Protein AF-0000000077488480 (afdb_homodimer)

Radius of gyration: 23.35 Å; Cα contacts (8 Å, |Δi|>4): 708; chains: 2; bounding box: 59×60×56 Å

Nearest PDB structures (foldseek):
  3wd6-assembly1_A  TM=9.233E-01  e=2.158E-19  Bombyx mori
  3rbt-assembly4_D  TM=8.489E-01  e=2.377E-18  Bombyx mori
  6srb-assembly1_B  TM=7.865E-01  e=2.743E-12  Trametes pubescens
  6srb-assembly1_A  TM=8.482E-01  e=1.262E-11  Trametes pubescens
  3mdk-assembly1_A  TM=8.016E-01  e=1.333E-11  Pseudomonas putida KT2440

Foldseek 3Di:
DDLFAAFAAGDDDDDDDAQAKEKEEFLLALLSQLLLLLCQQQVHDHHYHYHFQVGGYPVVCVVPVVSDDIWMDHDVDIDHGSVVSSVVCLVVRVGPRFADPDPVSNVVLVVLLVQQVLLNLCQGLVNVLPPPDDPVSNVVSCCSNCVVVLVQCVVLVALENSHPDHGSSCSSNLSSVLQQVLCCVVPVDDDDCVRRVSVVSSNVVLCVDPSCVVSHDDSVLSNQLSVCVSVVHGSRCGPVD/DDLFAAFAAGDDDDDDDAQAKEKEEFLLALLSQLLLLLCQQQVHDHHYHYHFQVGGYPVVCVVPVVSDDIWMDHDVDIDHGSVVSSVVCLVVRVGPRFADPDPVSNVVLVVLLVQQVLLNLCQGLVNVLPDPDDPVSNVVSCCSNCVVVLVQCVVLVALENSHPDHGSSCSSNLSSVLQQVLCCVVPVDDDDCVRRVSVVSSNVVLCVDPSCVVSHDDSVLSNQLSVCVSVVHGSRCGPVD

Sequence (482 aa):
MDQRAHGGDSEFPPPLEAGKLRIYGNRFCPFTERVRLVLAAKGVEYEQVNIRLRDKPKWYLEKFPAGRTPGLEQDDRSLWESIVICEYLDETFTQNVLFPKDPYDKARIKLLVSAFDPVVPLGAYPAYCKSTATDKEVEAALLTGLEPLEAELTQLSTPFFGGNKPRILDFLVWPWFERFPAFHELSGFQMSEERFPNLNRWVERMYGQMAVQVCMHPTPLLVKAVQLYKDNKSFHDVGLDMDQRAHGGDSEFPPPLEAGKLRIYGNRFCPFTERVRLVLAAKGVEYEQVNIRLRDKPKWYLEKFPAGRTPGLEQDDRSLWESIVICEYLDETFTQNVLFPKDPYDKARIKLLVSAFDPVVPLGAYPAYCKSTATDKEVEAALLTGLEPLEAELTQLSTPFFGGNKPRILDFLVWPWFERFPAFHELSGFQMSEERFPNLNRWVERMYGQMAVQVCMHPTPLLVKAVQLYKDNKSFHDVGLD

pLDDT: mean 91.32, std 9.82, range [51.22, 98.81]

Organism: Branchiostoma lanceolatum (NCBI:txid7740)

Solvent-accessible surface area (backbone atoms only — not comparable to full-atom values): 26377 Å² total; per-residue (Å²): 124,69,72,58,46,38,33,41,86,50,78,80,75,78,83,80,57,84,84,41,39,35,40,35,28,37,90,82,37,49,49,29,43,30,40,51,29,52,31,48,63,45,69,52,76,67,43,67,44,28,36,31,85,92,40,49,26,57,69,53,36,70,75,36,73,85,63,66,60,17,31,40,39,42,74,93,42,74,46,54,48,37,67,47,44,43,52,32,48,40,67,70,43,70,54,70,62,40,68,62,84,51,46,65,59,40,38,50,48,53,49,52,54,56,44,30,48,59,37,48,43,63,60,35,63,68,45,41,64,61,46,80,61,48,71,66,54,51,48,51,25,41,50,60,20,43,49,63,55,35,51,48,37,61,71,66,70,37,73,31,83,50,32,91,45,77,24,46,66,43,40,67,53,37,48,50,60,70,44,43,64,28,42,22,74,75,70,62,51,70,86,51,58,85,83,30,48,59,48,52,53,32,51,60,54,46,64,70,34,67,33,45,57,74,64,61,73,57,53,71,58,50,36,50,30,48,52,27,46,64,69,73,37,88,32,69,53,66,88,63,122,124,69,72,58,48,40,33,42,86,49,76,79,72,78,80,79,56,84,84,42,38,34,39,35,28,36,89,81,37,49,46,30,43,30,40,51,30,53,30,47,64,46,70,53,76,66,42,67,44,26,37,32,85,91,41,49,26,56,69,54,37,69,77,36,72,85,65,68,61,17,32,38,41,42,76,95,42,74,47,53,48,37,68,48,44,42,51,32,48,39,65,71,43,70,54,72,62,38,69,60,85,51,46,67,59,39,38,49,48,54,51,52,56,58,45,30,51,59,37,48,43,62,58,35,63,70,46,41,64,60,46,78,60,48,72,66,53,50,49,51,26,40,50,59,19,45,48,63,54,34,52,48,39,61,71,66,70,36,72,30,84,51,31,91,46,80,23,46,66,41,42,67,52,38,48,49,60,69,42,41,65,28,41,23,75,74,71,62,52,72,85,51,58,84,82,28,47,59,48,54,52,31,51,59,55,46,65,71,34,67,33,46,58,73,65,60,72,58,51,70,56,51,37,49,30,47,52,26,46,66,68,73,37,89,33,71,52,66,86,64,124

InterPro domains:
  IPR004045 Glutathione S-transferase, N-terminal [PF02798] (20-91)
  IPR005442 Glutathione S-transferase, omega-class [PR01625] (19-34)
  IPR005442 Glutathione S-transferase, omega-class [PR01625] (93-107)
  IPR005442 Glutathione S-transferase, omega-class [PR01625] (160-179)
  IPR036249 Thioredoxin-like superfamily [SSF52833] (20-118)
  IPR036282 Glutathione S-transferase, C-terminal domain superfamily [SSF47616] (91-230)
  IPR040079 Glutathione transferase family [SFLDS00019] (21-207)
  IPR050983 Glutathione S-transferase Omega/HSP26 [PTHR43968] (10-234)

Secondary structure (DSSP, 8-state):
---SPB-TTPPPPPPPPTT--EEEE-TT-HHHHHHHHHHHHHT---EEEEB-SSS--HHHHHH-TT--S-EEEETTEEEESHHHHHHHHHHH--TT--S-SSHHHHHHHHHHHHHTGGGHHHHSHHHHHH----HHHHHHHHHHHHHHHHHHHHHHTSSBTTBSS--HHHHHHHHHHHHHHHHHHHH-----TTT-HHHHHHHHHHHTSHHHHHH---HHHHHHHHHHHHTT---TTTT--/---SPB-TTPPPPPPPPTT--EEEE-TT-HHHHHHHHHHHHHT---EEEEB-SSS--HHHHHH-TT--S-EEEETTEEEESHHHHHHHHHHH--TT--S-SSHHHHHHHHHHHHHTGGGHHHHSHHHHHH----HHHHHHHHHHHHHHHHHHHHHHTSSBTTBSS--HHHHHHHHHHHHHHHHHHHH-----TTT-HHHHHHHHHHHTSHHHHHH---HHHHHHHHHHHHTT---TTTT--

Structure (mmCIF, N/CA/C/O backbone):
data_AF-0000000077488480-model_v1
#
loop_
_entity.id
_entity.type
_entity.pdbx_description
1 polymer 'GSTO2 protein'
#
loop_
_atom_site.group_PDB
_atom_site.id
_atom_site.type_symbol
_atom_site.label_atom_id
_atom_site.label_alt_id
_atom_site.label_comp_id
_atom_site.label_asym_id
_atom_site.label_entity_id
_atom_site.label_seq_id
_atom_site.pdbx_PDB_ins_code
_atom_site.Cartn_x
_atom_site.Cartn_y
_atom_site.Cartn_z
_atom_site.occupancy
_atom_site.B_iso_or_equiv
_atom_site.auth_seq_id
_atom_site.auth_comp_id
_atom_site.auth_asym_id
_atom_site.auth_atom_id
_atom_site.pdbx_PDB_model_num
ATOM 1 N N . MET A 1 1 ? 18.922 -14.219 -21.75 1 65.94 1 MET A N 1
ATOM 2 C CA . MET A 1 1 ? 19.781 -13.789 -20.672 1 65.94 1 MET A CA 1
ATOM 3 C C . MET A 1 1 ? 20 -14.906 -19.656 1 65.94 1 MET A C 1
ATOM 5 O O . MET A 1 1 ? 19.141 -15.773 -19.5 1 65.94 1 MET A O 1
ATOM 9 N N . ASP A 1 2 ? 21.109 -14.867 -19.047 1 76.38 2 ASP A N 1
ATOM 10 C CA . ASP A 1 2 ? 21.422 -15.852 -18.016 1 76.38 2 ASP A CA 1
ATOM 11 C C . ASP A 1 2 ? 20.422 -15.766 -16.859 1 76.38 2 ASP A C 1
ATOM 13 O O . ASP A 1 2 ? 20.094 -14.672 -16.391 1 76.38 2 ASP A O 1
ATOM 17 N N . GLN A 1 3 ? 19.906 -16.875 -16.516 1 88.69 3 GLN A N 1
ATOM 18 C CA . GLN A 1 3 ? 18.891 -16.953 -15.469 1 88.69 3 GLN A CA 1
ATOM 19 C C . GLN A 1 3 ? 19.531 -17.047 -14.086 1 88.69 3 GLN A C 1
ATOM 21 O O . GLN A 1 3 ? 18.844 -16.938 -13.07 1 88.69 3 GLN A O 1
ATOM 26 N N . ARG A 1 4 ? 20.828 -17.203 -14.133 1 92.56 4 ARG A N 1
ATOM 27 C CA . ARG A 1 4 ? 21.516 -17.328 -12.844 1 92.56 4 ARG A CA 1
ATOM 28 C C . ARG A 1 4 ? 21.484 -16 -12.094 1 92.56 4 ARG A C 1
ATOM 30 O O . ARG A 1 4 ? 21.609 -14.938 -12.703 1 92.56 4 ARG A O 1
ATOM 37 N N . ALA A 1 5 ? 21.438 -16.078 -10.852 1 95.38 5 ALA A N 1
ATOM 38 C CA . ALA A 1 5 ? 21.281 -14.898 -10.016 1 95.38 5 ALA A CA 1
ATOM 39 C C . ALA A 1 5 ? 22.625 -14.219 -9.781 1 95.38 5 ALA A C 1
ATOM 41 O O . ALA A 1 5 ? 23.625 -14.883 -9.492 1 95.38 5 ALA A O 1
ATOM 42 N N . HIS A 1 6 ? 22.688 -12.922 -9.984 1 95.12 6 HIS A N 1
ATOM 43 C CA . HIS A 1 6 ? 23.859 -12.109 -9.641 1 95.12 6 HIS A CA 1
ATOM 44 C C . HIS A 1 6 ? 23.953 -11.898 -8.133 1 95.12 6 HIS A C 1
ATOM 46 O O . HIS A 1 6 ? 22.938 -11.727 -7.457 1 95.12 6 HIS A O 1
ATOM 52 N N . GLY A 1 7 ? 25.172 -11.875 -7.559 1 93.81 7 GLY A N 1
ATOM 53 C CA . GLY A 1 7 ? 25.375 -11.641 -6.137 1 93.81 7 GLY A CA 1
ATOM 54 C C . GLY A 1 7 ? 26.688 -10.922 -5.832 1 93.81 7 GLY A C 1
ATOM 55 O O . GLY A 1 7 ? 27.578 -10.867 -6.676 1 93.81 7 GLY A O 1
ATOM 56 N N . GLY A 1 8 ? 26.672 -10.344 -4.668 1 92.69 8 GLY A N 1
ATOM 57 C CA . GLY A 1 8 ? 27.906 -9.766 -4.152 1 92.69 8 GLY A CA 1
ATOM 58 C C . GLY A 1 8 ? 28.594 -8.844 -5.141 1 92.69 8 GLY A C 1
ATOM 59 O O . GLY A 1 8 ? 28.016 -7.863 -5.594 1 92.69 8 GLY A O 1
ATOM 60 N N . ASP A 1 9 ? 29.719 -9.281 -5.559 1 91.31 9 ASP A N 1
ATOM 61 C CA . ASP A 1 9 ? 30.578 -8.438 -6.398 1 91.31 9 ASP A CA 1
ATOM 62 C C . ASP A 1 9 ? 30.422 -8.797 -7.871 1 91.31 9 ASP A C 1
ATOM 64 O O . ASP A 1 9 ? 31.312 -8.547 -8.68 1 91.31 9 ASP A O 1
ATOM 68 N N . SER A 1 10 ? 29.312 -9.422 -8.133 1 92.19 10 SER A N 1
ATOM 69 C CA . SER A 1 10 ? 29.062 -9.781 -9.523 1 92.19 10 SER A CA 1
ATOM 70 C C . SER A 1 10 ? 29.125 -8.555 -10.422 1 92.19 10 SER A C 1
ATOM 72 O O . SER A 1 10 ? 28.984 -7.422 -9.953 1 92.19 10 SER A O 1
ATOM 74 N N . GLU A 1 11 ? 29.359 -8.789 -11.648 1 90.5 11 GLU A N 1
ATOM 75 C CA . GLU A 1 11 ? 29.375 -7.707 -12.633 1 90.5 11 GLU A CA 1
ATOM 76 C C . GLU A 1 11 ? 27.969 -7.215 -12.938 1 90.5 11 GLU A C 1
ATOM 78 O O . GLU A 1 11 ? 27.016 -7.996 -12.914 1 90.5 11 GLU A O 1
ATOM 83 N N . PHE A 1 12 ? 27.953 -5.922 -13.172 1 89.69 12 PHE A N 1
ATOM 84 C CA . PHE A 1 12 ? 26.688 -5.332 -13.586 1 89.69 12 PHE A CA 1
ATOM 85 C C . PHE A 1 12 ? 26.219 -5.949 -14.898 1 89.69 12 PHE A C 1
ATOM 87 O O . PHE A 1 12 ? 27.016 -6.184 -15.805 1 89.69 12 PHE A O 1
ATOM 94 N N . PRO A 1 13 ? 24.938 -6.215 -15.039 1 89.81 13 PRO A N 1
ATOM 95 C CA . PRO A 1 13 ? 24.406 -6.73 -16.297 1 89.81 13 PRO A CA 1
ATOM 96 C C . PRO A 1 13 ? 24.609 -5.766 -17.469 1 89.81 13 PRO A C 1
ATOM 98 O O . PRO A 1 13 ? 24.922 -4.594 -17.25 1 89.81 13 PRO A O 1
ATOM 101 N N . PRO A 1 14 ? 24.547 -6.266 -18.672 1 90.06 14 PRO A N 1
ATOM 102 C CA . PRO A 1 14 ? 24.688 -5.387 -19.844 1 90.06 14 PRO A CA 1
ATOM 103 C C . PRO A 1 14 ? 23.734 -4.199 -19.797 1 90.06 14 PRO A C 1
ATOM 105 O O . PRO A 1 14 ? 22.641 -4.309 -19.25 1 90.06 14 PRO A O 1
ATOM 108 N N . PRO A 1 15 ? 24.156 -3.119 -20.391 1 91.31 15 PRO A N 1
ATOM 109 C CA . PRO A 1 15 ? 23.266 -1.945 -20.406 1 91.31 15 PRO A CA 1
ATOM 110 C C . PRO A 1 15 ? 21.922 -2.221 -21.078 1 91.31 15 PRO A C 1
ATOM 112 O O . PRO A 1 15 ? 21.859 -2.961 -22.062 1 91.31 15 PRO A O 1
ATOM 115 N N . LEU A 1 16 ? 20.922 -1.659 -20.484 1 92.44 16 LEU A N 1
ATOM 116 C CA . LEU A 1 16 ? 19.562 -1.81 -21.016 1 92.44 16 LEU A CA 1
ATOM 117 C C . LEU A 1 16 ? 19.375 -0.983 -22.281 1 92.44 16 LEU A C 1
ATOM 119 O O . LEU A 1 16 ? 19.75 0.195 -22.312 1 92.44 16 LEU A O 1
ATOM 123 N N . GLU A 1 17 ? 18.922 -1.662 -23.312 1 93.75 17 GLU A N 1
ATOM 124 C CA . GLU A 1 17 ? 18.609 -0.939 -24.547 1 93.75 17 GLU A CA 1
ATOM 125 C C . GLU A 1 17 ? 17.547 0.131 -24.312 1 93.75 17 GLU A C 1
ATOM 127 O O . GLU A 1 17 ? 16.594 -0.092 -23.578 1 93.75 17 GLU A O 1
ATOM 132 N N . ALA A 1 18 ? 17.672 1.27 -25.031 1 93.25 18 ALA A N 1
ATOM 133 C CA . ALA A 1 18 ? 16.734 2.375 -24.891 1 93.25 18 ALA A CA 1
ATOM 134 C C . ALA A 1 18 ? 15.305 1.924 -25.188 1 93.25 18 ALA A C 1
ATOM 136 O O . ALA A 1 18 ? 15.07 1.185 -26.156 1 93.25 18 ALA A O 1
ATOM 137 N N . GLY A 1 19 ? 14.398 2.236 -24.312 1 93.5 19 GLY A N 1
ATOM 138 C CA . GLY A 1 19 ? 12.992 1.951 -24.531 1 93.5 19 GLY A CA 1
ATOM 139 C C . GLY A 1 19 ? 12.57 0.59 -24.016 1 93.5 19 GLY A C 1
ATOM 140 O O . GLY A 1 19 ? 11.375 0.312 -23.891 1 93.5 19 GLY A O 1
ATOM 141 N N . LYS A 1 20 ? 13.547 -0.26 -23.656 1 95.75 20 LYS A N 1
ATOM 142 C CA . LYS A 1 20 ? 13.242 -1.607 -23.188 1 95.75 20 LYS A CA 1
ATOM 143 C C . LYS A 1 20 ? 13.016 -1.624 -21.688 1 95.75 20 LYS A C 1
ATOM 145 O O . LYS A 1 20 ? 13.383 -0.678 -20.984 1 95.75 20 LYS A O 1
ATOM 150 N N . LEU A 1 21 ? 12.328 -2.674 -21.281 1 97.38 21 LEU A N 1
ATOM 151 C CA . LEU A 1 21 ? 12.008 -2.865 -19.875 1 97.38 21 LEU A CA 1
ATOM 152 C C . LEU A 1 21 ? 12.898 -3.943 -19.25 1 97.38 21 LEU A C 1
ATOM 154 O O . LEU A 1 21 ? 13.156 -4.977 -19.875 1 97.38 21 LEU A O 1
ATOM 158 N N . ARG A 1 22 ? 13.391 -3.602 -18.047 1 97.75 22 ARG A N 1
ATOM 159 C CA . ARG A 1 22 ? 14.148 -4.582 -17.281 1 97.75 22 ARG A CA 1
ATOM 160 C C . ARG A 1 22 ? 13.57 -4.746 -15.883 1 97.75 22 ARG A C 1
ATOM 162 O O . ARG A 1 22 ? 13.242 -3.76 -15.219 1 97.75 22 ARG A O 1
ATOM 169 N N . ILE A 1 23 ? 13.391 -5.984 -15.5 1 97.94 23 ILE A N 1
ATOM 170 C CA . ILE A 1 23 ? 12.898 -6.324 -14.164 1 97.94 23 ILE A CA 1
ATOM 171 C C . ILE A 1 23 ? 13.992 -7.035 -13.375 1 97.94 23 ILE A C 1
ATOM 173 O O . ILE A 1 23 ? 14.562 -8.016 -13.852 1 97.94 23 ILE A O 1
ATOM 177 N N . TYR A 1 24 ? 14.305 -6.457 -12.234 1 97.31 24 TYR A N 1
ATOM 178 C CA . TYR A 1 24 ? 15.227 -7.09 -11.297 1 97.31 24 TYR A CA 1
ATOM 179 C C . TYR A 1 24 ? 14.477 -7.867 -10.227 1 97.31 24 TYR A C 1
ATOM 181 O O . TYR A 1 24 ? 13.477 -7.383 -9.688 1 97.31 24 TYR A O 1
ATOM 189 N N . GLY A 1 25 ? 14.922 -9.039 -9.906 1 95.56 25 GLY A N 1
ATOM 190 C CA . GLY A 1 25 ? 14.352 -9.836 -8.828 1 95.56 25 GLY A CA 1
ATOM 191 C C . GLY A 1 25 ? 14.883 -11.258 -8.805 1 95.56 25 GLY A C 1
ATOM 192 O O . GLY A 1 25 ? 15.969 -11.531 -9.328 1 95.56 25 GLY A O 1
ATOM 193 N N . ASN A 1 26 ? 14.258 -12.094 -8.031 1 93.56 26 ASN A N 1
ATOM 194 C CA . ASN A 1 26 ? 14.602 -13.516 -7.969 1 93.56 26 ASN A CA 1
ATOM 195 C C . ASN A 1 26 ? 13.531 -14.375 -8.633 1 93.56 26 ASN A C 1
ATOM 197 O O . ASN A 1 26 ? 12.336 -14.094 -8.508 1 93.56 26 ASN A O 1
ATOM 201 N N . ARG A 1 27 ? 13.938 -15.438 -9.219 1 92.44 27 ARG A N 1
ATOM 202 C CA . ARG A 1 27 ? 13.039 -16.281 -9.984 1 92.44 27 ARG A CA 1
ATOM 203 C C . ARG A 1 27 ? 11.961 -16.906 -9.094 1 92.44 27 ARG A C 1
ATOM 205 O O . ARG A 1 27 ? 10.867 -17.219 -9.555 1 92.44 27 ARG A O 1
ATOM 212 N N . PHE A 1 28 ? 12.273 -17 -7.828 1 92.31 28 PHE A N 1
ATOM 213 C CA . PHE A 1 28 ? 11.352 -17.688 -6.938 1 92.31 28 PHE A CA 1
ATOM 214 C C . PHE A 1 28 ? 10.594 -16.703 -6.055 1 92.31 28 PHE A C 1
ATOM 216 O O . PHE A 1 28 ? 9.789 -17.109 -5.215 1 92.31 28 PHE A O 1
ATOM 223 N N . CYS A 1 29 ? 10.852 -15.453 -6.211 1 91.88 29 CYS A N 1
ATOM 224 C CA . CYS A 1 29 ? 10.211 -14.43 -5.391 1 91.88 29 CYS A CA 1
ATOM 225 C C . CYS A 1 29 ? 8.766 -14.203 -5.832 1 91.88 29 CYS A C 1
ATOM 227 O O . CYS A 1 29 ? 8.523 -13.82 -6.977 1 91.88 29 CYS A O 1
ATOM 229 N N . PRO A 1 30 ? 7.844 -14.398 -4.934 1 94.25 30 PRO A N 1
ATOM 230 C CA . PRO A 1 30 ? 6.438 -14.219 -5.305 1 94.25 30 PRO A CA 1
ATOM 231 C C . PRO A 1 30 ? 6.102 -12.781 -5.676 1 94.25 30 PRO A C 1
ATOM 233 O O . PRO A 1 30 ? 5.223 -12.539 -6.508 1 94.25 30 PRO A O 1
ATOM 236 N N . PHE A 1 31 ? 6.754 -11.812 -5.113 1 95.62 31 PHE A N 1
ATOM 237 C CA . PHE A 1 31 ? 6.508 -10.414 -5.438 1 95.62 31 PHE A CA 1
ATOM 238 C C . PHE A 1 31 ? 6.977 -10.094 -6.852 1 95.62 31 PHE A C 1
ATOM 240 O O . PHE A 1 31 ? 6.32 -9.344 -7.574 1 95.62 31 PHE A O 1
ATOM 247 N N . THR A 1 32 ? 8.102 -10.648 -7.203 1 96.31 32 THR A N 1
ATOM 248 C CA . THR A 1 32 ? 8.578 -10.492 -8.57 1 96.31 32 THR A CA 1
ATOM 249 C C . THR A 1 32 ? 7.645 -11.18 -9.555 1 96.31 32 THR A C 1
ATOM 251 O O . THR A 1 32 ? 7.43 -10.695 -10.664 1 96.31 32 THR A O 1
ATOM 254 N N . GLU A 1 33 ? 7.129 -12.297 -9.141 1 96.88 33 GLU A N 1
ATOM 255 C CA . GLU A 1 33 ? 6.215 -13.039 -10.008 1 96.88 33 GLU A CA 1
ATOM 256 C C . GLU A 1 33 ? 4.965 -12.219 -10.312 1 96.88 33 GLU A C 1
ATOM 258 O O . GLU A 1 33 ? 4.402 -12.312 -11.406 1 96.88 33 GLU A O 1
ATOM 263 N N . ARG A 1 34 ? 4.453 -11.375 -9.375 1 97.88 34 ARG A N 1
ATOM 264 C CA . ARG A 1 34 ? 3.354 -10.461 -9.648 1 97.88 34 ARG A CA 1
ATOM 265 C C . ARG A 1 34 ? 3.605 -9.672 -10.93 1 97.88 34 ARG A C 1
ATOM 267 O O . ARG A 1 34 ? 2.742 -9.617 -11.812 1 97.88 34 ARG A O 1
ATOM 274 N N . VAL A 1 35 ? 4.801 -9.133 -11.008 1 98.62 35 VAL A N 1
ATOM 275 C CA . VAL A 1 35 ? 5.172 -8.258 -12.109 1 98.62 35 VAL A CA 1
ATOM 276 C C . VAL A 1 35 ? 5.289 -9.062 -13.398 1 98.62 35 VAL A C 1
ATOM 278 O O . VAL A 1 35 ? 4.805 -8.641 -14.453 1 98.62 35 VAL A O 1
ATOM 281 N N . ARG A 1 36 ? 5.855 -10.258 -13.297 1 98.44 36 ARG A N 1
ATOM 282 C CA . ARG A 1 36 ? 5.992 -11.117 -14.469 1 98.44 36 ARG A CA 1
ATOM 283 C C . ARG A 1 36 ? 4.629 -11.516 -15.016 1 98.44 36 ARG A C 1
ATOM 285 O O . ARG A 1 36 ? 4.426 -11.539 -16.234 1 98.44 36 ARG A O 1
ATOM 292 N N . LEU A 1 37 ? 3.756 -11.836 -14.117 1 98.69 37 LEU A N 1
ATOM 293 C CA . LEU A 1 37 ? 2.406 -12.219 -14.523 1 98.69 37 LEU A CA 1
ATOM 294 C C . LEU A 1 37 ? 1.716 -11.078 -15.266 1 98.69 37 LEU A C 1
ATOM 296 O O . LEU A 1 37 ? 1.098 -11.297 -16.312 1 98.69 37 LEU A O 1
ATOM 300 N N . VAL A 1 38 ? 1.802 -9.844 -14.75 1 98.62 38 VAL A N 1
ATOM 301 C CA . VAL A 1 38 ? 1.177 -8.68 -15.367 1 98.62 38 VAL A CA 1
ATOM 302 C C . VAL A 1 38 ? 1.782 -8.43 -16.75 1 98.62 38 VAL A C 1
ATOM 304 O O . VAL A 1 38 ? 1.058 -8.203 -17.719 1 98.62 38 VAL A O 1
ATOM 307 N N . LEU A 1 39 ? 3.1 -8.555 -16.844 1 98.56 39 LEU A N 1
ATOM 308 C CA . LEU A 1 39 ? 3.77 -8.344 -18.125 1 98.56 39 LEU A CA 1
ATOM 309 C C . LEU A 1 39 ? 3.369 -9.414 -19.141 1 98.56 39 LEU A C 1
ATOM 311 O O . LEU A 1 39 ? 3.139 -9.117 -20.312 1 98.56 39 LEU A O 1
ATOM 315 N N . ALA A 1 40 ? 3.301 -10.664 -18.688 1 98.38 40 ALA A N 1
ATOM 316 C CA . ALA A 1 40 ? 2.865 -11.758 -19.547 1 98.38 40 ALA A CA 1
ATOM 317 C C . ALA A 1 40 ? 1.438 -11.539 -20.031 1 98.38 40 ALA A C 1
ATOM 319 O O . ALA A 1 40 ? 1.15 -11.695 -21.234 1 98.38 40 ALA A O 1
ATOM 320 N N . ALA A 1 41 ? 0.574 -11.156 -19.141 1 98.06 41 ALA A N 1
ATOM 321 C CA . ALA A 1 41 ? -0.83 -10.938 -19.484 1 98.06 41 ALA A CA 1
ATOM 322 C C . ALA A 1 41 ? -0.976 -9.82 -20.5 1 98.06 41 ALA A C 1
ATOM 324 O O . ALA A 1 41 ? -1.895 -9.836 -21.328 1 98.06 41 ALA A O 1
ATOM 325 N N . LYS A 1 42 ? -0.059 -8.891 -20.469 1 97.94 42 LYS A N 1
ATOM 326 C CA . LYS A 1 42 ? -0.158 -7.723 -21.344 1 97.94 42 LYS A CA 1
ATOM 327 C C . LYS A 1 42 ? 0.658 -7.922 -22.609 1 97.94 42 LYS A C 1
ATOM 329 O O . LYS A 1 42 ? 0.604 -7.094 -23.531 1 97.94 42 LYS A O 1
ATOM 334 N N . GLY A 1 43 ? 1.437 -8.992 -22.656 1 97.44 43 GLY A N 1
ATOM 335 C CA . GLY A 1 43 ? 2.256 -9.266 -23.828 1 97.44 43 GLY A CA 1
ATOM 336 C C . GLY A 1 43 ? 3.404 -8.289 -24 1 97.44 43 GLY A C 1
ATOM 337 O O . GLY A 1 43 ? 3.74 -7.906 -25.109 1 97.44 43 GLY A O 1
ATOM 338 N N . VAL A 1 44 ? 3.934 -7.805 -22.906 1 97.5 44 VAL A N 1
ATOM 339 C CA . VAL A 1 44 ? 5.027 -6.84 -22.938 1 97.5 44 VAL A CA 1
ATOM 340 C C . VAL A 1 44 ? 6.355 -7.559 -22.703 1 97.5 44 VAL A C 1
ATOM 342 O O . VAL A 1 44 ? 6.512 -8.297 -21.734 1 97.5 44 VAL A O 1
ATOM 345 N N . GLU A 1 45 ? 7.254 -7.363 -23.578 1 96.75 45 GLU A N 1
ATOM 346 C CA . GLU A 1 45 ? 8.578 -7.961 -23.453 1 96.75 45 GLU A CA 1
ATOM 347 C C . GLU A 1 45 ? 9.422 -7.219 -22.422 1 96.75 45 GLU A C 1
ATOM 349 O O . GLU A 1 45 ? 9.266 -6.012 -22.234 1 96.75 45 GLU A O 1
ATOM 354 N N . TYR A 1 46 ? 10.297 -7.977 -21.812 1 97.12 46 TYR A N 1
ATOM 355 C CA . TYR A 1 46 ? 11.195 -7.395 -20.828 1 97.12 46 TYR A CA 1
ATOM 356 C C . TYR A 1 46 ? 12.445 -8.258 -20.641 1 97.12 46 TYR A C 1
ATOM 358 O O . TYR A 1 46 ? 12.453 -9.43 -21.031 1 97.12 46 TYR A O 1
ATOM 366 N N . GLU A 1 47 ? 13.438 -7.605 -20.094 1 96.31 47 GLU A N 1
ATOM 367 C CA . GLU A 1 47 ? 14.633 -8.32 -19.656 1 96.31 47 GLU A CA 1
ATOM 368 C C . GLU A 1 47 ? 14.562 -8.656 -18.172 1 96.31 47 GLU A C 1
ATOM 370 O O . GLU A 1 47 ? 14.227 -7.805 -17.344 1 96.31 47 GLU A O 1
ATOM 375 N N . GLN A 1 48 ? 14.859 -9.883 -17.891 1 95.94 48 GLN A N 1
ATOM 376 C CA . GLN A 1 48 ? 14.867 -10.32 -16.5 1 95.94 48 GLN A CA 1
ATOM 377 C C . GLN A 1 48 ? 16.297 -10.438 -15.969 1 95.94 48 GLN A C 1
ATOM 379 O O . GLN A 1 48 ? 17.156 -11.055 -16.609 1 95.94 48 GLN A O 1
ATOM 384 N N . VAL A 1 49 ? 16.594 -9.766 -14.906 1 96.5 49 VAL A N 1
ATOM 385 C CA . VAL A 1 49 ? 17.859 -9.898 -14.203 1 96.5 49 VAL A CA 1
ATOM 386 C C . VAL A 1 49 ? 17.625 -10.477 -12.812 1 96.5 49 VAL A C 1
ATOM 388 O O . VAL A 1 49 ? 17.031 -9.82 -11.961 1 96.5 49 VAL A O 1
ATOM 391 N N . ASN A 1 50 ? 18.109 -11.68 -12.594 1 96.44 50 ASN A N 1
ATOM 392 C CA . ASN A 1 50 ? 17.938 -12.336 -11.297 1 96.44 50 ASN A CA 1
ATOM 393 C C . ASN A 1 50 ? 19.062 -11.969 -10.336 1 96.44 50 ASN A C 1
ATOM 395 O O . ASN A 1 50 ? 20.234 -11.898 -10.734 1 96.44 50 ASN A O 1
ATOM 399 N N . ILE A 1 51 ? 18.688 -11.734 -9.102 1 95.56 51 ILE A N 1
ATOM 400 C CA . ILE A 1 51 ? 19.688 -11.367 -8.109 1 95.56 51 ILE A CA 1
ATOM 401 C C . ILE A 1 51 ? 19.531 -12.258 -6.875 1 95.56 51 ILE A C 1
ATOM 403 O O . ILE A 1 51 ? 18.453 -12.789 -6.609 1 95.56 51 ILE A O 1
ATOM 407 N N . ARG A 1 52 ? 20.672 -12.43 -6.172 1 93.12 52 ARG A N 1
ATOM 408 C CA . ARG A 1 52 ? 20.656 -13.133 -4.895 1 93.12 52 ARG A CA 1
ATOM 409 C C . ARG A 1 52 ? 20.016 -12.273 -3.805 1 93.12 52 ARG A C 1
ATOM 411 O O . ARG A 1 52 ? 20.281 -11.07 -3.73 1 93.12 52 ARG A O 1
ATOM 418 N N . LEU A 1 53 ? 19.266 -12.875 -2.969 1 88.75 53 LEU A N 1
ATOM 419 C CA . LEU A 1 53 ? 18.484 -12.117 -1.997 1 88.75 53 LEU A CA 1
ATOM 420 C C . LEU A 1 53 ? 19.281 -11.906 -0.71 1 88.75 53 LEU A C 1
ATOM 422 O O . LEU A 1 53 ? 19.078 -10.906 -0.014 1 88.75 53 LEU A O 1
ATOM 426 N N . ARG A 1 54 ? 20.125 -12.805 -0.314 1 86.12 54 ARG A N 1
ATOM 427 C CA . ARG A 1 54 ? 20.906 -12.695 0.916 1 86.12 54 ARG A CA 1
ATOM 428 C C . ARG A 1 54 ? 22.266 -12.078 0.647 1 86.12 54 ARG A C 1
ATOM 430 O O . ARG A 1 54 ? 22.984 -11.688 1.58 1 86.12 54 ARG A O 1
ATOM 437 N N . ASP A 1 55 ? 22.641 -12.062 -0.483 1 91.25 55 ASP A N 1
ATOM 438 C CA . ASP A 1 55 ? 23.891 -11.461 -0.944 1 91.25 55 ASP A CA 1
ATOM 439 C C . ASP A 1 55 ? 23.672 -10.648 -2.215 1 91.25 55 ASP A C 1
ATOM 441 O O . ASP A 1 55 ? 24.266 -10.938 -3.258 1 91.25 55 ASP A O 1
ATOM 445 N N . LYS A 1 56 ? 22.906 -9.594 -2.072 1 94.62 56 LYS A N 1
ATOM 446 C CA . LYS A 1 56 ? 22.547 -8.781 -3.229 1 94.62 56 LYS A CA 1
ATOM 447 C C . LYS A 1 56 ? 23.766 -8.094 -3.832 1 94.62 56 LYS A C 1
ATOM 449 O O . LYS A 1 56 ? 24.672 -7.68 -3.105 1 94.62 56 LYS A O 1
ATOM 454 N N . PRO A 1 57 ? 23.75 -7.957 -5.148 1 96.38 57 PRO A N 1
ATOM 455 C CA . PRO A 1 57 ? 24.859 -7.238 -5.77 1 96.38 57 PRO A CA 1
ATOM 456 C C . PRO A 1 57 ? 24.953 -5.785 -5.301 1 96.38 57 PRO A C 1
ATOM 458 O O . PRO A 1 57 ? 23.938 -5.125 -5.109 1 96.38 57 PRO A O 1
ATOM 461 N N . LYS A 1 58 ? 26.125 -5.285 -5.215 1 95.25 58 LYS A N 1
ATOM 462 C CA . LYS A 1 58 ? 26.359 -3.904 -4.801 1 95.25 58 LYS A CA 1
ATOM 463 C C . LYS A 1 58 ? 25.719 -2.92 -5.766 1 95.25 58 LYS A C 1
ATOM 465 O O . LYS A 1 58 ? 25.141 -1.918 -5.344 1 95.25 58 LYS A O 1
ATOM 470 N N . TRP A 1 59 ? 25.812 -3.25 -7.059 1 95.12 59 TRP A N 1
ATOM 471 C CA . TRP A 1 59 ? 25.25 -2.361 -8.07 1 95.12 59 TRP A CA 1
ATOM 472 C C . TRP A 1 59 ? 23.734 -2.285 -7.938 1 95.12 59 TRP A C 1
ATOM 474 O O . TRP A 1 59 ? 23.125 -1.277 -8.305 1 95.12 59 TRP A O 1
ATOM 484 N N . TYR A 1 60 ? 23.031 -3.324 -7.496 1 95.75 60 TYR A N 1
ATOM 485 C CA . TYR A 1 60 ? 21.594 -3.299 -7.301 1 95.75 60 TYR A CA 1
ATOM 486 C C . TYR A 1 60 ? 21.219 -2.363 -6.16 1 95.75 60 TYR A C 1
ATOM 488 O O . TYR A 1 60 ? 20.297 -1.556 -6.289 1 95.75 60 TYR A O 1
ATOM 496 N N . LEU A 1 61 ? 21.969 -2.469 -5.082 1 93.5 61 LEU A N 1
ATOM 497 C CA . LEU A 1 61 ? 21.703 -1.643 -3.908 1 93.5 61 LEU A CA 1
ATOM 498 C C . LEU A 1 61 ? 21.953 -0.169 -4.211 1 93.5 61 LEU A C 1
ATOM 500 O O . LEU A 1 61 ? 21.297 0.707 -3.643 1 93.5 61 LEU A O 1
ATOM 504 N N . GLU A 1 62 ? 22.875 0.091 -5.062 1 91.19 62 GLU A N 1
ATOM 505 C CA . GLU A 1 62 ? 23.125 1.46 -5.504 1 91.19 62 GLU A CA 1
ATOM 506 C C . GLU A 1 62 ? 21.953 2 -6.316 1 91.19 62 GLU A C 1
ATOM 508 O O . GLU A 1 62 ? 21.562 3.16 -6.164 1 91.19 62 GLU A O 1
ATOM 513 N N . LYS A 1 63 ? 21.406 1.182 -7.133 1 91.06 63 LYS A N 1
ATOM 514 C CA . LYS A 1 63 ? 20.297 1.577 -7.996 1 91.06 63 LYS A CA 1
ATOM 515 C C . LYS A 1 63 ? 18.984 1.632 -7.219 1 91.06 63 LYS A C 1
ATOM 517 O O . LYS A 1 63 ? 18.141 2.51 -7.453 1 91.06 63 LYS A O 1
ATOM 522 N N . PHE A 1 64 ? 18.844 0.649 -6.32 1 91.56 64 PHE A N 1
ATOM 523 C CA . PHE A 1 64 ? 17.672 0.54 -5.465 1 91.56 64 PHE A CA 1
ATOM 524 C C . PHE A 1 64 ? 18.078 0.503 -3.996 1 91.56 64 PHE A C 1
ATOM 526 O O . PHE A 1 64 ? 18.125 -0.567 -3.387 1 91.56 64 PHE A O 1
ATOM 533 N N . PRO A 1 65 ? 18.156 1.583 -3.402 1 84.19 65 PRO A N 1
ATOM 534 C CA . PRO A 1 65 ? 18.719 1.659 -2.053 1 84.19 65 PRO A CA 1
ATOM 535 C C . PRO A 1 65 ? 17.875 0.928 -1.016 1 84.19 65 PRO A C 1
ATOM 537 O O . PRO A 1 65 ? 18.406 0.467 0.001 1 84.19 65 PRO A O 1
ATOM 540 N N . ALA A 1 66 ? 16.609 0.804 -1.279 1 80.56 66 ALA A N 1
ATOM 541 C CA . ALA A 1 66 ? 15.758 0.081 -0.344 1 80.56 66 ALA A CA 1
ATOM 542 C C . ALA A 1 66 ? 16.094 -1.407 -0.327 1 80.56 66 ALA A C 1
ATOM 544 O O . ALA A 1 66 ? 15.742 -2.119 0.617 1 80.56 66 ALA A O 1
ATOM 545 N N . GLY A 1 67 ? 16.703 -1.874 -1.439 1 87.06 67 GLY A N 1
ATOM 546 C CA . GLY A 1 67 ? 17.141 -3.256 -1.519 1 87.06 67 GLY A CA 1
ATOM 547 C C . GLY A 1 67 ? 16.016 -4.238 -1.742 1 87.06 67 GLY A C 1
ATOM 548 O O . GLY A 1 67 ? 16.219 -5.453 -1.731 1 87.06 67 GLY A O 1
ATOM 549 N N . ARG A 1 68 ? 14.867 -3.793 -1.903 1 87.62 68 ARG A N 1
ATOM 550 C CA . ARG A 1 68 ? 13.719 -4.668 -2.088 1 87.62 68 ARG A CA 1
ATOM 551 C C . ARG A 1 68 ? 13.57 -5.086 -3.549 1 87.62 68 ARG A C 1
ATOM 553 O O . ARG A 1 68 ? 14.078 -4.406 -4.445 1 87.62 68 ARG A O 1
ATOM 560 N N . THR A 1 69 ? 13.062 -6.238 -3.838 1 92.25 69 THR A N 1
ATOM 561 C CA . THR A 1 69 ? 12.688 -6.742 -5.152 1 92.25 69 THR A CA 1
ATOM 562 C C . THR A 1 69 ? 11.172 -6.891 -5.262 1 92.25 69 THR A C 1
ATOM 564 O O . THR A 1 69 ? 10.492 -7.117 -4.258 1 92.25 69 THR A O 1
ATOM 567 N N . PRO A 1 70 ? 10.633 -6.617 -6.395 1 96.62 70 PRO A N 1
ATOM 568 C CA . PRO A 1 70 ? 11.227 -6.383 -7.711 1 96.62 70 PRO A CA 1
ATOM 569 C C . PRO A 1 70 ? 11.641 -4.93 -7.926 1 96.62 70 PRO A C 1
ATOM 571 O O . PRO A 1 70 ? 11.117 -4.031 -7.262 1 96.62 70 PRO A O 1
ATOM 574 N N . GLY A 1 71 ? 12.609 -4.742 -8.781 1 97.12 71 GLY A N 1
ATOM 575 C CA . GLY A 1 71 ? 12.945 -3.449 -9.359 1 97.12 71 GLY A CA 1
ATOM 576 C C . GLY A 1 71 ? 12.625 -3.361 -10.836 1 97.12 71 GLY A C 1
ATOM 577 O O . GLY A 1 71 ? 12.844 -4.32 -11.586 1 97.12 71 GLY A O 1
ATOM 578 N N . LEU A 1 72 ? 12.109 -2.26 -11.258 1 98.12 72 LEU A N 1
ATOM 579 C CA . LEU A 1 72 ? 11.852 -1.976 -12.664 1 98.12 72 LEU A CA 1
ATOM 580 C C . LEU A 1 72 ? 12.75 -0.847 -13.164 1 98.12 72 LEU A C 1
ATOM 582 O O . LEU A 1 72 ? 12.93 0.157 -12.469 1 98.12 72 LEU A O 1
ATOM 586 N N . GLU A 1 73 ? 13.328 -1.068 -14.273 1 97.06 73 GLU A N 1
ATOM 587 C CA . GLU A 1 73 ? 14.117 -0.047 -14.953 1 97.06 73 GLU A CA 1
ATOM 588 C C . GLU A 1 73 ? 13.672 0.128 -16.406 1 97.06 73 GLU A C 1
ATOM 590 O O . GLU A 1 73 ? 13.5 -0.854 -17.125 1 97.06 73 GLU A O 1
ATOM 595 N N . GLN A 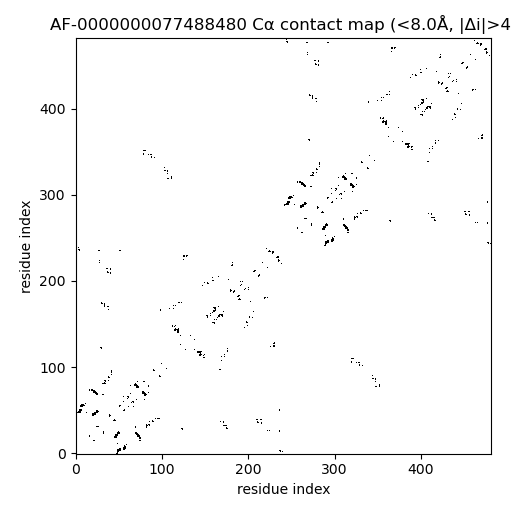1 74 ? 13.406 1.32 -16.828 1 95.94 74 GLN A N 1
ATOM 596 C CA . GLN A 1 74 ? 13.172 1.717 -18.219 1 95.94 74 GLN A CA 1
ATOM 597 C C . GLN A 1 74 ? 13.695 3.127 -18.469 1 95.94 74 GLN A C 1
ATOM 599 O O . GLN A 1 74 ? 13.133 4.105 -17.969 1 95.94 74 GLN A O 1
ATOM 604 N N . ASP A 1 75 ? 14.789 3.23 -19.203 1 93.88 75 ASP A N 1
ATOM 605 C CA . ASP A 1 75 ? 15.422 4.52 -19.453 1 93.88 75 ASP A CA 1
ATOM 606 C C . ASP A 1 75 ? 15.812 5.207 -18.156 1 93.88 75 ASP A C 1
ATOM 608 O O . ASP A 1 75 ? 16.547 4.637 -17.328 1 93.88 75 ASP A O 1
ATOM 612 N N . ASP A 1 76 ? 15.266 6.355 -17.828 1 90.94 76 ASP A N 1
ATOM 613 C CA . ASP A 1 76 ? 15.633 7.09 -16.625 1 90.94 76 ASP A CA 1
ATOM 614 C C . ASP A 1 76 ? 14.633 6.824 -15.5 1 90.94 76 ASP A C 1
ATOM 616 O O . ASP A 1 76 ? 14.648 7.508 -14.477 1 90.94 76 ASP A O 1
ATOM 620 N N . ARG A 1 77 ? 13.867 5.789 -15.711 1 93.88 77 ARG A N 1
ATOM 621 C CA . ARG A 1 77 ? 12.812 5.488 -14.742 1 93.88 77 ARG A CA 1
ATOM 622 C C . ARG A 1 77 ? 13.148 4.23 -13.945 1 93.88 77 ARG A C 1
ATOM 624 O O . ARG A 1 77 ? 13.578 3.227 -14.516 1 93.88 77 ARG A O 1
ATOM 631 N N . SER A 1 78 ? 13.062 4.309 -12.672 1 95.25 78 SER A N 1
ATOM 632 C CA . SER A 1 78 ? 13.242 3.178 -11.766 1 95.25 78 SER A CA 1
ATOM 633 C C . SER A 1 78 ? 12.117 3.113 -10.734 1 95.25 78 SER A C 1
ATOM 635 O O . SER A 1 78 ? 11.75 4.133 -10.148 1 95.25 78 SER A O 1
ATOM 637 N N . LEU A 1 79 ? 11.539 1.994 -10.609 1 96.75 79 LEU A N 1
ATOM 638 C CA . LEU A 1 79 ? 10.469 1.76 -9.641 1 96.75 79 LEU A CA 1
ATOM 639 C C . LEU A 1 79 ? 10.719 0.475 -8.859 1 96.75 79 LEU A C 1
ATOM 641 O O . LEU A 1 79 ? 11.414 -0.425 -9.344 1 96.75 79 LEU A O 1
ATOM 645 N N . TRP A 1 80 ? 10.18 0.489 -7.711 1 94.88 80 TRP A N 1
ATOM 646 C CA . TRP A 1 80 ? 10.156 -0.72 -6.895 1 94.88 80 TRP A CA 1
ATOM 647 C C . TRP A 1 80 ? 8.812 -0.889 -6.203 1 94.88 80 TRP A C 1
ATOM 649 O O . TRP A 1 80 ? 7.906 -0.072 -6.383 1 94.88 80 TRP A O 1
ATOM 659 N N . GLU A 1 81 ? 8.617 -1.964 -5.441 1 93.75 81 GLU A N 1
ATOM 660 C CA . GLU A 1 81 ? 7.352 -2.406 -4.875 1 93.75 81 GLU A CA 1
ATOM 661 C C . GLU A 1 81 ? 6.461 -3.041 -5.938 1 93.75 81 GLU A C 1
ATOM 663 O O . GLU A 1 81 ? 6.078 -2.381 -6.91 1 93.75 81 GLU A O 1
ATOM 668 N N . SER A 1 82 ? 6.082 -4.195 -5.711 1 96.44 82 SER A N 1
ATOM 669 C CA . SER A 1 82 ? 5.457 -5.016 -6.742 1 96.44 82 SER A CA 1
ATOM 670 C C . SER A 1 82 ? 4.102 -4.453 -7.152 1 96.44 82 SER A C 1
ATOM 672 O O . SER A 1 82 ? 3.789 -4.375 -8.344 1 96.44 82 SER A O 1
ATOM 674 N N . ILE A 1 83 ? 3.307 -3.957 -6.188 1 96.44 83 ILE A N 1
ATOM 675 C CA . ILE A 1 83 ? 1.969 -3.467 -6.496 1 96.44 83 ILE A CA 1
ATOM 676 C C . ILE A 1 83 ? 2.066 -2.146 -7.258 1 96.44 83 ILE A C 1
ATOM 678 O O . ILE A 1 83 ? 1.338 -1.927 -8.227 1 96.44 83 ILE A O 1
ATOM 682 N N . VAL A 1 84 ? 3.021 -1.285 -6.855 1 96.62 84 VAL A N 1
ATOM 683 C CA . VAL A 1 84 ? 3.262 -0.006 -7.516 1 96.62 84 VAL A CA 1
ATOM 684 C C . VAL A 1 84 ? 3.693 -0.242 -8.961 1 96.62 84 VAL A C 1
ATOM 686 O O . VAL A 1 84 ? 3.188 0.409 -9.875 1 96.62 84 VAL A O 1
ATOM 689 N N . ILE A 1 85 ? 4.574 -1.199 -9.141 1 98.06 85 ILE A N 1
ATOM 690 C CA . ILE A 1 85 ? 5.066 -1.529 -10.477 1 98.06 85 ILE A CA 1
ATOM 691 C C . ILE A 1 85 ? 3.912 -2.045 -11.336 1 98.06 85 ILE A C 1
ATOM 693 O O . ILE A 1 85 ? 3.764 -1.642 -12.492 1 98.06 85 ILE A O 1
ATOM 697 N N . CYS A 1 86 ? 3.07 -2.881 -10.781 1 98.44 86 CYS A N 1
ATOM 698 C CA . CYS A 1 86 ? 1.952 -3.443 -11.531 1 98.44 86 CYS A CA 1
ATOM 699 C C . CYS A 1 86 ? 0.973 -2.352 -11.953 1 98.44 86 CYS A C 1
ATOM 701 O O . CYS A 1 86 ? 0.481 -2.354 -13.078 1 98.44 86 CYS A O 1
ATOM 703 N N . GLU A 1 87 ? 0.696 -1.438 -11.047 1 97 87 GLU A N 1
ATOM 704 C CA . GLU A 1 87 ? -0.175 -0.316 -11.383 1 97 87 GLU A CA 1
ATOM 705 C C . GLU A 1 87 ? 0.431 0.542 -12.484 1 97 87 GLU A C 1
ATOM 707 O O . GLU A 1 87 ? -0.256 0.911 -13.438 1 97 87 GLU A O 1
ATOM 712 N N . TYR A 1 88 ? 1.707 0.818 -12.359 1 97.88 88 TYR A N 1
ATOM 713 C CA . TYR A 1 88 ? 2.432 1.604 -13.352 1 97.88 88 TYR A CA 1
ATOM 714 C C . TYR A 1 88 ? 2.361 0.947 -14.727 1 97.88 88 TYR A C 1
ATOM 716 O O . TYR A 1 88 ? 2.025 1.601 -15.719 1 97.88 88 TYR A O 1
ATOM 724 N N . LEU A 1 89 ? 2.594 -0.342 -14.766 1 98.25 89 LEU A N 1
ATOM 725 C CA . LEU A 1 89 ? 2.588 -1.086 -16.031 1 98.25 89 LEU A CA 1
ATOM 726 C C . LEU A 1 89 ? 1.198 -1.079 -16.656 1 98.25 89 LEU A C 1
ATOM 728 O O . LEU A 1 89 ? 1.062 -0.917 -17.875 1 98.25 89 LEU A O 1
ATOM 732 N N . ASP A 1 90 ? 0.234 -1.244 -15.797 1 97.75 90 ASP A N 1
ATOM 733 C CA . ASP A 1 90 ? -1.131 -1.306 -16.312 1 97.75 90 ASP A CA 1
ATOM 734 C C . ASP A 1 90 ? -1.553 0.034 -16.906 1 97.75 90 ASP A C 1
ATOM 736 O O . ASP A 1 90 ? -2.275 0.074 -17.906 1 97.75 90 ASP A O 1
ATOM 740 N N . GLU A 1 91 ? -1.115 1.136 -16.297 1 95.88 91 GLU A N 1
ATOM 741 C CA . GLU A 1 91 ? -1.474 2.467 -16.781 1 95.88 91 GLU A CA 1
ATOM 742 C C . GLU A 1 91 ? -0.628 2.863 -17.984 1 95.88 91 GLU A C 1
ATOM 744 O O . GLU A 1 91 ? -1.074 3.635 -18.844 1 95.88 91 GLU A O 1
ATOM 749 N N . THR A 1 92 ? 0.547 2.326 -18.109 1 96.38 92 THR A N 1
ATOM 750 C CA . THR A 1 92 ? 1.489 2.695 -19.172 1 96.38 92 THR A CA 1
ATOM 751 C C . THR A 1 92 ? 1.197 1.922 -20.453 1 96.38 92 THR A C 1
ATOM 753 O O . THR A 1 92 ? 1.232 2.488 -21.547 1 96.38 92 THR A O 1
ATOM 756 N N . PHE A 1 93 ? 0.966 0.647 -20.266 1 96.56 93 PHE A N 1
ATOM 757 C CA . PHE A 1 93 ? 0.634 -0.208 -21.406 1 96.56 93 PHE A CA 1
ATOM 758 C C . PHE A 1 93 ? -0.867 -0.466 -21.469 1 96.56 93 PHE A C 1
ATOM 760 O O . PHE A 1 93 ? -1.405 -1.229 -20.656 1 96.56 93 PHE A O 1
ATOM 767 N N . THR A 1 94 ? -1.536 0.024 -22.422 1 93.75 94 THR A N 1
ATOM 768 C CA . THR A 1 94 ? -2.99 0.131 -22.406 1 93.75 94 THR A CA 1
ATOM 769 C C . THR A 1 94 ? -3.635 -1.109 -23.016 1 93.75 94 THR A C 1
ATOM 771 O O . THR A 1 94 ? -4.859 -1.24 -23.016 1 93.75 94 THR A O 1
ATOM 774 N N . GLN A 1 95 ? -2.781 -1.956 -23.531 1 94.19 95 GLN A N 1
ATOM 775 C CA . GLN A 1 95 ? -3.363 -3.221 -23.969 1 94.19 95 GLN A CA 1
ATOM 776 C C . GLN A 1 95 ? -3.762 -4.086 -22.766 1 94.19 95 GLN A C 1
ATOM 778 O O . GLN A 1 95 ? -3.068 -4.105 -21.75 1 94.19 95 GLN A O 1
ATOM 783 N N . ASN A 1 96 ? -4.91 -4.695 -22.875 1 94.5 96 ASN A N 1
ATOM 784 C CA . ASN A 1 96 ? -5.406 -5.594 -21.828 1 94.5 96 ASN A CA 1
ATOM 785 C C . ASN A 1 96 ? -5.387 -4.926 -20.453 1 94.5 96 ASN A C 1
ATOM 787 O O . ASN A 1 96 ? -4.684 -5.383 -19.547 1 94.5 96 ASN A O 1
ATOM 791 N N . VAL A 1 97 ? -6.141 -3.928 -20.297 1 96 97 VAL A N 1
ATOM 792 C CA . VAL A 1 97 ? -6.215 -3.189 -19.047 1 96 97 VAL A CA 1
ATOM 793 C C . VAL A 1 97 ? -6.691 -4.113 -17.922 1 96 97 VAL A C 1
ATOM 795 O O . VAL A 1 97 ? -7.734 -4.762 -18.047 1 96 97 VAL A O 1
ATOM 798 N N . LEU A 1 98 ? -5.953 -4.176 -16.875 1 97.81 98 LEU A N 1
ATOM 799 C CA . LEU A 1 98 ? -6.164 -5.18 -15.836 1 97.81 98 LEU A CA 1
ATOM 800 C C . LEU A 1 98 ? -6.895 -4.582 -14.641 1 97.81 98 LEU A C 1
ATOM 802 O O . LEU A 1 98 ? -7.668 -5.273 -13.969 1 97.81 98 LEU A O 1
ATOM 806 N N . PHE A 1 99 ? -6.652 -3.355 -14.258 1 96.81 99 PHE A N 1
ATOM 807 C CA . PHE A 1 99 ? -7.395 -2.705 -13.18 1 96.81 99 PHE A CA 1
ATOM 808 C C . PHE A 1 99 ? -8.758 -2.232 -13.672 1 96.81 99 PHE A C 1
ATOM 810 O O . PHE A 1 99 ? -8.891 -1.794 -14.82 1 96.81 99 PHE A O 1
ATOM 817 N N . PRO A 1 100 ? -9.742 -2.309 -12.82 1 95.38 100 PRO A N 1
ATOM 818 C CA . PRO A 1 100 ? -11.039 -1.775 -13.234 1 95.38 100 PRO A CA 1
ATOM 819 C C . PRO A 1 100 ? -11.031 -0.257 -13.398 1 95.38 100 PRO A C 1
ATOM 821 O O . PRO A 1 100 ? -10.219 0.427 -12.773 1 95.38 100 PRO A O 1
ATOM 824 N N . LYS A 1 101 ? -11.93 0.261 -14.188 1 92.88 101 LYS A N 1
ATOM 825 C CA . LYS A 1 101 ? -12.047 1.697 -14.43 1 92.88 101 LYS A CA 1
ATOM 826 C C . LYS A 1 101 ? -12.758 2.391 -13.266 1 92.88 101 LYS A C 1
ATOM 828 O O . LYS A 1 101 ? -12.445 3.535 -12.938 1 92.88 101 LYS A O 1
ATOM 833 N N . ASP A 1 102 ? -13.727 1.721 -12.688 1 96 102 ASP A N 1
ATOM 834 C CA . ASP A 1 102 ? -14.5 2.293 -11.586 1 96 102 ASP A CA 1
ATOM 835 C C . ASP A 1 102 ? -13.625 2.471 -10.344 1 96 102 ASP A C 1
ATOM 837 O O . ASP A 1 102 ? -13.031 1.511 -9.852 1 96 102 ASP A O 1
ATOM 841 N N . PRO A 1 103 ? -13.578 3.682 -9.828 1 96.31 103 PRO A N 1
ATOM 842 C CA . PRO A 1 103 ? -12.703 3.959 -8.688 1 96.31 103 PRO A CA 1
ATOM 843 C C . PRO A 1 103 ? -13.023 3.094 -7.473 1 96.31 103 PRO A C 1
ATOM 845 O O . PRO A 1 103 ? -12.117 2.709 -6.727 1 96.31 103 PRO A O 1
ATOM 848 N N . TYR A 1 104 ? -14.273 2.846 -7.254 1 97.12 104 TYR A N 1
ATOM 849 C CA . TYR A 1 104 ? -14.648 2.033 -6.105 1 97.12 104 TYR A CA 1
ATOM 850 C C . TYR A 1 104 ? -14.164 0.598 -6.27 1 97.12 104 TYR A C 1
ATOM 852 O O . TYR A 1 104 ? -13.648 0 -5.324 1 97.12 104 TYR A O 1
ATOM 860 N N . ASP A 1 105 ? -14.359 0.063 -7.453 1 96.19 105 ASP A N 1
ATOM 861 C CA . ASP A 1 105 ? -13.891 -1.293 -7.719 1 96.19 105 ASP A CA 1
ATOM 862 C C . ASP A 1 105 ? -12.375 -1.386 -7.562 1 96.19 105 ASP A C 1
ATOM 864 O O . ASP A 1 105 ? -11.852 -2.377 -7.043 1 96.19 105 ASP A O 1
ATOM 868 N N . LYS A 1 106 ? -11.68 -0.395 -8.039 1 96.38 106 LYS A N 1
ATOM 869 C CA . LYS A 1 106 ?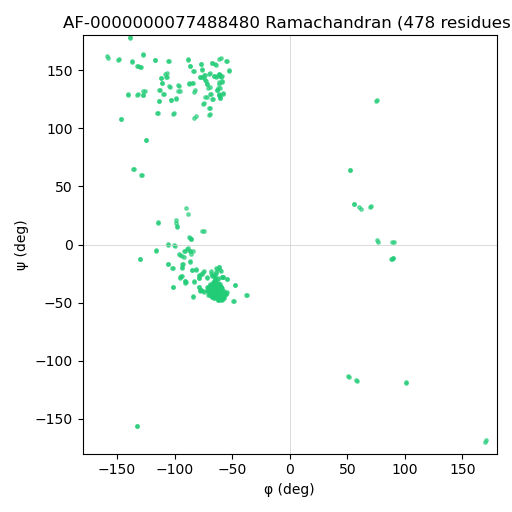 -10.227 -0.338 -7.875 1 96.38 106 LYS A CA 1
ATOM 870 C C . LYS A 1 106 ? -9.844 -0.347 -6.398 1 96.38 106 LYS A C 1
ATOM 872 O O . LYS A 1 106 ? -8.93 -1.077 -5.992 1 96.38 106 LYS A O 1
ATOM 877 N N . ALA A 1 107 ? -10.539 0.438 -5.629 1 96.94 107 ALA A N 1
ATOM 878 C CA . ALA A 1 107 ? -10.305 0.516 -4.191 1 96.94 107 ALA A CA 1
ATOM 879 C C . ALA A 1 107 ? -10.555 -0.83 -3.52 1 96.94 107 ALA A C 1
ATOM 881 O O . ALA A 1 107 ? -9.773 -1.264 -2.668 1 96.94 107 ALA A O 1
ATOM 882 N N . ARG A 1 108 ? -11.586 -1.465 -3.904 1 95.62 108 ARG A N 1
ATOM 883 C CA . ARG A 1 108 ? -11.93 -2.756 -3.32 1 95.62 108 ARG A CA 1
ATOM 884 C C . ARG A 1 108 ? -10.844 -3.789 -3.584 1 95.62 108 ARG A C 1
ATOM 886 O O . ARG A 1 108 ? -10.523 -4.602 -2.713 1 95.62 108 ARG A O 1
ATOM 893 N N . ILE A 1 109 ? -10.312 -3.752 -4.719 1 96.5 109 ILE A N 1
ATOM 894 C CA . ILE A 1 109 ? -9.234 -4.668 -5.07 1 96.5 109 ILE A CA 1
ATOM 895 C C . ILE A 1 109 ? -8.039 -4.445 -4.137 1 96.5 109 ILE A C 1
ATOM 897 O O . ILE A 1 109 ? -7.473 -5.402 -3.609 1 96.5 109 ILE A O 1
ATOM 901 N N . LYS A 1 110 ? -7.711 -3.219 -3.965 1 95.81 110 LYS A N 1
ATOM 902 C CA . LYS A 1 110 ? -6.586 -2.893 -3.088 1 95.81 110 LYS A CA 1
ATOM 903 C C . LYS A 1 110 ? -6.855 -3.354 -1.658 1 95.81 110 LYS A C 1
ATOM 905 O O . LYS A 1 110 ? -5.949 -3.82 -0.969 1 95.81 110 LYS A O 1
ATOM 910 N N . LEU A 1 111 ? -8.07 -3.26 -1.217 1 95 111 LEU A N 1
ATOM 911 C CA . LEU A 1 111 ? -8.445 -3.715 0.118 1 95 111 LEU A CA 1
ATOM 912 C C . LEU A 1 111 ? -8.352 -5.234 0.22 1 95 111 LEU A C 1
ATOM 914 O O . LEU A 1 111 ? -7.91 -5.766 1.243 1 95 111 LEU A O 1
ATOM 918 N N . LEU A 1 112 ? -8.758 -5.898 -0.803 1 96.44 112 LEU A N 1
ATOM 919 C CA . LEU A 1 112 ? -8.68 -7.355 -0.812 1 96.44 112 LEU A CA 1
ATOM 920 C C . LEU A 1 112 ? -7.227 -7.82 -0.804 1 96.44 112 LEU A C 1
ATOM 922 O O . LEU A 1 112 ? -6.887 -8.805 -0.148 1 96.44 112 LEU A O 1
ATOM 926 N N . VAL A 1 113 ? -6.379 -7.113 -1.532 1 96.12 113 VAL A N 1
ATOM 927 C CA . VAL A 1 113 ? -4.953 -7.422 -1.523 1 96.12 113 VAL A CA 1
ATOM 928 C C . VAL A 1 113 ? -4.391 -7.223 -0.119 1 96.12 113 VAL A C 1
ATOM 930 O O . VAL A 1 113 ? -3.625 -8.055 0.374 1 96.12 113 VAL A O 1
ATOM 933 N N . SER A 1 114 ? -4.781 -6.125 0.457 1 93.19 114 SER A N 1
ATOM 934 C CA . SER A 1 114 ? -4.352 -5.863 1.827 1 93.19 114 SER A CA 1
ATOM 935 C C . SER A 1 114 ? -4.844 -6.949 2.777 1 93.19 114 SER A C 1
ATOM 937 O O . SER A 1 114 ? -4.109 -7.371 3.676 1 93.19 114 SER A O 1
ATOM 939 N N . ALA A 1 115 ? -6.066 -7.395 2.652 1 92.88 115 ALA A N 1
ATOM 940 C CA . ALA A 1 115 ? -6.637 -8.445 3.488 1 92.88 115 ALA A CA 1
ATOM 941 C C . ALA A 1 115 ? -5.863 -9.75 3.334 1 92.88 115 ALA A C 1
ATOM 943 O O . ALA A 1 115 ? -5.934 -10.633 4.199 1 92.88 115 ALA A O 1
ATOM 944 N N . PHE A 1 116 ? -5.133 -9.875 2.295 1 94.94 116 PHE A N 1
ATOM 945 C CA . PHE A 1 116 ? -4.367 -11.07 1.969 1 94.94 116 PHE A CA 1
ATOM 946 C C . PHE A 1 116 ? -2.998 -11.031 2.633 1 94.94 116 PHE A C 1
ATOM 948 O O . PHE A 1 116 ? -2.281 -12.039 2.648 1 94.94 116 PHE A O 1
ATOM 955 N N . ASP A 1 117 ? -2.627 -9.992 3.279 1 90.94 117 ASP A N 1
ATOM 956 C CA . ASP A 1 117 ? -1.298 -9.734 3.826 1 90.94 117 ASP A CA 1
ATOM 957 C C . ASP A 1 117 ? -0.896 -10.812 4.828 1 90.94 117 ASP A C 1
ATOM 959 O O . ASP A 1 117 ? 0.264 -11.227 4.875 1 90.94 117 ASP A O 1
ATOM 963 N N . PRO A 1 118 ? -1.781 -11.352 5.637 1 88.12 118 PRO A N 1
ATOM 964 C CA . PRO A 1 118 ? -1.389 -12.367 6.621 1 88.12 118 PRO A CA 1
ATOM 965 C C . PRO A 1 118 ? -0.859 -13.641 5.973 1 88.12 118 PRO A C 1
ATOM 967 O O . PRO A 1 118 ? -0.147 -14.414 6.617 1 88.12 118 PRO A O 1
ATOM 970 N N . VAL A 1 119 ? -1.22 -13.812 4.73 1 89.06 119 VAL A N 1
ATOM 971 C CA . VAL A 1 119 ? -0.807 -15.016 4.016 1 89.06 119 VAL A CA 1
ATOM 972 C C . VAL A 1 119 ? 0.593 -14.82 3.438 1 89.06 119 VAL A C 1
ATOM 974 O O . VAL A 1 119 ? 1.325 -15.789 3.225 1 89.06 119 VAL A O 1
ATOM 977 N N . VAL A 1 120 ? 1.018 -13.633 3.26 1 87.25 120 VAL A N 1
ATOM 978 C CA . VAL A 1 120 ? 2.195 -13.25 2.488 1 87.25 120 VAL A CA 1
ATOM 979 C C . VAL A 1 120 ? 3.453 -13.797 3.158 1 87.25 120 VAL A C 1
ATOM 981 O O . VAL A 1 120 ? 4.316 -14.375 2.492 1 87.25 120 VAL A O 1
ATOM 984 N N . PRO A 1 121 ? 3.492 -13.75 4.461 1 76.94 121 PRO A N 1
ATOM 985 C CA . PRO A 1 121 ? 4.703 -14.273 5.102 1 76.94 121 PRO A CA 1
ATOM 986 C C . PRO A 1 121 ? 4.848 -15.781 4.945 1 76.94 121 PRO A C 1
ATOM 988 O O . PRO A 1 121 ? 5.961 -16.312 5.016 1 76.94 121 PRO A O 1
ATOM 991 N N . LEU A 1 122 ? 3.777 -16.469 4.789 1 69.44 122 LEU A N 1
ATOM 992 C CA . LEU A 1 122 ? 3.803 -17.922 4.672 1 69.44 122 LEU A CA 1
ATOM 993 C C . LEU A 1 122 ? 4.387 -18.344 3.326 1 69.44 122 LEU A C 1
ATOM 995 O O . LEU A 1 122 ? 4.91 -19.453 3.193 1 69.44 122 LEU A O 1
ATOM 999 N N . GLY A 1 123 ? 4.195 -17.484 2.42 1 63 123 GLY A N 1
ATOM 1000 C CA . GLY A 1 123 ? 4.703 -17.797 1.092 1 63 123 GLY A CA 1
ATOM 1001 C C . GLY A 1 123 ? 6.09 -17.234 0.84 1 63 123 GLY A C 1
ATOM 1002 O O . GLY A 1 123 ? 6.758 -17.609 -0.122 1 63 123 GLY A O 1
ATOM 1003 N N . ALA A 1 124 ? 6.352 -16.219 1.721 1 59.06 124 ALA A N 1
ATOM 1004 C CA . ALA A 1 124 ? 7.703 -15.68 1.591 1 59.06 124 ALA A CA 1
ATOM 1005 C C . ALA A 1 124 ? 8.719 -16.547 2.332 1 59.06 124 ALA A C 1
ATOM 1007 O O . ALA A 1 124 ? 8.516 -16.875 3.502 1 59.06 124 ALA A O 1
ATOM 1008 N N . TYR A 1 125 ? 9.562 -17.219 1.629 1 57.94 125 TYR A N 1
ATOM 1009 C CA . TYR A 1 125 ? 10.477 -18.25 2.092 1 57.94 125 TYR A CA 1
ATOM 1010 C C . TYR A 1 125 ? 11.055 -17.891 3.459 1 57.94 125 TYR A C 1
ATOM 1012 O O . TYR A 1 125 ? 11.055 -18.719 4.371 1 57.94 125 TYR A O 1
ATOM 1020 N N . PRO A 1 126 ? 11.445 -16.609 3.615 1 51.22 126 PRO A N 1
ATOM 1021 C CA . PRO A 1 126 ? 12.086 -16.375 4.906 1 51.22 126 PRO A CA 1
ATOM 1022 C C . PRO A 1 126 ? 11.117 -16.484 6.082 1 51.22 126 PRO A C 1
ATOM 1024 O O . PRO A 1 126 ? 11.484 -17 7.141 1 51.22 126 PRO A O 1
ATOM 1027 N N . ALA A 1 127 ? 10.008 -15.992 5.895 1 51.97 127 ALA A N 1
ATOM 1028 C CA . ALA A 1 127 ? 9.125 -15.875 7.051 1 51.97 127 ALA A CA 1
ATOM 1029 C C . ALA A 1 127 ? 8.539 -17.234 7.434 1 51.97 127 ALA A C 1
ATOM 1031 O O . ALA A 1 127 ? 8.398 -17.547 8.617 1 51.97 127 ALA A O 1
ATOM 1032 N N . TYR A 1 128 ? 8.203 -17.984 6.461 1 53.25 128 TYR A N 1
ATOM 1033 C CA . TYR A 1 128 ? 7.621 -19.297 6.719 1 53.25 128 TYR A CA 1
ATOM 1034 C C . TYR A 1 128 ? 8.609 -20.203 7.457 1 53.25 128 TYR A C 1
ATOM 1036 O O . TYR A 1 128 ? 8.234 -20.891 8.398 1 53.25 128 TYR A O 1
ATOM 1044 N N . CYS A 1 129 ? 9.836 -20.094 6.973 1 52.41 129 CYS A N 1
ATOM 1045 C CA . CYS A 1 129 ? 10.828 -21.031 7.488 1 52.41 129 CYS A CA 1
ATOM 1046 C C . CYS A 1 129 ? 11.258 -20.641 8.898 1 52.41 129 CYS A C 1
ATOM 104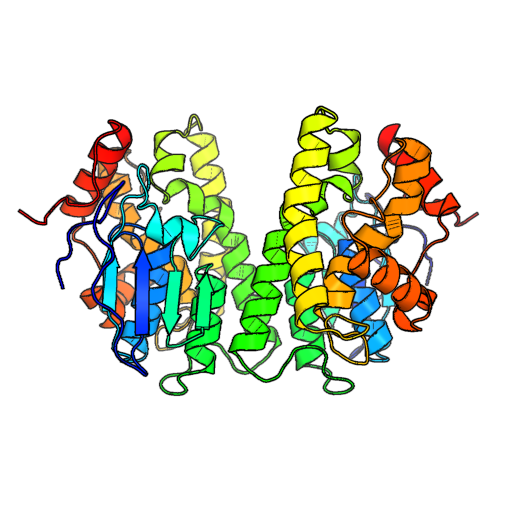8 O O . CYS A 1 129 ? 11.656 -21.5 9.688 1 52.41 129 CYS A O 1
ATOM 1050 N N . LYS A 1 130 ? 11.039 -19.344 9.078 1 53.84 130 LYS A N 1
ATOM 1051 C CA . LYS A 1 130 ? 11.492 -18.906 10.398 1 53.84 130 LYS A CA 1
ATOM 1052 C C . LYS A 1 130 ? 10.328 -18.812 11.375 1 53.84 130 LYS A C 1
ATOM 1054 O O . LYS A 1 130 ? 10.523 -18.453 12.547 1 53.84 130 LYS A O 1
ATOM 1059 N N . SER A 1 131 ? 9.281 -19.141 10.703 1 56.59 131 SER A N 1
ATOM 1060 C CA . SER A 1 131 ? 8.133 -18.875 11.57 1 56.59 131 SER A CA 1
ATOM 1061 C C . SER A 1 131 ? 8.094 -19.859 12.742 1 56.59 131 SER A C 1
ATOM 1063 O O . SER A 1 131 ? 8.281 -21.062 12.57 1 56.59 131 SER A O 1
ATOM 1065 N N . THR A 1 132 ? 8.312 -19.266 13.797 1 59.28 132 THR A N 1
ATOM 1066 C CA . THR A 1 132 ? 8.07 -19.953 15.062 1 59.28 132 THR A CA 1
ATOM 1067 C C . THR A 1 132 ? 6.578 -20.062 15.344 1 59.28 132 THR A C 1
ATOM 1069 O O . THR A 1 132 ? 6.176 -20.453 16.438 1 59.28 132 THR A O 1
ATOM 1072 N N . ALA A 1 133 ? 5.895 -19.75 14.289 1 61.09 133 ALA A N 1
ATOM 1073 C CA . ALA A 1 133 ? 4.453 -19.75 14.523 1 61.09 133 ALA A CA 1
ATOM 1074 C C . ALA A 1 133 ? 3.939 -21.188 14.703 1 61.09 133 ALA A C 1
ATOM 1076 O O . ALA A 1 133 ? 4.426 -22.109 14.047 1 61.09 133 ALA A O 1
ATOM 1077 N N . THR A 1 134 ? 3.133 -21.312 15.703 1 66.75 134 THR A N 1
ATOM 1078 C CA . THR A 1 134 ? 2.455 -22.578 15.906 1 66.75 134 THR A CA 1
ATOM 1079 C C . THR A 1 134 ? 1.509 -22.891 14.75 1 66.75 134 THR A C 1
ATOM 1081 O O . THR A 1 134 ? 1.169 -22 13.969 1 66.75 134 THR A O 1
ATOM 1084 N N . ASP A 1 135 ? 1.303 -24.031 14.602 1 70.25 135 ASP A N 1
ATOM 1085 C CA . ASP A 1 135 ? 0.349 -24.469 13.586 1 70.25 135 ASP A CA 1
ATOM 1086 C C . ASP A 1 135 ? -0.949 -23.672 13.664 1 70.25 135 ASP A C 1
ATOM 1088 O O . ASP A 1 135 ? -1.541 -23.328 12.641 1 70.25 135 ASP A O 1
ATOM 1092 N N . LYS A 1 136 ? -1.274 -23.344 14.891 1 75.44 136 LYS A N 1
ATOM 1093 C CA . LYS A 1 136 ? -2.512 -22.594 15.102 1 75.44 136 LYS A CA 1
ATOM 1094 C C . LYS A 1 136 ? -2.395 -21.172 14.57 1 75.44 136 LYS A C 1
ATOM 1096 O O . LYS A 1 136 ? -3.342 -20.641 13.977 1 75.44 136 LYS A O 1
ATOM 1101 N N . GLU A 1 137 ? -1.305 -20.562 14.672 1 76.94 137 GLU A N 1
ATOM 1102 C CA . GLU A 1 137 ? -1.081 -19.188 14.203 1 76.94 137 GLU A CA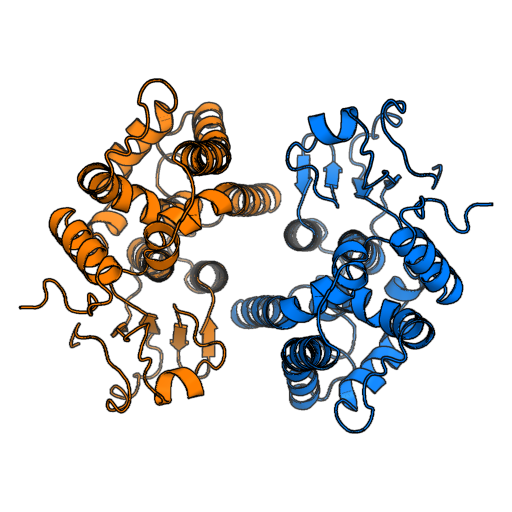 1
ATOM 1103 C C . GLU A 1 137 ? -1.048 -19.125 12.68 1 76.94 137 GLU A C 1
ATOM 1105 O O . GLU A 1 137 ? -1.581 -18.203 12.078 1 76.94 137 GLU A O 1
ATOM 1110 N N . VAL A 1 138 ? -0.505 -20.141 12.18 1 75.94 138 VAL A N 1
ATOM 1111 C CA . VAL A 1 138 ? -0.434 -20.234 10.727 1 75.94 138 VAL A CA 1
ATOM 1112 C C . VAL A 1 138 ? -1.838 -20.406 10.156 1 75.94 138 VAL A C 1
ATOM 1114 O O . VAL A 1 138 ? -2.209 -19.734 9.188 1 75.94 138 VAL A O 1
ATOM 1117 N N . GLU A 1 139 ? -2.521 -21.25 10.781 1 78.88 139 GLU A N 1
ATOM 1118 C CA . GLU A 1 139 ? -3.895 -21.469 10.344 1 78.88 139 GLU A CA 1
ATOM 1119 C C . GLU A 1 139 ? -4.727 -20.203 10.453 1 78.88 139 GLU A C 1
ATOM 1121 O O . GLU A 1 139 ? -5.496 -19.875 9.547 1 78.88 139 GLU A O 1
ATOM 1126 N N . ALA A 1 140 ? -4.625 -19.547 11.516 1 82.94 140 ALA A N 1
ATOM 1127 C CA . ALA A 1 140 ? -5.359 -18.297 11.727 1 82.94 140 ALA A CA 1
ATOM 1128 C C . ALA A 1 140 ? -5.008 -17.266 10.656 1 82.94 140 ALA A C 1
ATOM 1130 O O . ALA A 1 140 ? -5.891 -16.578 10.133 1 82.94 140 ALA A O 1
ATOM 1131 N N . ALA A 1 141 ? -3.783 -17.188 10.359 1 82.69 141 ALA A N 1
ATOM 1132 C CA . ALA A 1 141 ? -3.326 -16.25 9.328 1 82.69 141 ALA A CA 1
ATOM 1133 C C . ALA A 1 141 ? -3.912 -16.609 7.965 1 82.69 141 ALA A C 1
ATOM 1135 O O . ALA A 1 141 ? -4.359 -15.734 7.223 1 82.69 141 ALA A O 1
ATOM 1136 N N . LEU A 1 142 ? -3.912 -17.812 7.734 1 86.06 142 LEU A N 1
ATOM 1137 C CA . LEU A 1 142 ? -4.465 -18.297 6.473 1 86.06 142 LEU A CA 1
ATOM 1138 C C . LEU A 1 142 ? -5.949 -17.953 6.367 1 86.06 142 LEU A C 1
ATOM 1140 O O . LEU A 1 142 ? -6.41 -17.453 5.344 1 86.06 142 LEU A O 1
ATOM 1144 N N . LEU A 1 143 ? -6.641 -18.234 7.434 1 88 143 LEU A N 1
ATOM 1145 C CA . LEU A 1 143 ? -8.078 -17.969 7.43 1 88 143 LEU A CA 1
ATOM 1146 C C . LEU A 1 143 ? -8.344 -16.484 7.258 1 88 143 LEU A C 1
ATOM 1148 O O . LEU A 1 143 ? -9.203 -16.094 6.465 1 88 143 LEU A O 1
ATOM 1152 N N . THR A 1 144 ? -7.59 -15.711 7.859 1 88.56 144 THR A N 1
ATOM 1153 C CA . THR A 1 144 ? -7.762 -14.258 7.805 1 88.56 144 THR A CA 1
ATOM 1154 C C . THR A 1 144 ? -7.508 -13.734 6.395 1 88.56 144 THR A C 1
ATOM 1156 O O . THR A 1 144 ? -8.156 -12.781 5.953 1 88.56 144 THR A O 1
ATOM 1159 N N . GLY A 1 145 ? -6.668 -14.367 5.762 1 92.69 145 GLY A N 1
ATOM 1160 C CA . GLY A 1 145 ? -6.289 -13.883 4.441 1 92.69 145 GLY A CA 1
ATOM 1161 C C . GLY A 1 145 ? -7.09 -14.523 3.322 1 92.69 145 GLY A C 1
ATOM 1162 O O . GLY A 1 145 ? -7.309 -13.898 2.277 1 92.69 145 GLY A O 1
ATOM 1163 N N . LEU A 1 146 ? -7.594 -15.734 3.506 1 95.88 146 LEU A N 1
ATOM 1164 C CA . LEU A 1 146 ? -8.234 -16.484 2.43 1 95.88 146 LEU A CA 1
ATOM 1165 C C . LEU A 1 146 ? -9.742 -16.281 2.455 1 95.88 146 LEU A C 1
ATOM 1167 O O . LEU A 1 146 ? -10.398 -16.312 1.408 1 95.88 146 LEU A O 1
ATOM 1171 N N . GLU A 1 147 ? -10.297 -16.047 3.566 1 96 147 GLU A N 1
ATOM 1172 C CA . GLU A 1 147 ? -11.742 -15.977 3.711 1 96 147 GLU A CA 1
ATOM 1173 C C . GLU A 1 147 ? -12.328 -14.82 2.906 1 96 147 GLU A C 1
ATOM 1175 O O . GLU A 1 147 ? -13.328 -14.992 2.205 1 96 147 GLU A O 1
ATOM 1180 N N . PRO A 1 148 ? -11.688 -13.648 2.984 1 95.69 148 PRO A N 1
ATOM 1181 C CA . PRO A 1 148 ? -12.227 -12.555 2.166 1 95.69 148 PRO A CA 1
ATOM 1182 C C . PRO A 1 148 ? -12.195 -12.875 0.673 1 95.69 148 PRO A C 1
ATOM 1184 O O . PRO A 1 148 ? -13.086 -12.445 -0.068 1 95.69 148 PRO A O 1
ATOM 1187 N N . LEU A 1 149 ? -11.227 -13.57 0.225 1 97.81 149 LEU A N 1
ATOM 1188 C CA . LEU A 1 149 ? -11.133 -13.945 -1.183 1 97.81 149 LEU A CA 1
ATOM 1189 C C . LEU A 1 149 ? -12.203 -14.961 -1.551 1 97.81 149 LEU A C 1
ATOM 1191 O O . LEU A 1 149 ? -12.82 -14.867 -2.615 1 97.81 149 LEU A O 1
ATOM 1195 N N . GLU A 1 150 ? -12.391 -15.93 -0.684 1 98.25 150 GLU A N 1
ATOM 1196 C CA . GLU A 1 150 ? -13.469 -16.891 -0.889 1 98.25 150 GLU A CA 1
ATOM 1197 C C . GLU A 1 150 ? -14.82 -16.188 -0.985 1 98.25 150 GLU A C 1
ATOM 1199 O O . GLU A 1 150 ? -15.617 -16.484 -1.876 1 98.25 150 GLU A O 1
ATOM 1204 N N . ALA A 1 151 ? -15.055 -15.281 -0.097 1 96.75 151 ALA A N 1
ATOM 1205 C CA . ALA A 1 151 ? -16.297 -14.523 -0.075 1 96.75 151 ALA A CA 1
ATOM 1206 C C . ALA A 1 151 ? -16.484 -13.719 -1.36 1 96.75 151 ALA A C 1
ATOM 1208 O O . ALA A 1 151 ? -17.578 -13.641 -1.902 1 96.75 151 ALA A O 1
ATOM 1209 N N . GLU A 1 152 ? -15.406 -13.156 -1.822 1 97.12 152 GLU A N 1
ATOM 1210 C CA . GLU A 1 152 ? -15.445 -12.359 -3.045 1 97.12 152 GLU A CA 1
ATOM 1211 C C . GLU A 1 152 ? -15.852 -13.211 -4.246 1 97.12 152 GLU A C 1
ATOM 1213 O O . GLU A 1 152 ? -16.734 -12.82 -5.02 1 97.12 152 GLU A O 1
ATOM 1218 N N . LEU A 1 153 ? -15.258 -14.336 -4.402 1 98.12 153 LEU A N 1
ATOM 1219 C CA . LEU A 1 153 ? -15.586 -15.227 -5.516 1 98.12 153 LEU A CA 1
ATOM 1220 C C . LEU A 1 153 ? -17.031 -15.711 -5.414 1 98.12 153 LEU A C 1
ATOM 1222 O O . LEU A 1 153 ? -17.703 -15.883 -6.43 1 98.12 153 LEU A O 1
ATOM 1226 N N . THR A 1 154 ? -17.453 -15.945 -4.184 1 97.19 154 THR A N 1
ATOM 1227 C CA . THR A 1 154 ? -18.844 -16.359 -3.959 1 97.19 154 THR A CA 1
ATOM 1228 C C . THR A 1 154 ? -19.812 -15.273 -4.422 1 97.19 154 THR A C 1
ATOM 1230 O O . THR A 1 154 ? -20.797 -15.562 -5.102 1 97.19 154 THR A O 1
ATOM 1233 N N . GLN A 1 155 ? -19.5 -14.086 -4.129 1 95.75 155 GLN A N 1
ATOM 1234 C CA . GLN A 1 155 ? -20.359 -12.961 -4.484 1 95.75 155 GLN A CA 1
ATOM 1235 C C . GLN A 1 155 ? -20.344 -12.719 -5.992 1 95.75 155 GLN A C 1
ATOM 1237 O O . GLN A 1 155 ? -21.391 -12.438 -6.582 1 95.75 155 GLN A O 1
ATOM 1242 N N . LEU A 1 156 ? -19.219 -12.766 -6.613 1 95.81 156 LEU A N 1
ATOM 1243 C CA . LEU A 1 156 ? -19.078 -12.508 -8.039 1 95.81 156 LEU A CA 1
ATOM 1244 C C . LEU A 1 156 ? -19.734 -13.602 -8.867 1 95.81 156 LEU A C 1
ATOM 1246 O O . LEU A 1 156 ? -20.312 -13.328 -9.922 1 95.81 156 LEU A O 1
ATOM 1250 N N . SER A 1 157 ? -19.609 -14.859 -8.383 1 97.12 157 SER A N 1
ATOM 1251 C CA . SER A 1 157 ? -20.094 -16.031 -9.109 1 97.12 157 SER A CA 1
ATOM 1252 C C . SER A 1 157 ? -19.484 -16.094 -10.508 1 97.12 157 SER A C 1
ATOM 1254 O O . SER A 1 157 ? -20.188 -16.344 -11.484 1 97.12 157 SER A O 1
ATOM 1256 N N . THR A 1 158 ? -18.297 -15.688 -10.672 1 97.75 158 THR A N 1
ATOM 1257 C CA . THR A 1 158 ? -17.516 -15.734 -11.906 1 97.75 158 THR A CA 1
ATOM 1258 C C . THR A 1 158 ? -16.281 -16.625 -11.734 1 97.75 158 THR A C 1
ATOM 1260 O O . THR A 1 158 ? -15.867 -16.891 -10.602 1 97.75 158 THR A O 1
ATOM 1263 N N . PRO A 1 159 ? -15.75 -17.094 -12.789 1 98.31 159 PRO A N 1
ATOM 1264 C CA . PRO A 1 159 ? -14.617 -18.016 -12.711 1 98.31 159 PRO A CA 1
ATOM 1265 C C . PRO A 1 159 ? -13.367 -17.359 -12.109 1 98.31 159 PRO A C 1
ATOM 1267 O O . PRO A 1 159 ? -12.539 -18.047 -11.5 1 98.31 159 PRO A O 1
ATOM 1270 N N . PHE A 1 160 ? -13.203 -16.078 -12.328 1 98.75 160 PHE A N 1
ATOM 1271 C CA . PHE A 1 160 ? -12.047 -15.344 -11.82 1 98.75 160 PHE A CA 1
ATOM 1272 C C . PHE A 1 160 ? -12.484 -14.109 -11.039 1 98.75 160 PHE A C 1
ATOM 1274 O O . PHE A 1 160 ? -13.641 -13.695 -11.125 1 98.75 160 PHE A O 1
ATOM 1281 N N . PHE A 1 161 ? -11.562 -13.539 -10.227 1 98.31 161 PHE A N 1
ATOM 1282 C CA . PHE A 1 161 ? -11.836 -12.266 -9.562 1 98.31 161 PHE A CA 1
ATOM 1283 C C . PHE A 1 161 ? -12.133 -11.172 -10.586 1 98.31 161 PHE A C 1
ATOM 1285 O O . PHE A 1 161 ? -12.922 -10.266 -10.312 1 98.31 161 PHE A O 1
ATOM 1292 N N . GLY A 1 162 ? -11.578 -11.281 -11.805 1 96.69 162 GLY A N 1
ATOM 1293 C CA . GLY A 1 162 ? -11.781 -10.328 -12.891 1 96.69 162 GLY A CA 1
ATOM 1294 C C . GLY A 1 162 ? -13.031 -10.617 -13.711 1 96.69 162 GLY A C 1
ATOM 1295 O O . GLY A 1 162 ? -13.258 -9.984 -14.742 1 96.69 162 GLY A O 1
ATOM 1296 N N . GLY A 1 163 ? -13.781 -11.555 -13.328 1 97 163 GLY A N 1
ATOM 1297 C CA . GLY A 1 163 ? -14.938 -11.961 -14.117 1 97 163 GLY A CA 1
ATOM 1298 C C . GLY A 1 163 ? -14.695 -13.211 -14.938 1 97 163 GLY A C 1
ATOM 1299 O O . GLY A 1 163 ? -14.344 -14.258 -14.398 1 97 163 GLY A O 1
ATOM 1300 N N . ASN A 1 164 ? -14.797 -13.039 -16.219 1 97.06 164 ASN A N 1
ATOM 1301 C CA . ASN A 1 164 ? -14.68 -14.195 -17.109 1 97.06 164 ASN A CA 1
ATOM 1302 C C . ASN A 1 164 ? -13.227 -14.477 -17.469 1 97.06 164 ASN A C 1
ATOM 1304 O O . ASN A 1 164 ? -12.898 -15.547 -17.984 1 97.06 164 ASN A O 1
ATOM 1308 N N . LYS A 1 165 ? -12.414 -13.57 -17.219 1 97.19 165 LYS A N 1
ATOM 1309 C CA . LYS A 1 165 ? -10.977 -13.734 -17.406 1 97.19 165 LYS A CA 1
ATOM 1310 C C . LYS A 1 165 ? -10.195 -13.141 -16.234 1 97.19 165 LYS A C 1
ATOM 1312 O O . LYS A 1 165 ? -10.695 -12.258 -15.531 1 97.19 165 LYS A O 1
ATOM 1317 N N . PRO A 1 166 ? -8.93 -13.609 -16.016 1 98.25 166 PRO A N 1
ATOM 1318 C CA . PRO A 1 166 ? -8.141 -13.039 -14.922 1 98.25 166 PRO A CA 1
ATOM 1319 C C . PRO A 1 166 ? -7.848 -11.555 -15.117 1 98.25 166 PRO A C 1
ATOM 1321 O O . PRO A 1 166 ? -7.656 -11.102 -16.25 1 98.25 166 PRO A O 1
ATOM 1324 N N . ARG A 1 167 ? -7.836 -10.914 -14.078 1 97.75 167 ARG A N 1
ATOM 1325 C CA . ARG A 1 167 ? -7.41 -9.523 -14.031 1 97.75 167 ARG A CA 1
ATOM 1326 C C . ARG A 1 167 ? -6.43 -9.289 -12.883 1 97.75 167 ARG A C 1
ATOM 1328 O O . ARG A 1 167 ? -5.699 -10.203 -12.492 1 97.75 167 ARG A O 1
ATOM 1335 N N . ILE A 1 168 ? -6.316 -8.078 -12.398 1 98.62 168 ILE A N 1
ATOM 1336 C CA . ILE A 1 168 ? -5.18 -7.68 -11.578 1 98.62 168 ILE A CA 1
ATOM 1337 C C . ILE A 1 168 ? -5.195 -8.461 -10.258 1 98.62 168 ILE A C 1
ATOM 1339 O O . ILE A 1 168 ? -4.152 -8.93 -9.797 1 98.62 168 ILE A O 1
ATOM 1343 N N . LEU A 1 169 ? -6.344 -8.578 -9.578 1 98.62 169 LEU A N 1
ATOM 1344 C CA . LEU A 1 169 ? -6.387 -9.266 -8.297 1 98.62 169 LEU A CA 1
ATOM 1345 C C . LEU A 1 169 ? -5.953 -10.727 -8.453 1 98.62 169 LEU A C 1
ATOM 1347 O O . LEU A 1 169 ? -5.246 -11.258 -7.594 1 98.62 169 LEU A O 1
ATOM 1351 N N . ASP A 1 170 ? -6.355 -11.383 -9.523 1 98.81 170 ASP A N 1
ATOM 1352 C CA . ASP A 1 170 ? -5.949 -12.758 -9.789 1 98.81 170 ASP A CA 1
ATOM 1353 C C . ASP A 1 170 ? -4.426 -12.883 -9.805 1 98.81 170 ASP A C 1
ATOM 1355 O O . ASP A 1 170 ? -3.873 -13.812 -9.211 1 98.81 170 ASP A O 1
ATOM 1359 N N . PHE A 1 171 ? -3.811 -11.914 -10.438 1 98.69 171 PHE A N 1
ATOM 1360 C CA . PHE A 1 171 ? -2.367 -11.984 -10.641 1 98.69 171 PHE A CA 1
ATOM 1361 C C . PHE A 1 171 ? -1.626 -11.578 -9.367 1 98.69 171 PHE A C 1
ATOM 1363 O O . PHE A 1 171 ? -0.526 -12.062 -9.102 1 98.69 171 PHE A O 1
ATOM 1370 N N . LEU A 1 172 ? -2.211 -10.727 -8.555 1 98.19 172 LEU A N 1
ATOM 1371 C CA . LEU A 1 172 ? -1.53 -10.219 -7.371 1 98.19 172 LEU A CA 1
ATOM 1372 C C . LEU A 1 172 ? -1.512 -11.258 -6.262 1 98.19 172 LEU A C 1
ATOM 1374 O O . LEU A 1 172 ? -0.595 -11.273 -5.434 1 98.19 172 LEU A O 1
ATOM 1378 N N . VAL A 1 173 ? -2.477 -12.188 -6.254 1 97.81 173 VAL A N 1
ATOM 1379 C CA . VAL A 1 173 ? -2.531 -13.141 -5.148 1 97.81 173 VAL A CA 1
ATOM 1380 C C . VAL A 1 173 ? -2.045 -14.508 -5.617 1 97.81 173 VAL A C 1
ATOM 1382 O O . VAL A 1 173 ? -1.601 -15.328 -4.809 1 97.81 173 VAL A O 1
ATOM 1385 N N . TRP A 1 174 ? -1.974 -14.773 -6.852 1 97.88 174 TRP A N 1
ATOM 1386 C CA . TRP A 1 174 ? -1.701 -16.078 -7.438 1 97.88 174 TRP A CA 1
ATOM 1387 C C . TRP A 1 174 ? -0.362 -16.625 -6.957 1 97.88 174 TRP A C 1
ATOM 1389 O O . TRP A 1 174 ? -0.252 -17.797 -6.609 1 97.88 174 TRP A O 1
ATOM 1399 N N . PRO A 1 175 ? 0.71 -15.82 -6.895 1 96.81 175 PRO A N 1
ATOM 1400 C CA . PRO A 1 175 ? 2.029 -16.391 -6.613 1 96.81 175 PRO A CA 1
ATOM 1401 C C . PRO A 1 175 ? 2.053 -17.219 -5.328 1 96.81 175 PRO A C 1
ATOM 1403 O O . PRO A 1 175 ? 2.791 -18.203 -5.234 1 96.81 175 PRO A O 1
ATOM 1406 N N . TRP A 1 176 ? 1.242 -16.875 -4.41 1 94.75 176 TRP A N 1
ATOM 1407 C CA . TRP A 1 176 ? 1.2 -17.609 -3.15 1 94.75 176 TRP A CA 1
ATOM 1408 C C . TRP A 1 176 ? 0.444 -18.922 -3.314 1 94.75 176 TRP A C 1
ATOM 1410 O O . TRP A 1 176 ? 0.835 -19.953 -2.75 1 94.75 176 TRP A O 1
ATOM 1420 N N . PHE A 1 177 ? -0.612 -18.891 -4.066 1 95.5 177 PHE A N 1
ATOM 1421 C CA . PHE A 1 177 ? -1.391 -20.094 -4.297 1 95.5 177 PHE A CA 1
ATOM 1422 C C . PHE A 1 177 ? -0.586 -21.109 -5.094 1 95.5 177 PHE A C 1
ATOM 1424 O O . PHE A 1 177 ? -0.706 -22.328 -4.871 1 95.5 177 PHE A O 1
ATOM 1431 N N . GLU A 1 178 ? 0.195 -20.609 -5.988 1 95.19 178 GLU A N 1
ATOM 1432 C CA . GLU A 1 178 ? 1.077 -21.484 -6.766 1 95.19 178 GLU A CA 1
ATOM 1433 C C . GLU A 1 178 ? 2.006 -22.281 -5.855 1 95.19 178 GLU A C 1
ATOM 1435 O O . GLU A 1 178 ? 2.422 -23.391 -6.203 1 95.19 178 GLU A O 1
ATOM 1440 N N . ARG A 1 179 ? 2.318 -21.797 -4.754 1 91.94 179 ARG A N 1
ATOM 1441 C CA . ARG A 1 179 ? 3.297 -22.375 -3.844 1 91.94 179 ARG A CA 1
ATOM 1442 C C . ARG A 1 179 ? 2.625 -23.312 -2.838 1 91.94 179 ARG A C 1
ATOM 1444 O O . ARG A 1 179 ? 3.299 -24.062 -2.127 1 91.94 179 ARG A O 1
ATOM 1451 N N . PHE A 1 180 ? 1.291 -23.312 -2.773 1 90.81 180 PHE A N 1
ATOM 1452 C CA . PHE A 1 180 ? 0.567 -24.109 -1.784 1 90.81 180 PHE A CA 1
ATOM 1453 C C . PHE A 1 180 ? 0.859 -25.594 -1.96 1 90.81 180 PHE A C 1
ATOM 1455 O O . PHE A 1 180 ? 1.043 -26.312 -0.978 1 90.81 180 PHE A O 1
ATOM 1462 N N . PRO A 1 181 ? 0.973 -26.109 -3.17 1 91.62 181 PRO A N 1
ATOM 1463 C CA . PRO A 1 181 ? 1.32 -27.531 -3.309 1 91.62 181 PRO A CA 1
ATOM 1464 C C . PRO A 1 181 ? 2.689 -27.859 -2.721 1 91.62 181 PRO A C 1
ATOM 1466 O O . PRO A 1 181 ? 2.863 -28.922 -2.109 1 91.62 181 PRO A O 1
ATOM 1469 N N . ALA A 1 182 ? 3.639 -26.969 -2.906 1 89.88 182 ALA A N 1
ATOM 1470 C CA . ALA A 1 182 ? 4.953 -27.188 -2.303 1 89.88 182 ALA A CA 1
ATOM 1471 C C . ALA A 1 182 ? 4.863 -27.172 -0.779 1 89.88 182 ALA A C 1
ATOM 1473 O O . ALA A 1 182 ? 5.488 -28 -0.108 1 89.88 182 ALA A O 1
ATOM 1474 N N . PHE A 1 183 ? 4.059 -26.297 -0.298 1 84.81 183 PHE A N 1
ATOM 1475 C CA . PHE A 1 183 ? 3.877 -26.219 1.147 1 84.81 183 PHE A CA 1
ATOM 1476 C C . PHE A 1 183 ? 3.172 -27.469 1.675 1 84.81 183 PHE A C 1
ATOM 1478 O O . PHE A 1 183 ? 3.461 -27.922 2.779 1 84.81 183 PHE A O 1
ATOM 1485 N N . HIS A 1 184 ? 2.277 -27.906 0.923 1 87 184 HIS A N 1
ATOM 1486 C CA . HIS A 1 184 ? 1.613 -29.156 1.296 1 87 184 HIS A CA 1
ATOM 1487 C C . HIS A 1 184 ? 2.617 -30.297 1.434 1 87 184 HIS A C 1
ATOM 1489 O O . HIS A 1 184 ? 2.58 -31.047 2.412 1 87 184 HIS A O 1
ATOM 1495 N N . GLU A 1 185 ? 3.51 -30.391 0.543 1 87.38 185 GLU A N 1
ATOM 1496 C CA . GLU A 1 185 ? 4.512 -31.453 0.558 1 87.38 185 GLU A CA 1
ATOM 1497 C C . GLU A 1 185 ? 5.465 -31.297 1.738 1 87.38 185 GLU A C 1
ATOM 1499 O O . GLU A 1 185 ? 5.891 -32.281 2.338 1 87.38 185 GLU A O 1
ATOM 1504 N N . LEU A 1 186 ? 5.746 -30.141 2.1 1 84.31 186 LEU A N 1
ATOM 1505 C CA . LEU A 1 186 ? 6.789 -29.875 3.086 1 84.31 186 LEU A CA 1
ATOM 1506 C C . LEU A 1 186 ? 6.207 -29.844 4.496 1 84.31 186 LEU A C 1
ATOM 1508 O O . LEU A 1 186 ? 6.895 -30.188 5.461 1 84.31 186 LEU A O 1
ATOM 1512 N N . SER A 1 187 ? 4.957 -29.422 4.609 1 79.62 187 SER A N 1
ATOM 1513 C CA . SER A 1 187 ? 4.441 -29.188 5.957 1 79.62 187 SER A CA 1
ATOM 1514 C C . SER A 1 187 ? 3.096 -29.875 6.16 1 79.62 187 SER A C 1
ATOM 1516 O O . SER A 1 187 ? 2.574 -29.922 7.277 1 79.62 187 SER A O 1
ATOM 1518 N N . GLY A 1 188 ? 2.516 -30.328 5.094 1 80.81 188 GLY A N 1
ATOM 1519 C CA . GLY A 1 188 ? 1.214 -30.969 5.199 1 80.81 188 GLY A CA 1
ATOM 1520 C C . GLY A 1 188 ? 0.059 -29.984 5.074 1 80.81 188 GLY A C 1
ATOM 1521 O O . GLY A 1 188 ? -1.106 -30.391 5.105 1 80.81 188 GLY A O 1
ATOM 1522 N N . PHE A 1 189 ? 0.395 -28.75 4.848 1 80.94 189 PHE A N 1
ATOM 1523 C CA . PHE A 1 189 ? -0.655 -27.75 4.703 1 80.94 189 PHE A CA 1
ATOM 1524 C C . PHE A 1 189 ? -1.521 -28.047 3.484 1 80.94 189 PHE A C 1
ATOM 1526 O O . PHE A 1 189 ? -1.003 -28.375 2.412 1 80.94 189 PHE A O 1
ATOM 1533 N N . GLN A 1 190 ? -2.834 -27.984 3.689 1 85.5 190 GLN A N 1
ATOM 1534 C CA . GLN A 1 190 ? -3.768 -28.125 2.576 1 85.5 190 GLN A CA 1
ATOM 1535 C C . GLN A 1 190 ? -4.938 -27.156 2.719 1 85.5 190 GLN A C 1
ATOM 1537 O O . GLN A 1 190 ? -5.543 -27.062 3.787 1 85.5 190 GLN A O 1
ATOM 1542 N N . MET A 1 191 ? -5.16 -26.438 1.593 1 89.5 191 MET A N 1
ATOM 1543 C CA . MET A 1 191 ? -6.348 -25.594 1.578 1 89.5 191 MET A CA 1
ATOM 1544 C C . MET A 1 191 ? -7.617 -26.422 1.508 1 89.5 191 MET A C 1
ATOM 1546 O O . MET A 1 191 ? -7.828 -27.156 0.543 1 89.5 191 MET A O 1
ATOM 1550 N N . SER A 1 192 ? -8.445 -26.344 2.494 1 92.31 192 SER A N 1
ATOM 1551 C CA . SER A 1 192 ? -9.648 -27.172 2.623 1 92.31 192 SER A CA 1
ATOM 1552 C C . SER A 1 192 ? -10.602 -26.938 1.46 1 92.31 192 SER A C 1
ATOM 1554 O O . SER A 1 192 ? -11.008 -25.797 1.193 1 92.31 192 SER A O 1
ATOM 1556 N N . GLU A 1 193 ? -11.016 -28 0.838 1 94.69 193 GLU A N 1
ATOM 1557 C CA . GLU A 1 193 ? -12 -27.906 -0.237 1 94.69 193 GLU A CA 1
ATOM 1558 C C . GLU A 1 193 ? -13.375 -27.516 0.303 1 94.69 193 GLU A C 1
ATOM 1560 O O . GLU A 1 193 ? -14.141 -26.828 -0.378 1 94.69 193 GLU A O 1
ATOM 1565 N N . GLU A 1 194 ? -13.703 -27.938 1.438 1 95.38 194 GLU A N 1
ATOM 1566 C CA . GLU A 1 194 ? -14.992 -27.656 2.061 1 95.38 194 GLU A CA 1
ATOM 1567 C C . GLU A 1 194 ? -15.102 -26.188 2.449 1 95.38 194 GLU A C 1
ATOM 1569 O O . GLU A 1 194 ? -16.125 -25.547 2.197 1 95.38 194 GLU A O 1
ATOM 1574 N N . ARG A 1 195 ? -14.031 -25.703 2.945 1 94.94 195 ARG A N 1
ATOM 1575 C CA . ARG A 1 195 ? -14.055 -24.344 3.459 1 94.94 195 ARG A CA 1
ATOM 1576 C C . ARG A 1 195 ? -13.852 -23.328 2.336 1 94.94 195 ARG A C 1
ATOM 1578 O O . ARG A 1 195 ? -14.406 -22.234 2.381 1 94.94 195 ARG A O 1
ATOM 1585 N N . PHE A 1 196 ? -13.078 -23.797 1.365 1 97.44 196 PHE A N 1
ATOM 1586 C CA . PHE A 1 196 ? -12.719 -22.859 0.304 1 97.44 196 PHE A CA 1
ATOM 1587 C C . PHE A 1 196 ? -13.008 -23.469 -1.066 1 97.44 196 PHE A C 1
ATOM 1589 O O . PHE A 1 196 ? -12.117 -23.547 -1.913 1 97.44 196 PHE A O 1
ATOM 1596 N N . PRO A 1 197 ? -14.242 -23.812 -1.338 1 98 197 PRO A N 1
ATOM 1597 C CA . PRO A 1 197 ? -14.562 -24.469 -2.607 1 98 197 PRO A CA 1
ATOM 1598 C C . PRO A 1 197 ? -14.328 -23.562 -3.814 1 98 197 PRO A C 1
ATOM 1600 O O . PRO A 1 197 ? -13.836 -24.016 -4.848 1 98 197 PRO A O 1
ATOM 1603 N N . ASN A 1 198 ? -14.656 -22.297 -3.734 1 98.38 198 ASN A N 1
ATOM 1604 C CA . ASN A 1 198 ? -14.5 -21.391 -4.863 1 98.38 198 ASN A CA 1
ATOM 1605 C C . ASN A 1 198 ? -13.031 -21.109 -5.152 1 98.38 198 ASN A C 1
ATOM 1607 O O . ASN A 1 198 ? -12.625 -21.031 -6.312 1 98.38 198 ASN A O 1
ATOM 1611 N N . LEU A 1 199 ? -12.25 -20.953 -4.125 1 98.38 199 LEU A N 1
ATOM 1612 C CA . LEU A 1 199 ? -10.82 -20.734 -4.312 1 98.38 199 LEU A CA 1
ATOM 1613 C C . LEU A 1 199 ? -10.164 -21.953 -4.965 1 98.38 199 LEU A C 1
ATOM 1615 O O . LEU A 1 199 ? -9.297 -21.812 -5.824 1 98.38 199 LEU A O 1
ATOM 1619 N N . ASN A 1 200 ? -10.562 -23.141 -4.516 1 97.94 200 ASN A N 1
ATOM 1620 C CA . ASN A 1 200 ? -10.016 -24.344 -5.129 1 97.94 200 ASN A CA 1
ATOM 1621 C C . ASN A 1 200 ? -10.344 -24.422 -6.617 1 97.94 200 ASN A C 1
ATOM 1623 O O . ASN A 1 200 ? -9.484 -24.75 -7.434 1 97.94 200 ASN A O 1
ATOM 1627 N N . ARG A 1 201 ? -11.547 -24.109 -6.977 1 98.31 201 ARG A N 1
ATOM 1628 C CA . ARG A 1 201 ? -11.93 -24.078 -8.383 1 98.31 201 ARG A CA 1
ATOM 1629 C C . ARG A 1 201 ? -11.164 -23 -9.141 1 98.31 201 ARG A C 1
ATOM 1631 O O . ARG A 1 201 ? -10.742 -23.203 -10.281 1 98.31 201 ARG A O 1
ATOM 1638 N N . TRP A 1 202 ? -11.047 -21.828 -8.492 1 98.75 202 TRP A N 1
ATOM 1639 C CA . TRP A 1 202 ? -10.297 -20.719 -9.07 1 98.75 202 TRP A CA 1
ATOM 1640 C C . TRP A 1 202 ? -8.852 -21.125 -9.352 1 98.75 202 TRP A C 1
ATOM 1642 O O . TRP A 1 202 ? -8.312 -20.828 -10.422 1 98.75 202 TRP A O 1
ATOM 1652 N N . VAL A 1 203 ? -8.234 -21.844 -8.422 1 98.31 203 VAL A N 1
ATOM 1653 C CA . VAL A 1 203 ? -6.859 -22.297 -8.586 1 98.31 203 VAL A CA 1
ATOM 1654 C C . VAL A 1 203 ? -6.75 -23.203 -9.812 1 98.31 203 VAL A C 1
ATOM 1656 O O . VAL A 1 203 ? -5.844 -23.031 -10.633 1 98.31 203 VAL A O 1
ATOM 1659 N N . GLU A 1 204 ? -7.625 -24.062 -9.961 1 97.94 204 GLU A N 1
ATOM 1660 C CA . GLU A 1 204 ? -7.633 -24.969 -11.109 1 97.94 204 GLU A CA 1
ATOM 1661 C C . GLU A 1 204 ? -7.715 -24.188 -12.422 1 97.94 204 GLU A C 1
ATOM 1663 O O . GLU A 1 204 ? -7.008 -24.5 -13.383 1 97.94 204 GLU A O 1
ATOM 1668 N N . ARG A 1 205 ? -8.57 -23.234 -12.438 1 98.56 205 ARG A N 1
ATOM 1669 C CA . ARG A 1 205 ? -8.75 -22.422 -13.633 1 98.56 205 ARG A CA 1
ATOM 1670 C C . ARG A 1 205 ? -7.5 -21.594 -13.922 1 98.56 205 ARG A C 1
ATOM 1672 O O . ARG A 1 205 ? -7.121 -21.406 -15.078 1 98.56 205 ARG A O 1
ATOM 1679 N N . MET A 1 206 ? -6.898 -21.047 -12.898 1 98.69 206 MET A N 1
ATOM 1680 C CA . MET A 1 206 ? -5.707 -20.203 -13.047 1 98.69 206 MET A CA 1
ATOM 1681 C C . MET A 1 206 ? -4.57 -21 -13.68 1 98.69 206 MET A C 1
ATOM 1683 O O . MET A 1 206 ? -3.822 -20.469 -14.5 1 98.69 206 MET A O 1
ATOM 1687 N N . TYR A 1 207 ? -4.434 -22.281 -13.383 1 97.94 207 TYR A N 1
ATOM 1688 C CA . TYR A 1 207 ? -3.385 -23.109 -13.961 1 97.94 207 TYR A CA 1
ATOM 1689 C C . TYR A 1 207 ? -3.52 -23.172 -15.484 1 97.94 207 TYR A C 1
ATOM 1691 O O . TYR A 1 207 ? -2.537 -23.406 -16.188 1 97.94 207 TYR A O 1
ATOM 1699 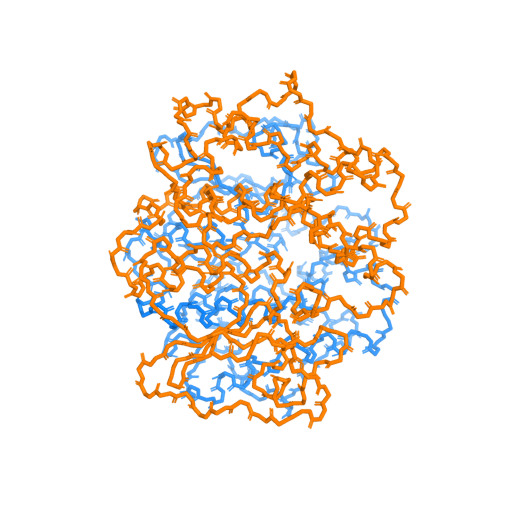N N . GLY A 1 208 ? -4.68 -22.906 -15.977 1 97.56 208 GLY A N 1
ATOM 1700 C CA . GLY A 1 208 ? -4.926 -22.969 -17.406 1 97.56 208 GLY A CA 1
ATOM 1701 C C . GLY A 1 208 ? -4.652 -21.672 -18.125 1 97.56 208 GLY A C 1
ATOM 1702 O O . GLY A 1 208 ? -4.719 -21.594 -19.344 1 97.56 208 GLY A O 1
ATOM 1703 N N . GLN A 1 209 ? -4.305 -20.641 -17.422 1 98.06 209 GLN A N 1
ATOM 1704 C CA . GLN A 1 209 ? -4.094 -19.328 -18.016 1 98.06 209 GLN A CA 1
ATOM 1705 C C . GLN A 1 209 ? -2.68 -19.188 -18.578 1 98.06 209 GLN A C 1
ATOM 1707 O O . GLN A 1 209 ? -1.714 -19.625 -17.953 1 98.06 209 GLN A O 1
ATOM 1712 N N . MET A 1 210 ? -2.539 -18.594 -19.703 1 97.38 210 MET A N 1
ATOM 1713 C CA . MET A 1 210 ? -1.264 -18.469 -20.406 1 97.38 210 MET A CA 1
ATOM 1714 C C . MET A 1 210 ? -0.237 -17.75 -19.547 1 97.38 210 MET A C 1
ATOM 1716 O O . MET A 1 210 ? 0.91 -18.188 -19.438 1 97.38 210 MET A O 1
ATOM 1720 N N . ALA A 1 211 ? -0.607 -16.625 -18.938 1 98 211 ALA A N 1
ATOM 1721 C CA . ALA A 1 211 ? 0.317 -15.852 -18.109 1 98 211 ALA A CA 1
ATOM 1722 C C . ALA A 1 211 ? 0.883 -16.703 -16.969 1 98 211 ALA A C 1
ATOM 1724 O O . ALA A 1 211 ? 2.07 -16.609 -16.656 1 98 211 ALA A O 1
ATOM 1725 N N . VAL A 1 212 ? 0.051 -17.547 -16.344 1 98.38 212 VAL A N 1
ATOM 1726 C CA . VAL A 1 212 ? 0.468 -18.438 -15.273 1 98.38 212 VAL A CA 1
ATOM 1727 C C . VAL A 1 212 ? 1.417 -19.5 -15.812 1 98.38 212 VAL A C 1
ATOM 1729 O O . VAL A 1 212 ? 2.479 -19.75 -15.234 1 98.38 212 VAL A O 1
ATOM 1732 N N . GLN A 1 213 ? 1.129 -20.031 -16.922 1 97.62 213 GLN A N 1
ATOM 1733 C CA . GLN A 1 213 ? 1.914 -21.125 -17.5 1 97.62 213 GLN A CA 1
ATOM 1734 C C . GLN A 1 213 ? 3.316 -20.641 -17.875 1 97.62 213 GLN A C 1
ATOM 1736 O O . GLN A 1 213 ? 4.289 -21.375 -17.703 1 97.62 213 GLN A O 1
ATOM 1741 N N . VAL A 1 214 ? 3.402 -19.453 -18.312 1 95.94 214 VAL A N 1
ATOM 1742 C CA . VAL A 1 214 ? 4.703 -18.984 -18.766 1 95.94 214 VAL A CA 1
ATOM 1743 C C . VAL A 1 214 ? 5.547 -18.547 -17.578 1 95.94 214 VAL A C 1
ATOM 1745 O O . VAL A 1 214 ? 6.777 -18.547 -17.641 1 95.94 214 VAL A O 1
ATOM 1748 N N . CYS A 1 215 ? 4.922 -18.234 -16.453 1 96.94 215 CYS A N 1
ATOM 1749 C CA . CYS A 1 215 ? 5.656 -17.656 -15.328 1 96.94 215 CYS A CA 1
ATOM 1750 C C . CYS A 1 215 ? 5.906 -18.719 -14.258 1 96.94 215 CYS A C 1
ATOM 1752 O O . CYS A 1 215 ? 6.797 -18.562 -13.422 1 96.94 215 CYS A O 1
ATOM 1754 N N . MET A 1 216 ? 5.152 -19.797 -14.25 1 96.25 216 MET A N 1
ATOM 1755 C CA . MET A 1 216 ? 5.121 -20.703 -13.102 1 96.25 216 MET A CA 1
ATOM 1756 C C . MET A 1 216 ? 6.359 -21.594 -13.07 1 96.25 216 MET A C 1
ATOM 1758 O O . MET A 1 216 ? 7.027 -21.766 -14.094 1 96.25 216 MET A O 1
ATOM 1762 N N . HIS A 1 217 ? 6.699 -22.062 -11.898 1 94.62 217 HIS A N 1
ATOM 1763 C CA . HIS A 1 217 ? 7.691 -23.109 -11.672 1 94.62 217 HIS A CA 1
ATOM 1764 C C . HIS A 1 217 ? 7.023 -24.422 -11.273 1 94.62 217 HIS A C 1
ATOM 1766 O O . HIS A 1 217 ? 6.047 -24.422 -10.523 1 94.62 217 HIS A O 1
ATOM 1772 N N . PRO A 1 218 ? 7.617 -25.5 -11.75 1 95.19 218 PRO A N 1
ATOM 1773 C CA . PRO A 1 218 ? 7.086 -26.781 -11.289 1 95.19 218 PRO A CA 1
ATOM 1774 C C . PRO A 1 218 ? 7.191 -26.953 -9.773 1 95.19 218 PRO A C 1
ATOM 1776 O O . PRO A 1 218 ? 8.156 -26.5 -9.164 1 95.19 218 PRO A O 1
ATOM 1779 N N . THR A 1 219 ? 6.215 -27.625 -9.227 1 94.31 219 THR A N 1
ATOM 1780 C CA . THR A 1 219 ? 6.117 -27.797 -7.781 1 94.31 219 THR A CA 1
ATOM 1781 C C . THR A 1 219 ? 7.398 -28.406 -7.223 1 94.31 219 THR A C 1
ATOM 1783 O O . THR A 1 219 ? 7.918 -27.953 -6.207 1 94.31 219 THR A O 1
ATOM 1786 N N . PRO A 1 220 ? 8 -29.391 -7.879 1 94.75 220 PRO A N 1
ATOM 1787 C CA . PRO A 1 220 ? 9.234 -29.969 -7.324 1 94.75 220 PRO A CA 1
ATOM 1788 C C . PRO A 1 220 ? 10.359 -28.938 -7.211 1 94.75 220 PRO A C 1
ATOM 1790 O O . PRO A 1 220 ? 11.156 -29 -6.273 1 94.75 220 PRO A O 1
ATOM 1793 N N . LEU A 1 221 ? 10.375 -28.062 -8.18 1 94.69 221 LEU A N 1
ATOM 1794 C CA . LEU A 1 221 ? 11.391 -27.016 -8.125 1 94.69 221 LEU A CA 1
ATOM 1795 C C . LEU A 1 221 ? 11.141 -26.062 -6.957 1 94.69 221 LEU A C 1
ATOM 1797 O O . LEU A 1 221 ? 12.078 -25.672 -6.266 1 94.69 221 LEU A O 1
ATOM 1801 N N . LEU A 1 222 ? 9.922 -25.734 -6.734 1 92.69 222 LEU A N 1
ATOM 1802 C CA . LEU A 1 222 ? 9.555 -24.891 -5.605 1 92.69 222 LEU A CA 1
ATOM 1803 C C . LEU A 1 222 ? 9.875 -25.578 -4.281 1 92.69 222 LEU A C 1
ATOM 1805 O O . LEU A 1 222 ? 10.375 -24.938 -3.352 1 92.69 222 LEU A O 1
ATOM 1809 N N . VAL A 1 223 ? 9.641 -26.859 -4.168 1 91.56 223 VAL A N 1
ATOM 1810 C CA . VAL A 1 223 ? 9.938 -27.641 -2.971 1 91.56 223 VAL A CA 1
ATOM 1811 C C . VAL A 1 223 ? 11.438 -27.578 -2.676 1 91.56 223 VAL A C 1
ATOM 1813 O O . VAL A 1 223 ? 11.844 -27.297 -1.546 1 91.56 223 VAL A O 1
ATOM 1816 N N . LYS A 1 224 ? 12.164 -27.797 -3.705 1 92.69 224 LYS A N 1
ATOM 1817 C CA . LYS A 1 224 ? 13.617 -27.781 -3.545 1 92.69 224 LYS A CA 1
ATOM 1818 C C . LYS A 1 224 ? 14.102 -26.391 -3.123 1 92.69 224 LYS A C 1
ATOM 1820 O O . LYS A 1 224 ? 14.953 -26.266 -2.238 1 92.69 224 LYS A O 1
ATOM 1825 N N . ALA A 1 225 ? 13.578 -25.422 -3.764 1 91.25 225 ALA A N 1
ATOM 1826 C CA . ALA A 1 225 ? 13.961 -24.047 -3.438 1 91.25 225 ALA A CA 1
ATOM 1827 C C . ALA A 1 225 ? 13.648 -23.719 -1.981 1 91.25 225 ALA A C 1
ATOM 1829 O O . ALA A 1 225 ? 14.469 -23.141 -1.277 1 91.25 225 ALA A O 1
ATOM 1830 N N . VAL A 1 226 ? 12.516 -24.141 -1.55 1 86.19 226 VAL A N 1
ATOM 1831 C CA . VAL A 1 226 ? 12.094 -23.859 -0.182 1 86.19 226 VAL A CA 1
ATOM 1832 C C . VAL A 1 226 ? 12.977 -24.625 0.801 1 86.19 226 VAL A C 1
ATOM 1834 O O . VAL A 1 226 ? 13.383 -24.078 1.829 1 86.19 226 VAL A O 1
ATOM 1837 N N . GLN A 1 227 ? 13.258 -25.812 0.528 1 87.19 227 GLN A N 1
ATOM 1838 C CA . GLN A 1 227 ? 14.109 -26.625 1.39 1 87.19 227 GLN A CA 1
ATOM 1839 C C . GLN A 1 227 ? 15.5 -26.016 1.523 1 87.19 227 GLN A C 1
ATOM 1841 O O . GLN A 1 227 ? 16.047 -25.922 2.627 1 87.19 227 GLN A O 1
ATOM 1846 N N . LEU A 1 228 ? 16.031 -25.641 0.414 1 89.12 228 LEU A N 1
ATOM 1847 C CA . LEU A 1 228 ? 17.344 -25 0.429 1 89.12 228 LEU A CA 1
ATOM 1848 C C . LEU A 1 228 ? 17.312 -23.703 1.231 1 89.12 228 LEU A C 1
ATOM 1850 O O . LEU A 1 228 ? 18.234 -23.422 1.992 1 89.12 228 LEU A O 1
ATOM 1854 N N . TYR A 1 229 ? 16.328 -22.984 1.052 1 84.06 229 TYR A N 1
ATOM 1855 C CA . TYR A 1 229 ? 16.172 -21.734 1.803 1 84.06 229 TYR A CA 1
ATOM 1856 C C . TYR A 1 229 ? 16.141 -22.016 3.301 1 84.06 229 TYR A C 1
ATOM 1858 O O . TYR A 1 229 ? 16.797 -21.328 4.082 1 84.06 229 TYR A O 1
ATOM 1866 N N . LYS A 1 230 ? 15.422 -23 3.697 1 79.69 230 LYS A N 1
ATOM 1867 C CA . LYS A 1 230 ? 15.305 -23.391 5.098 1 79.69 230 LYS A CA 1
ATOM 1868 C C . LYS A 1 230 ? 16.656 -23.812 5.668 1 79.69 230 LYS A C 1
ATOM 1870 O O . LYS A 1 230 ? 16.938 -23.562 6.84 1 79.69 230 LYS A O 1
ATOM 1875 N N . ASP A 1 231 ? 17.406 -24.391 4.84 1 84.88 231 ASP A N 1
ATOM 1876 C CA . ASP A 1 231 ? 18.703 -24.906 5.258 1 84.88 231 ASP A CA 1
ATOM 1877 C C . ASP A 1 231 ? 19.781 -23.812 5.156 1 84.88 231 ASP A C 1
ATOM 1879 O O . ASP A 1 231 ? 20.969 -24.109 5.316 1 84.88 231 ASP A O 1
ATOM 1883 N N . ASN A 1 232 ? 19.281 -22.609 4.836 1 84.12 232 ASN A N 1
ATOM 1884 C CA . ASN A 1 232 ? 20.203 -21.469 4.684 1 84.12 232 ASN A CA 1
ATOM 1885 C C . ASN A 1 232 ? 21.203 -21.703 3.561 1 84.12 232 ASN A C 1
ATOM 1887 O O . ASN A 1 232 ? 22.375 -21.359 3.689 1 84.12 232 ASN A O 1
ATOM 1891 N N . LYS A 1 233 ? 20.734 -22.422 2.633 1 88.19 233 LYS A N 1
ATOM 1892 C CA . LYS A 1 233 ? 21.516 -22.656 1.421 1 88.19 233 LYS A CA 1
ATOM 1893 C C . LYS A 1 233 ? 20.969 -21.828 0.254 1 88.19 233 LYS A C 1
ATOM 1895 O O . LYS A 1 233 ? 19.812 -21.375 0.287 1 88.19 233 LYS A O 1
ATOM 1900 N N . SER A 1 234 ? 21.828 -21.641 -0.662 1 88.06 234 SER A N 1
ATOM 1901 C CA . SER A 1 234 ? 21.406 -20.859 -1.822 1 88.06 234 SER A CA 1
ATOM 1902 C C . SER A 1 234 ? 20.375 -21.625 -2.646 1 88.06 234 SER A C 1
ATOM 1904 O O . SER A 1 234 ? 20.578 -22.781 -3.01 1 88.06 234 SER A O 1
ATOM 1906 N N . PHE A 1 235 ? 19.297 -21.016 -2.949 1 90.12 235 PHE A N 1
ATOM 1907 C CA . PHE A 1 235 ? 18.203 -21.625 -3.688 1 90.12 235 PHE A CA 1
ATOM 1908 C C . PHE A 1 235 ? 18 -20.938 -5.031 1 90.12 235 PHE A C 1
ATOM 1910 O O . PHE A 1 235 ? 17.172 -21.375 -5.844 1 90.12 235 PHE A O 1
ATOM 1917 N N . HIS A 1 236 ? 18.719 -19.891 -5.277 1 91.38 236 HIS A N 1
ATOM 1918 C CA . HIS A 1 236 ? 18.438 -18.953 -6.352 1 91.38 236 HIS A CA 1
ATOM 1919 C C . HIS A 1 236 ? 18.578 -19.609 -7.719 1 91.38 236 HIS A C 1
ATOM 1921 O O . HIS A 1 236 ? 17.922 -19.203 -8.68 1 91.38 236 HIS A O 1
ATOM 1927 N N . ASP A 1 237 ? 19.453 -20.609 -7.785 1 92.06 237 ASP A N 1
ATOM 1928 C CA . ASP A 1 237 ? 19.781 -21.188 -9.086 1 92.06 237 ASP A CA 1
ATOM 1929 C C . ASP A 1 237 ? 19.297 -22.641 -9.18 1 92.06 237 ASP A C 1
ATOM 1931 O O . ASP A 1 237 ? 19.75 -23.391 -10.031 1 92.06 237 ASP A O 1
ATOM 1935 N N . VAL A 1 238 ? 18.422 -22.922 -8.344 1 90.94 238 VAL A N 1
ATOM 1936 C CA . VAL A 1 238 ? 17.859 -24.266 -8.359 1 90.94 238 VAL A CA 1
ATOM 1937 C C . VAL A 1 238 ? 17.188 -24.531 -9.703 1 90.94 238 VAL A C 1
ATOM 1939 O O . VAL A 1 238 ? 16.438 -23.688 -10.203 1 90.94 238 VAL A O 1
ATOM 1942 N N . GLY A 1 239 ? 17.438 -25.688 -10.289 1 89.81 239 GLY A N 1
ATOM 1943 C CA . GLY A 1 239 ? 16.812 -26.078 -11.539 1 89.81 239 GLY A CA 1
ATOM 1944 C C . GLY A 1 239 ? 17.578 -25.625 -12.766 1 89.81 239 GLY A C 1
ATOM 1945 O O . GLY A 1 239 ? 17.188 -25.922 -13.898 1 89.81 239 GLY A O 1
ATOM 1946 N N . LEU A 1 240 ? 18.531 -24.734 -12.539 1 89.69 240 LEU A N 1
ATOM 1947 C CA . LEU A 1 240 ? 19.297 -24.219 -13.672 1 89.69 240 LEU A CA 1
ATOM 1948 C C . LEU A 1 240 ? 20.531 -25.078 -13.93 1 89.69 240 LEU A C 1
ATOM 1950 O O . LEU A 1 240 ? 21.359 -24.734 -14.766 1 89.69 240 LEU A O 1
ATOM 1954 N N . ASP A 1 241 ? 20.562 -26.422 -13.672 1 69 241 ASP A N 1
ATOM 1955 C CA . ASP A 1 241 ? 21.719 -27.25 -14.008 1 69 241 ASP A CA 1
ATOM 1956 C C . ASP A 1 241 ? 22.125 -27.047 -15.469 1 69 241 ASP A C 1
ATOM 1958 O O . ASP A 1 241 ? 21.297 -26.719 -16.312 1 69 241 ASP A O 1
ATOM 1962 N N . MET B 1 1 ? -22.484 17.781 14.023 1 65.69 1 MET B N 1
ATOM 1963 C CA . MET B 1 1 ? -22.484 16.5 14.703 1 65.69 1 MET B CA 1
ATOM 1964 C C . MET B 1 1 ? -21.594 16.531 15.938 1 65.69 1 MET B C 1
ATOM 1966 O O . MET B 1 1 ? -20.641 17.297 16 1 65.69 1 MET B O 1
ATOM 1970 N N . ASP B 1 2 ? -21.953 15.766 16.875 1 77.19 2 ASP B N 1
ATOM 1971 C CA . ASP B 1 2 ? -21.172 15.656 18.094 1 77.19 2 ASP B CA 1
ATOM 1972 C C . ASP B 1 2 ? -19.75 15.148 17.797 1 77.19 2 ASP B C 1
ATOM 1974 O O . ASP B 1 2 ? -19.578 14.219 17.016 1 77.19 2 ASP B O 1
ATOM 1978 N N . GLN B 1 3 ? -18.828 15.844 18.266 1 88.44 3 GLN B N 1
ATOM 1979 C CA . GLN B 1 3 ? -17.422 15.516 18.016 1 88.44 3 GLN B CA 1
ATOM 1980 C C . GLN B 1 3 ? -16.906 14.477 19 1 88.44 3 GLN B C 1
ATOM 1982 O O . GLN B 1 3 ? -15.797 13.969 18.859 1 88.44 3 GLN B O 1
ATOM 1987 N N . ARG B 1 4 ? -17.828 14.172 19.969 1 91.38 4 ARG B N 1
ATOM 1988 C CA . ARG B 1 4 ? -17.406 13.18 20.938 1 91.38 4 ARG B CA 1
ATOM 1989 C C . ARG B 1 4 ? -17.312 11.797 20.312 1 91.38 4 ARG B C 1
ATOM 1991 O O . ARG B 1 4 ? -18.109 11.445 19.453 1 91.38 4 ARG B O 1
ATOM 1998 N N . ALA B 1 5 ? -16.391 11.047 20.797 1 95.44 5 ALA B N 1
ATOM 1999 C CA . ALA B 1 5 ? -16.109 9.734 20.203 1 95.44 5 ALA B CA 1
ATOM 2000 C C . ALA B 1 5 ? -17.094 8.688 20.719 1 95.44 5 ALA B C 1
ATOM 2002 O O . ALA B 1 5 ? -17.375 8.625 21.922 1 95.44 5 ALA B O 1
ATOM 2003 N N . HIS B 1 6 ? -17.656 7.902 19.828 1 94.75 6 HIS B N 1
ATOM 2004 C CA . HIS B 1 6 ? -18.484 6.75 20.172 1 94.75 6 HIS B CA 1
ATOM 2005 C C . HIS B 1 6 ? -17.625 5.578 20.641 1 94.75 6 HIS B C 1
ATOM 2007 O O . HIS B 1 6 ? -16.547 5.348 20.094 1 94.75 6 HIS B O 1
ATOM 2013 N N . GLY B 1 7 ? -18.094 4.781 21.625 1 93.44 7 GLY B N 1
ATOM 2014 C CA . GLY B 1 7 ? -17.375 3.617 22.109 1 93.44 7 GLY B CA 1
ATOM 2015 C C . GLY B 1 7 ? -18.297 2.51 22.609 1 93.44 7 GLY B C 1
ATOM 2016 O O . GLY B 1 7 ? -19.469 2.74 22.859 1 93.44 7 GLY B O 1
ATOM 2017 N N . GLY B 1 8 ? -17.703 1.344 22.625 1 92.38 8 GLY B N 1
ATOM 2018 C CA . GLY B 1 8 ? -18.375 0.217 23.25 1 92.38 8 GLY B CA 1
ATOM 2019 C C . GLY B 1 8 ? -19.797 0.024 22.734 1 92.38 8 GLY B C 1
ATOM 2020 O O . GLY B 1 8 ? -20 -0.157 21.531 1 92.38 8 GLY B O 1
ATOM 2021 N N . ASP B 1 9 ? -20.688 0.227 23.609 1 90.81 9 ASP B N 1
ATOM 2022 C CA . ASP B 1 9 ? -22.094 -0.065 23.312 1 90.81 9 ASP B CA 1
ATOM 2023 C C . ASP B 1 9 ? -22.844 1.204 22.922 1 90.81 9 ASP B C 1
ATOM 2025 O O . ASP B 1 9 ? -24.062 1.275 23.062 1 90.81 9 ASP B O 1
ATOM 2029 N N . SER B 1 10 ? -22.062 2.172 22.562 1 91.88 10 SER B N 1
ATOM 2030 C CA . SER B 1 10 ? -22.703 3.414 22.141 1 91.88 10 SER B CA 1
ATOM 2031 C C . SER B 1 10 ? -23.719 3.164 21.031 1 91.88 10 SER B C 1
ATOM 2033 O O . SER B 1 10 ? -23.688 2.131 20.359 1 91.88 10 SER B O 1
ATOM 2035 N N . GLU B 1 11 ? -24.609 4.039 20.891 1 90 11 GLU B N 1
ATOM 2036 C CA . GLU B 1 11 ? -25.625 3.945 19.844 1 90 11 GLU B CA 1
ATOM 2037 C C . GLU B 1 11 ? -25.031 4.273 18.484 1 90 11 GLU B C 1
ATOM 2039 O O . GLU B 1 11 ? -24.109 5.098 18.375 1 90 11 GLU B O 1
ATOM 2044 N N . PHE B 1 12 ? -25.609 3.553 17.531 1 89.38 12 PHE B N 1
ATOM 2045 C CA . PHE B 1 12 ? -25.203 3.842 16.156 1 89.38 12 PHE B CA 1
ATOM 2046 C C . PHE B 1 12 ? -25.547 5.281 15.789 1 89.38 12 PHE B C 1
ATOM 2048 O O . PHE B 1 12 ? -26.609 5.785 16.156 1 89.38 12 PHE B O 1
ATOM 2055 N N . PRO B 1 13 ? -24.656 5.98 15.094 1 89.38 13 PRO B N 1
ATOM 2056 C CA . PRO B 1 13 ? -24.969 7.34 14.641 1 89.38 13 PRO B CA 1
ATOM 2057 C C . PRO B 1 13 ? -26.188 7.395 13.727 1 89.38 13 PRO B C 1
ATOM 2059 O O . PRO B 1 13 ? -26.641 6.355 13.234 1 89.38 13 PRO B O 1
ATOM 2062 N N . PRO B 1 14 ? -26.781 8.547 13.578 1 89.75 14 PRO B N 1
ATOM 2063 C CA . PRO B 1 14 ? -27.922 8.68 12.68 1 89.75 14 PRO B CA 1
ATOM 2064 C C . PRO B 1 14 ? -27.625 8.156 11.273 1 89.75 14 PRO B C 1
ATOM 2066 O O . PRO B 1 14 ? -26.484 8.219 10.812 1 89.75 14 PRO B O 1
ATOM 2069 N N . PRO B 1 15 ? -28.641 7.664 10.617 1 91.19 15 PRO B N 1
ATOM 2070 C CA . PRO B 1 15 ? -28.438 7.164 9.258 1 91.19 15 PRO B CA 1
ATOM 2071 C C . PRO B 1 15 ? -27.891 8.227 8.312 1 91.19 15 PRO B C 1
ATOM 2073 O O . PRO B 1 15 ? -28.266 9.398 8.414 1 91.19 15 PRO B O 1
ATOM 2076 N N . LEU B 1 16 ? -26.984 7.793 7.496 1 92.12 16 LEU B N 1
ATOM 2077 C CA . LEU B 1 16 ? -26.375 8.68 6.516 1 92.12 16 LEU B CA 1
ATOM 2078 C C . LEU B 1 16 ? -27.344 9.023 5.398 1 92.12 16 LEU B C 1
ATOM 2080 O O . LEU B 1 16 ? -28 8.141 4.848 1 92.12 16 LEU B O 1
ATOM 2084 N N . GLU B 1 17 ? -27.5 10.32 5.168 1 93.69 17 GLU B N 1
ATOM 2085 C CA . GLU B 1 17 ? -28.344 10.75 4.055 1 93.69 17 GLU B CA 1
ATOM 2086 C C . GLU B 1 17 ? -27.812 10.211 2.727 1 93.69 17 GLU B C 1
ATOM 2088 O O . GLU B 1 17 ? -26.594 10.188 2.502 1 93.69 17 GLU B O 1
ATOM 2093 N N . ALA B 1 18 ? -28.734 9.867 1.808 1 93.25 18 ALA B N 1
ATOM 2094 C CA . ALA B 1 18 ? -28.359 9.336 0.505 1 93.25 18 ALA B CA 1
ATOM 2095 C C . ALA B 1 18 ? -27.453 10.305 -0.243 1 93.25 18 ALA B C 1
ATOM 2097 O O . ALA B 1 18 ? -27.688 11.516 -0.244 1 93.25 18 ALA B O 1
ATOM 2098 N N . GLY B 1 19 ? -26.344 9.812 -0.748 1 93.5 19 GLY B N 1
ATOM 2099 C CA . GLY B 1 19 ? -25.438 10.617 -1.564 1 93.5 19 GLY B CA 1
ATOM 2100 C C . GLY B 1 19 ? -24.375 11.328 -0.756 1 93.5 19 GLY B C 1
ATOM 2101 O O . GLY B 1 19 ? -23.391 11.82 -1.312 1 93.5 19 GLY B O 1
ATOM 2102 N N . LYS B 1 20 ? -24.531 11.344 0.584 1 95.69 20 LYS B N 1
ATOM 2103 C CA . LYS B 1 20 ? -23.578 12.047 1.442 1 95.69 20 LYS B CA 1
ATOM 2104 C C . LYS B 1 20 ? -22.422 11.133 1.839 1 95.69 20 LYS B C 1
ATOM 2106 O O . LYS B 1 20 ? -22.516 9.914 1.694 1 95.69 20 LYS B O 1
ATOM 2111 N N . LEU B 1 21 ? -21.375 11.797 2.225 1 97.31 21 LEU B N 1
ATOM 2112 C CA . LEU B 1 21 ? -20.156 11.094 2.643 1 97.31 21 LEU B CA 1
ATOM 2113 C C . LEU B 1 21 ? -20.016 11.133 4.16 1 97.31 21 LEU B C 1
ATOM 2115 O O . LEU B 1 21 ? -20.266 12.156 4.789 1 97.31 21 LEU B O 1
ATOM 2119 N N . ARG B 1 22 ? -19.641 9.938 4.68 1 97.69 22 ARG B N 1
ATOM 2120 C CA . ARG B 1 22 ? -19.344 9.852 6.105 1 97.69 22 ARG B CA 1
ATOM 2121 C C . ARG B 1 22 ? -17.969 9.219 6.332 1 97.69 22 ARG B C 1
ATOM 2123 O O . ARG B 1 22 ? -17.625 8.219 5.695 1 97.69 22 ARG B O 1
ATOM 2130 N N . ILE B 1 23 ? -17.203 9.859 7.164 1 97.88 23 ILE B N 1
ATOM 2131 C CA . ILE B 1 23 ? -15.875 9.375 7.535 1 97.88 23 ILE B CA 1
ATOM 2132 C C . ILE B 1 23 ? -15.875 8.977 9.016 1 97.88 23 ILE B C 1
ATOM 2134 O O . ILE B 1 23 ? -16.266 9.773 9.875 1 97.88 23 ILE B O 1
ATOM 2138 N N . TYR B 1 24 ? -15.5 7.738 9.25 1 97.19 24 TYR B N 1
ATOM 2139 C CA . TYR B 1 24 ? -15.305 7.25 10.609 1 97.19 24 TYR B CA 1
ATOM 2140 C C . TYR B 1 24 ? -13.836 7.316 11.008 1 97.19 24 TYR B C 1
ATOM 2142 O O . TYR B 1 24 ? -12.961 6.953 10.227 1 97.19 24 TYR B O 1
ATOM 2150 N N . GLY B 1 25 ? -13.562 7.75 12.188 1 95.31 25 GLY B N 1
ATOM 2151 C CA . GLY B 1 25 ? -12.211 7.77 12.727 1 95.31 25 GLY B CA 1
ATOM 2152 C C . GLY B 1 25 ? -12.094 8.555 14.016 1 95.31 25 GLY B C 1
ATOM 2153 O O . GLY B 1 25 ? -13.094 8.789 14.703 1 95.31 25 GLY B O 1
ATOM 2154 N N . ASN B 1 26 ? -10.891 8.797 14.453 1 93.06 26 ASN B N 1
ATOM 2155 C CA . ASN B 1 26 ? -10.625 9.609 15.625 1 93.06 26 ASN B CA 1
ATOM 2156 C C . ASN B 1 26 ? -10.062 10.977 15.242 1 93.06 26 ASN B C 1
ATOM 2158 O O . ASN B 1 26 ? -9.266 11.086 14.305 1 93.06 26 ASN B O 1
ATOM 2162 N N . ARG B 1 27 ? -10.367 11.945 15.984 1 91.94 27 ARG B N 1
ATOM 2163 C CA . ARG B 1 27 ? -10 13.32 15.672 1 91.94 27 ARG B CA 1
ATOM 2164 C C . ARG B 1 27 ? -8.484 13.492 15.68 1 91.94 27 ARG B C 1
ATOM 2166 O O . ARG B 1 27 ? -7.945 14.359 14.992 1 91.94 27 ARG B O 1
ATOM 2173 N N . PHE B 1 28 ? -7.824 12.633 16.406 1 92.06 28 PHE B N 1
ATOM 2174 C CA . PHE B 1 28 ? -6.391 12.828 16.578 1 92.06 28 PHE B CA 1
ATOM 2175 C C . PHE B 1 28 ? -5.605 11.82 15.742 1 92.06 28 PHE B C 1
ATOM 2177 O O . PHE B 1 28 ? -4.375 11.812 15.773 1 92.06 28 PHE B O 1
ATOM 2184 N N . CYS B 1 29 ? -6.289 10.977 15.039 1 91.56 29 CYS B N 1
ATOM 2185 C CA . CYS B 1 29 ? -5.637 9.953 14.234 1 91.56 29 CYS B CA 1
ATOM 2186 C C . CYS B 1 29 ? -5.023 10.555 12.977 1 91.56 29 CYS B C 1
ATOM 2188 O O . CYS B 1 29 ? -5.734 11.133 12.156 1 91.56 29 CYS B O 1
ATOM 2190 N N . PRO B 1 30 ? -3.734 10.391 12.812 1 94 30 PRO B N 1
ATOM 2191 C CA . PRO B 1 30 ? -3.084 10.969 11.641 1 94 30 PRO B CA 1
ATOM 2192 C C . PRO B 1 30 ? -3.566 10.344 10.328 1 94 30 PRO B C 1
ATOM 2194 O O . PRO B 1 30 ? -3.604 11.016 9.297 1 94 30 PRO B O 1
ATOM 2197 N N . PHE B 1 31 ? -3.957 9.109 10.328 1 95.5 31 PHE B N 1
ATOM 2198 C CA . PHE B 1 31 ? -4.457 8.453 9.125 1 95.5 31 PHE B CA 1
ATOM 2199 C C . PHE B 1 31 ? -5.812 9.023 8.719 1 95.5 31 PHE B C 1
ATOM 2201 O O . PHE B 1 31 ? -6.09 9.203 7.535 1 95.5 31 PHE B O 1
ATOM 2208 N N . THR B 1 32 ? -6.629 9.266 9.703 1 96.12 32 THR B N 1
ATOM 2209 C CA . THR B 1 32 ? -7.91 9.906 9.43 1 96.12 32 THR B CA 1
ATOM 2210 C C . THR B 1 32 ? -7.699 11.328 8.914 1 96.12 32 THR B C 1
ATOM 2212 O O . THR B 1 32 ? -8.445 11.797 8.055 1 96.12 32 THR B O 1
ATOM 2215 N N . GLU B 1 33 ? -6.715 11.977 9.461 1 96.75 33 GLU B N 1
ATOM 2216 C CA . GLU B 1 33 ? -6.426 13.344 9.039 1 96.75 33 GLU B CA 1
ATOM 2217 C C . GLU B 1 33 ? -6.043 13.391 7.559 1 96.75 33 GLU B C 1
ATOM 2219 O O . GLU B 1 33 ? -6.348 14.359 6.863 1 96.75 33 GLU B O 1
ATOM 2224 N N . ARG B 1 34 ? -5.34 12.367 7 1 97.81 34 ARG B N 1
ATOM 2225 C CA . ARG B 1 34 ? -5.074 12.281 5.566 1 97.81 34 ARG B CA 1
ATOM 2226 C C . ARG B 1 34 ? -6.348 12.516 4.758 1 97.81 34 ARG B C 1
ATOM 2228 O O . ARG B 1 34 ? -6.359 13.336 3.836 1 97.81 34 ARG B O 1
ATOM 2235 N N . VAL B 1 35 ? -7.383 11.812 5.164 1 98.56 35 VAL B N 1
ATOM 2236 C CA . VAL B 1 35 ? -8.648 11.828 4.438 1 98.56 35 VAL B CA 1
ATOM 2237 C C . VAL B 1 35 ? -9.32 13.188 4.59 1 98.56 35 VAL B C 1
ATOM 2239 O O . VAL B 1 35 ? -9.82 13.758 3.615 1 98.56 35 VAL B O 1
ATOM 2242 N N . ARG B 1 36 ? -9.258 13.75 5.801 1 98.38 36 ARG B N 1
ATOM 2243 C CA . ARG B 1 36 ? -9.844 15.055 6.043 1 98.38 36 ARG B CA 1
ATOM 2244 C C . ARG B 1 36 ? -9.156 16.141 5.215 1 98.38 36 ARG B C 1
ATOM 2246 O O . ARG B 1 36 ? -9.812 17.016 4.66 1 98.38 36 ARG B O 1
ATOM 2253 N N . LEU B 1 37 ? -7.871 16.031 5.156 1 98.69 37 LEU B N 1
ATOM 2254 C CA . LEU B 1 37 ? -7.102 17 4.379 1 98.69 37 LEU B CA 1
ATOM 2255 C C . LEU B 1 37 ? -7.492 16.938 2.904 1 98.69 37 LEU B C 1
ATOM 2257 O O . LEU B 1 37 ? -7.688 17.984 2.271 1 98.69 37 LEU B O 1
ATOM 2261 N N . VAL B 1 38 ? -7.609 15.742 2.328 1 98.62 38 VAL B N 1
ATOM 2262 C CA . VAL B 1 38 ? -7.969 15.555 0.926 1 98.62 38 VAL B CA 1
ATOM 2263 C C . VAL B 1 38 ? -9.367 16.109 0.675 1 98.62 38 VAL B C 1
ATOM 2265 O O . VAL B 1 38 ? -9.594 16.828 -0.303 1 98.62 38 VAL B O 1
ATOM 2268 N N . LEU B 1 39 ? -10.289 15.828 1.586 1 98.56 39 LEU B N 1
ATOM 2269 C CA . LEU B 1 39 ? -11.656 16.312 1.44 1 98.56 39 LEU B CA 1
ATOM 2270 C C . LEU B 1 39 ? -11.703 17.844 1.524 1 98.56 39 LEU B C 1
ATOM 2272 O O . LEU B 1 39 ? -12.414 18.484 0.756 1 98.56 39 LEU B O 1
ATOM 2276 N N . ALA B 1 40 ? -10.953 18.406 2.467 1 98.38 40 ALA B N 1
ATOM 2277 C CA . ALA B 1 40 ? -10.875 19.859 2.598 1 98.38 40 ALA B CA 1
ATOM 2278 C C . ALA B 1 40 ? -10.305 20.5 1.335 1 98.38 40 ALA B C 1
ATOM 2280 O O . ALA B 1 40 ? -10.844 21.484 0.83 1 98.38 40 ALA B O 1
ATOM 2281 N N . ALA B 1 41 ? -9.25 19.922 0.835 1 98 41 ALA B N 1
ATOM 2282 C CA . ALA B 1 41 ? -8.586 20.453 -0.358 1 98 41 ALA B CA 1
ATOM 2283 C C . ALA B 1 41 ? -9.531 20.422 -1.561 1 98 41 ALA B C 1
ATOM 2285 O O . ALA B 1 41 ? -9.445 21.281 -2.445 1 98 41 ALA B O 1
ATOM 2286 N N . LYS B 1 42 ? -10.43 19.469 -1.559 1 97.88 42 LYS B N 1
ATOM 2287 C CA . LYS B 1 42 ? -11.312 19.297 -2.707 1 97.88 42 LYS B CA 1
ATOM 2288 C C . LYS B 1 42 ? -12.641 20.016 -2.488 1 97.88 42 LYS B C 1
ATOM 2290 O O . LYS B 1 42 ? -13.477 20.078 -3.395 1 97.88 42 LYS B O 1
ATOM 2295 N N . GLY B 1 43 ? -12.852 20.5 -1.288 1 97.5 43 GLY B N 1
ATOM 2296 C CA . GLY B 1 43 ? -14.094 21.188 -0.978 1 97.5 43 GLY B CA 1
ATOM 2297 C C . GLY B 1 43 ? -15.289 20.266 -0.925 1 97.5 43 GLY B C 1
ATOM 2298 O O . GLY B 1 43 ? -16.391 20.641 -1.358 1 97.5 43 GLY B O 1
ATOM 2299 N N . VAL B 1 44 ? -15.094 19.062 -0.509 1 97.44 44 VAL B N 1
ATOM 2300 C CA . VAL B 1 44 ? -16.156 18.062 -0.433 1 97.44 44 VAL B CA 1
ATOM 2301 C C . VAL B 1 44 ? -16.688 17.969 0.999 1 97.44 44 VAL B C 1
ATOM 2303 O O . VAL B 1 44 ? -15.906 17.781 1.938 1 97.44 44 VAL B O 1
ATOM 2306 N N . GLU B 1 45 ? -17.922 18.125 1.151 1 96.69 45 GLU B N 1
ATOM 2307 C CA . GLU B 1 45 ? -18.547 18.016 2.465 1 96.69 45 GLU B CA 1
ATOM 2308 C C . GLU B 1 45 ? -18.672 16.562 2.902 1 96.69 45 GLU B C 1
ATOM 2310 O O . GLU B 1 45 ? -18.828 15.672 2.066 1 96.69 45 GLU B O 1
ATOM 2315 N N . TYR B 1 46 ? -18.641 16.391 4.184 1 97.06 46 TYR B N 1
ATOM 2316 C CA . TYR B 1 46 ? -18.781 15.055 4.746 1 97.06 46 TYR B CA 1
ATOM 2317 C C . TYR B 1 46 ? -19.234 15.125 6.199 1 97.06 46 TYR B C 1
ATOM 2319 O O . TYR B 1 46 ? -19.109 16.172 6.848 1 97.06 46 TYR B O 1
ATOM 2327 N N . GLU B 1 47 ? -19.734 13.992 6.641 1 96.31 47 GLU B N 1
ATOM 2328 C CA . GLU B 1 47 ? -20.031 13.805 8.055 1 96.31 47 GLU B CA 1
ATOM 2329 C C . GLU B 1 47 ? -18.891 13.07 8.758 1 96.31 47 GLU B C 1
ATOM 2331 O O . GLU B 1 47 ? -18.391 12.062 8.258 1 96.31 47 GLU B O 1
ATOM 2336 N N . GLN B 1 48 ? -18.516 13.609 9.859 1 95.81 48 GLN B N 1
ATOM 2337 C CA . GLN B 1 48 ? -17.469 12.984 10.656 1 95.81 48 GLN B CA 1
ATOM 2338 C C . GLN B 1 48 ? -18.062 12.25 11.859 1 95.81 48 GLN B C 1
ATOM 2340 O O . GLN B 1 48 ? -18.859 12.812 12.609 1 95.81 48 GLN B O 1
ATOM 2345 N N . VAL B 1 49 ? -17.766 11 11.992 1 96.38 49 VAL B N 1
ATOM 2346 C CA . VAL B 1 49 ? -18.125 10.219 13.164 1 96.38 49 VAL B CA 1
ATOM 2347 C C . VAL B 1 49 ? -16.859 9.766 13.891 1 96.38 49 VAL B C 1
ATOM 2349 O O . VAL B 1 49 ? -16.094 8.953 13.367 1 96.38 49 VAL B O 1
ATOM 2352 N N . ASN B 1 50 ? -16.656 10.273 15.078 1 96.25 50 ASN B N 1
ATOM 2353 C CA . ASN B 1 50 ? -15.484 9.922 15.859 1 96.25 50 ASN B CA 1
ATOM 2354 C C . ASN B 1 50 ? -15.727 8.672 16.703 1 96.25 50 ASN B C 1
ATOM 2356 O O . ASN B 1 50 ? -16.797 8.516 17.281 1 96.25 50 ASN B O 1
ATOM 2360 N N . ILE B 1 51 ? -14.719 7.824 16.734 1 95.19 51 ILE B N 1
ATOM 2361 C CA . ILE B 1 51 ? -14.867 6.594 17.5 1 95.19 51 ILE B CA 1
ATOM 2362 C C . ILE B 1 51 ? -13.672 6.422 18.422 1 95.19 51 ILE B C 1
ATOM 2364 O O . ILE B 1 51 ? -12.594 6.961 18.172 1 95.19 51 ILE B O 1
ATOM 2368 N N . ARG B 1 52 ? -13.914 5.707 19.531 1 92.81 52 ARG B N 1
ATOM 2369 C CA . ARG B 1 52 ? -12.836 5.34 20.438 1 92.81 52 ARG B CA 1
ATOM 2370 C C . ARG B 1 52 ? -11.969 4.234 19.844 1 92.81 52 ARG B C 1
ATOM 2372 O O . ARG B 1 52 ? -12.484 3.287 19.25 1 92.81 52 ARG B O 1
ATOM 2379 N N . LEU B 1 53 ? -10.727 4.32 20.047 1 88.25 53 LEU B N 1
ATOM 2380 C CA . LEU B 1 53 ? -9.805 3.412 19.375 1 88.25 53 LEU B CA 1
ATOM 2381 C C . LEU B 1 53 ? -9.562 2.162 20.219 1 88.25 53 LEU B C 1
ATOM 2383 O O . LEU B 1 53 ? -9.297 1.087 19.688 1 88.25 53 LEU B O 1
ATOM 2387 N N . ARG B 1 54 ? -9.57 2.248 21.516 1 85.94 54 ARG B N 1
ATOM 2388 C CA . ARG B 1 54 ? -9.328 1.114 22.406 1 85.94 54 ARG B CA 1
ATOM 2389 C C . ARG B 1 54 ? -10.641 0.438 22.797 1 85.94 54 ARG B C 1
ATOM 2391 O O . ARG B 1 54 ? -10.633 -0.67 23.344 1 85.94 54 ARG B O 1
ATOM 2398 N N . ASP B 1 55 ? -11.641 1.052 22.625 1 90.94 55 ASP B N 1
ATOM 2399 C CA . ASP B 1 55 ? -12.984 0.552 22.891 1 90.94 55 ASP B CA 1
ATOM 2400 C C . ASP B 1 55 ? -13.938 0.91 21.75 1 90.94 55 ASP B C 1
ATOM 2402 O O . ASP B 1 55 ? -14.93 1.612 21.953 1 90.94 55 ASP B O 1
ATOM 2406 N N . LYS B 1 56 ? -13.664 0.345 20.594 1 94.31 56 LYS B N 1
ATOM 2407 C CA . LYS B 1 56 ? -14.43 0.68 19.406 1 94.31 56 LYS B CA 1
ATOM 2408 C C . LYS B 1 56 ? -15.883 0.222 19.531 1 94.31 56 LYS B C 1
ATOM 2410 O O . LYS B 1 56 ? -16.156 -0.832 20.109 1 94.31 56 LYS B O 1
ATOM 2415 N N . PRO B 1 57 ? -16.781 1.014 18.969 1 96.12 57 PRO B N 1
ATOM 2416 C CA . PRO B 1 57 ? -18.172 0.578 19 1 96.12 57 PRO B CA 1
ATOM 2417 C C . PRO B 1 57 ? -18.391 -0.746 18.266 1 96.12 57 PRO B C 1
ATOM 2419 O O . PRO B 1 57 ? -17.781 -0.991 17.219 1 96.12 57 PRO B O 1
ATOM 2422 N N . LYS B 1 58 ? -19.297 -1.538 18.719 1 95.06 58 LYS B N 1
ATOM 2423 C CA . LYS B 1 58 ? -19.625 -2.824 18.109 1 95.06 58 LYS B CA 1
ATOM 2424 C C . LYS B 1 58 ? -20.125 -2.641 16.688 1 95.06 58 LYS B C 1
ATOM 2426 O O . LYS B 1 58 ? -19.781 -3.412 15.797 1 95.06 58 LYS B O 1
ATOM 2431 N N . TRP B 1 59 ? -20.953 -1.59 16.531 1 95 59 TRP B N 1
ATOM 2432 C CA . TRP B 1 59 ? -21.516 -1.344 15.203 1 95 59 TRP B CA 1
ATOM 2433 C C . TRP B 1 59 ? -20.422 -0.989 14.203 1 95 59 TRP B C 1
ATOM 2435 O O . TRP B 1 59 ? -20.562 -1.236 13 1 95 59 TRP B O 1
ATOM 2445 N N . TYR B 1 60 ? -19.328 -0.34 14.586 1 95.62 60 TYR B N 1
ATOM 2446 C CA . TYR B 1 60 ? -18.219 -0.021 13.688 1 95.62 60 TYR B CA 1
ATOM 2447 C C . TYR B 1 60 ? -17.5 -1.287 13.234 1 95.62 60 TYR B C 1
ATOM 2449 O O . TYR B 1 60 ? -17.219 -1.454 12.047 1 95.62 60 TYR B O 1
ATOM 2457 N N . LEU B 1 61 ? -17.266 -2.174 14.188 1 93.38 61 LEU B N 1
ATOM 2458 C CA . LEU B 1 61 ? -16.578 -3.424 13.891 1 93.38 61 LEU B CA 1
ATOM 2459 C C . LEU B 1 61 ? -17.422 -4.305 12.969 1 93.38 61 LEU B C 1
ATOM 2461 O O . LEU B 1 61 ? -16.875 -5.062 12.164 1 93.38 61 LEU B O 1
ATOM 2465 N N . GLU B 1 62 ? -18.672 -4.223 13.086 1 90.88 62 GLU B N 1
ATOM 2466 C CA . GLU B 1 62 ? -19.578 -4.941 12.188 1 90.88 62 GLU B CA 1
ATOM 2467 C C . GLU B 1 62 ? -19.484 -4.398 10.766 1 90.88 62 GLU B C 1
ATOM 2469 O O . GLU B 1 62 ? -19.484 -5.164 9.805 1 90.88 62 GLU B O 1
ATOM 2474 N N . LYS B 1 63 ? -19.391 -3.129 10.656 1 90.88 63 LYS B N 1
ATOM 2475 C CA . LYS B 1 63 ? -19.328 -2.473 9.359 1 90.88 63 LYS B CA 1
ATOM 2476 C C . LYS B 1 63 ? -17.938 -2.604 8.742 1 90.88 63 LYS B C 1
ATOM 2478 O O . LYS B 1 63 ? -17.797 -2.779 7.531 1 90.88 63 LYS B O 1
ATOM 2483 N N . PHE B 1 64 ? -16.938 -2.486 9.633 1 91.44 64 PHE B N 1
ATOM 2484 C CA . PHE B 1 64 ? -15.539 -2.594 9.242 1 91.44 64 PHE B CA 1
ATOM 2485 C C . PHE B 1 64 ? -14.828 -3.664 10.062 1 91.44 64 PHE B C 1
ATOM 2487 O O . PHE B 1 64 ? -14.125 -3.352 11.023 1 91.44 64 PHE B O 1
ATOM 2494 N N . PRO B 1 65 ? -14.836 -4.809 9.617 1 84.31 65 PRO B N 1
ATOM 2495 C CA . PRO B 1 65 ? -14.352 -5.93 10.43 1 84.31 65 PRO B CA 1
ATOM 2496 C C . PRO B 1 65 ? -12.859 -5.84 10.734 1 84.31 65 PRO B C 1
ATOM 2498 O O . PRO B 1 65 ? -12.398 -6.363 11.75 1 84.31 65 PRO B O 1
ATOM 2501 N N . ALA B 1 66 ? -12.141 -5.184 9.891 1 80.31 66 ALA B N 1
ATOM 2502 C CA . ALA B 1 66 ? -10.711 -5.031 10.141 1 80.31 66 ALA B CA 1
ATOM 2503 C C . ALA B 1 66 ? -10.461 -4.137 11.352 1 80.31 66 ALA B C 1
ATOM 2505 O O . ALA B 1 66 ? -9.375 -4.16 11.938 1 80.31 66 ALA B O 1
ATOM 2506 N N . GLY B 1 67 ? -11.461 -3.271 11.648 1 86.94 67 GLY B N 1
ATOM 2507 C CA . GLY B 1 67 ? -11.383 -2.42 12.828 1 86.94 67 GLY B CA 1
ATOM 2508 C C . GLY B 1 67 ? -10.453 -1.238 12.641 1 86.94 67 GLY B C 1
ATOM 2509 O O . GLY B 1 67 ? -10.211 -0.479 13.586 1 86.94 67 GLY B O 1
ATOM 2510 N N . ARG B 1 68 ? -9.906 -1.078 11.539 1 87.38 68 ARG B N 1
ATOM 2511 C CA . ARG B 1 68 ? -8.969 0.012 11.289 1 87.38 68 ARG B CA 1
ATOM 2512 C C . ARG B 1 68 ? -9.703 1.301 10.945 1 87.38 68 ARG B C 1
ATOM 2514 O O . ARG B 1 68 ? -10.859 1.265 10.508 1 87.38 68 ARG B O 1
ATOM 2521 N N . THR B 1 69 ? -9.18 2.445 11.266 1 92.12 69 THR B N 1
ATOM 2522 C CA . THR B 1 69 ? -9.641 3.775 10.883 1 92.12 69 THR B CA 1
ATOM 2523 C C . THR B 1 69 ? -8.641 4.441 9.938 1 92.12 69 THR B C 1
ATOM 2525 O O . THR B 1 69 ? -7.441 4.148 9.992 1 92.12 69 THR B O 1
ATOM 2528 N N . PRO B 1 70 ? -9.109 5.176 8.992 1 96.56 70 PRO B N 1
ATOM 2529 C CA . PRO B 1 70 ? -10.453 5.695 8.766 1 96.56 70 PRO B CA 1
ATOM 2530 C C . PRO B 1 70 ? -11.344 4.719 8 1 96.56 70 PRO B C 1
ATOM 2532 O O . PRO B 1 70 ? -10.836 3.844 7.293 1 96.56 70 PRO B O 1
ATOM 2535 N N . GLY B 1 71 ? -12.625 4.832 8.211 1 97.06 71 GLY B N 1
ATOM 2536 C CA . GLY B 1 71 ? -13.648 4.234 7.371 1 97.06 71 GLY B CA 1
ATOM 2537 C C . GLY B 1 71 ? -14.445 5.254 6.582 1 97.06 71 GLY B C 1
ATOM 2538 O O . GLY B 1 71 ? -14.781 6.32 7.098 1 97.06 71 GLY B O 1
ATOM 2539 N N . LEU B 1 72 ? -14.719 4.957 5.355 1 98.12 72 LEU B N 1
ATOM 2540 C CA . LEU B 1 72 ? -15.562 5.781 4.5 1 98.12 72 LEU B CA 1
ATOM 2541 C C . LEU B 1 72 ? -16.859 5.055 4.168 1 98.12 72 LEU B C 1
ATOM 2543 O O . LEU B 1 72 ? -16.859 3.861 3.859 1 98.12 72 LEU B O 1
ATOM 2547 N N . GLU B 1 73 ? -17.922 5.754 4.305 1 97 73 GLU B N 1
ATOM 2548 C CA . GLU B 1 73 ? -19.234 5.25 3.916 1 97 73 GLU B CA 1
ATOM 2549 C C . GLU B 1 73 ? -19.953 6.23 2.99 1 97 73 GLU B C 1
ATOM 2551 O O . GLU B 1 73 ? -20 7.434 3.264 1 97 73 GLU B O 1
ATOM 2556 N N . GLN B 1 74 ? -20.438 5.785 1.868 1 95.88 74 GLN B N 1
ATOM 2557 C CA . GLN B 1 74 ? -21.328 6.504 0.962 1 95.88 74 GLN B CA 1
ATOM 2558 C C . GLN B 1 74 ? -22.297 5.555 0.279 1 95.88 74 GLN B C 1
ATOM 2560 O O . GLN B 1 74 ? -21.906 4.746 -0.563 1 95.88 74 GLN B O 1
ATOM 2565 N N . ASP B 1 75 ? -23.562 5.617 0.679 1 93.75 75 ASP B N 1
ATOM 2566 C CA . ASP B 1 75 ? -24.578 4.703 0.16 1 93.75 75 ASP B CA 1
ATOM 2567 C C . ASP B 1 75 ? -24.188 3.25 0.421 1 93.75 75 ASP B C 1
ATOM 2569 O O . ASP B 1 75 ? -23.953 2.859 1.568 1 93.75 75 ASP B O 1
ATOM 2573 N N . ASP B 1 76 ? -23.969 2.443 -0.6 1 90.81 76 ASP B N 1
ATOM 2574 C CA . ASP B 1 76 ? -23.656 1.03 -0.42 1 90.81 76 ASP B CA 1
ATOM 2575 C C . ASP B 1 76 ? -22.156 0.793 -0.504 1 90.81 76 ASP B C 1
ATOM 2577 O O . ASP B 1 76 ? -21.703 -0.351 -0.596 1 90.81 76 ASP B O 1
ATOM 2581 N N . ARG B 1 77 ? -21.438 1.884 -0.386 1 93.75 77 ARG B N 1
ATOM 2582 C CA . ARG B 1 77 ? -19.984 1.793 -0.538 1 93.75 77 ARG B CA 1
ATOM 2583 C C . ARG B 1 77 ? -19.281 2.01 0.796 1 93.75 77 ARG B C 1
ATOM 2585 O O . ARG B 1 77 ? -19.641 2.924 1.547 1 93.75 77 ARG B O 1
ATOM 2592 N N . SER B 1 78 ? -18.406 1.146 1.132 1 95.19 78 SER B N 1
ATOM 2593 C CA . SER B 1 78 ? -17.578 1.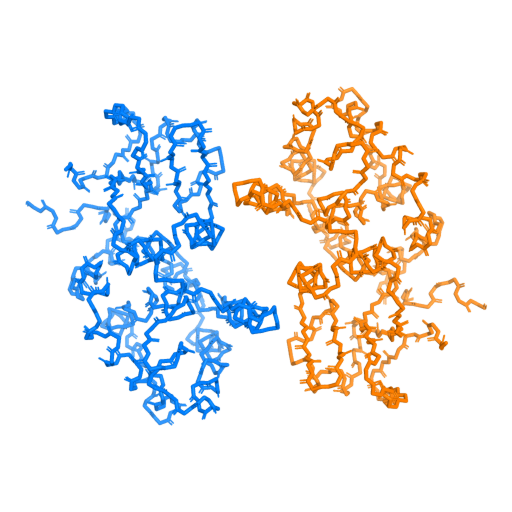254 2.322 1 95.19 78 SER B CA 1
ATOM 2594 C C . SER B 1 78 ? -16.109 0.977 1.997 1 95.19 78 SER B C 1
ATOM 2596 O O . SER B 1 78 ? -15.797 0.016 1.291 1 95.19 78 SER B O 1
ATOM 2598 N N . LEU B 1 79 ? -15.281 1.837 2.391 1 96.75 79 LEU B N 1
ATOM 2599 C CA . LEU B 1 79 ? -13.844 1.698 2.186 1 96.75 79 LEU B CA 1
ATOM 2600 C C . LEU B 1 79 ? -13.078 1.968 3.479 1 96.75 79 LEU B C 1
ATOM 2602 O O . LEU B 1 79 ? -13.578 2.674 4.359 1 96.75 79 LEU B O 1
ATOM 2606 N N . TRP B 1 80 ? -11.953 1.37 3.518 1 94.75 80 TRP B N 1
ATOM 2607 C CA . TRP B 1 80 ? -11.016 1.651 4.598 1 94.75 80 TRP B CA 1
ATOM 2608 C C . TRP B 1 80 ? -9.586 1.746 4.07 1 94.75 80 TRP B C 1
ATOM 2610 O O . TRP B 1 80 ? -9.352 1.596 2.867 1 94.75 80 TRP B O 1
ATOM 2620 N N . GLU B 1 81 ? -8.609 2.053 4.93 1 93.69 81 GLU B N 1
ATOM 2621 C CA . GLU B 1 81 ? -7.23 2.389 4.59 1 93.69 81 GLU B CA 1
ATOM 2622 C C . GLU B 1 81 ? -7.129 3.811 4.039 1 93.69 81 GLU B C 1
ATOM 2624 O O . GLU B 1 81 ? -7.719 4.125 3.008 1 93.69 81 GLU B O 1
ATOM 2629 N N . SER B 1 82 ? -6.352 4.555 4.629 1 96.38 82 SER B N 1
ATOM 2630 C CA . SER B 1 82 ? -6.348 5.996 4.395 1 96.38 82 SER B CA 1
ATOM 2631 C C . SER B 1 82 ? -5.879 6.324 2.98 1 96.38 82 SER B C 1
ATOM 2633 O O . SER B 1 82 ? -6.477 7.164 2.303 1 96.38 82 SER B O 1
ATOM 2635 N N . ILE B 1 83 ? -4.859 5.613 2.469 1 96.5 83 ILE B N 1
ATOM 2636 C CA . ILE B 1 83 ? -4.316 5.918 1.149 1 96.5 83 ILE B CA 1
ATOM 2637 C C . ILE B 1 83 ? -5.309 5.496 0.07 1 96.5 83 ILE B C 1
ATOM 2639 O O . ILE B 1 83 ? -5.531 6.223 -0.9 1 96.5 83 ILE B O 1
ATOM 2643 N N . VAL B 1 84 ? -5.965 4.332 0.268 1 96.62 84 VAL B N 1
ATOM 2644 C CA . VAL B 1 84 ? -6.977 3.82 -0.653 1 96.62 84 VAL B CA 1
ATOM 2645 C C . VAL B 1 84 ? -8.148 4.793 -0.726 1 96.62 84 VAL B C 1
ATOM 2647 O O . VAL B 1 84 ? -8.625 5.121 -1.815 1 96.62 84 VAL B O 1
ATOM 2650 N N . ILE B 1 85 ? -8.562 5.277 0.425 1 98.06 85 ILE B N 1
ATOM 2651 C CA . ILE B 1 85 ? -9.672 6.227 0.494 1 98.06 85 ILE B CA 1
ATOM 2652 C C . ILE B 1 85 ? -9.297 7.516 -0.233 1 98.06 85 ILE B C 1
ATOM 2654 O O . ILE B 1 85 ? -10.086 8.055 -1.007 1 98.06 85 ILE B O 1
ATOM 2658 N N . CYS B 1 86 ? -8.086 7.988 -0.037 1 98.44 86 CYS B N 1
ATOM 2659 C CA . CYS B 1 86 ? -7.645 9.227 -0.671 1 98.44 86 CYS B CA 1
ATOM 2660 C C . CYS B 1 86 ? -7.609 9.078 -2.188 1 98.44 86 CYS B C 1
ATOM 2662 O O . CYS B 1 86 ? -8.023 9.984 -2.912 1 98.44 86 CYS B O 1
ATOM 2664 N N . GLU B 1 87 ? -7.121 7.953 -2.65 1 96.94 87 GLU B N 1
ATOM 2665 C CA . GLU B 1 87 ? -7.117 7.695 -4.09 1 96.94 87 GLU B CA 1
ATOM 2666 C C . GLU B 1 87 ? -8.531 7.652 -4.648 1 96.94 87 GLU B C 1
ATOM 2668 O O . GLU B 1 87 ? -8.82 8.258 -5.684 1 96.94 87 GLU B O 1
ATOM 2673 N N . TYR B 1 88 ? -9.406 6.977 -3.945 1 97.81 88 TYR B N 1
ATOM 2674 C CA . TYR B 1 88 ? -10.805 6.867 -4.336 1 97.81 88 TYR B CA 1
ATOM 2675 C C . TYR B 1 88 ? -11.453 8.242 -4.438 1 97.81 88 TYR B C 1
ATOM 2677 O O . TYR B 1 88 ? -12.086 8.562 -5.445 1 97.81 88 TYR B O 1
ATOM 2685 N N . LEU B 1 89 ? -11.227 9.062 -3.451 1 98.25 89 LEU B N 1
ATOM 2686 C CA . LEU B 1 89 ? -11.812 10.398 -3.408 1 98.25 89 LEU B CA 1
ATOM 2687 C C . LEU B 1 89 ? -11.289 11.258 -4.555 1 98.25 89 LEU B C 1
ATOM 2689 O O . LEU B 1 89 ? -12.047 11.992 -5.184 1 98.25 89 LEU B O 1
ATOM 2693 N N . ASP B 1 90 ? -10.008 11.117 -4.77 1 97.75 90 ASP B N 1
ATOM 2694 C CA . ASP B 1 90 ? -9.406 11.945 -5.812 1 97.75 90 ASP B CA 1
ATOM 2695 C C . ASP B 1 90 ? -9.945 11.57 -7.191 1 97.75 90 ASP B C 1
ATOM 2697 O O . ASP B 1 90 ? -10.133 12.438 -8.047 1 97.75 90 ASP B O 1
ATOM 2701 N N . GLU B 1 91 ? -10.188 10.281 -7.414 1 95.81 91 GLU B N 1
ATOM 2702 C CA . GLU B 1 91 ? -10.688 9.812 -8.703 1 95.81 91 GLU B CA 1
ATOM 2703 C C . GLU B 1 91 ? -12.188 10.07 -8.836 1 95.81 91 GLU B C 1
ATOM 2705 O O . GLU B 1 91 ? -12.695 10.258 -9.945 1 95.81 91 GLU B O 1
ATOM 2710 N N . THR B 1 92 ? -12.898 10.125 -7.754 1 96.31 92 THR B N 1
ATOM 2711 C CA . THR B 1 92 ? -14.352 10.266 -7.754 1 96.31 92 THR B CA 1
ATOM 2712 C C . THR B 1 92 ? -14.75 11.727 -7.891 1 96.31 92 THR B C 1
ATOM 2714 O O . THR B 1 92 ? -15.68 12.055 -8.633 1 96.31 92 THR B O 1
ATOM 2717 N N . PHE B 1 93 ? -14.062 12.547 -7.125 1 96.44 93 PHE B N 1
ATOM 2718 C CA . PHE B 1 93 ? -14.312 13.984 -7.184 1 96.44 93 PHE B CA 1
ATOM 2719 C C . PHE B 1 93 ? -13.258 14.68 -8.031 1 96.44 93 PHE B C 1
ATOM 2721 O O . PHE B 1 93 ? -12.109 14.836 -7.602 1 96.44 93 PHE B O 1
ATOM 2728 N N . THR B 1 94 ? -13.594 15.211 -9.141 1 93.69 94 THR B N 1
ATOM 2729 C CA . THR B 1 94 ? -12.633 15.594 -10.164 1 93.69 94 THR B CA 1
ATOM 2730 C C . THR B 1 94 ? -12.195 17.047 -9.977 1 93.69 94 THR B C 1
ATOM 2732 O O . THR B 1 94 ? -11.32 17.531 -10.703 1 93.69 94 THR B O 1
ATOM 2735 N N . GLN B 1 95 ? -12.836 17.688 -9.039 1 94.12 95 GLN B N 1
ATOM 2736 C CA . GLN B 1 95 ? -12.32 19.016 -8.742 1 94.12 95 GLN B CA 1
ATOM 2737 C C . GLN B 1 95 ? -10.984 18.938 -8.008 1 94.12 95 GLN B C 1
ATOM 2739 O O . GLN B 1 95 ? -10.773 18.047 -7.18 1 94.12 95 GLN B O 1
ATOM 2744 N N . ASN B 1 96 ? -10.078 19.781 -8.398 1 94.44 96 ASN B N 1
ATOM 2745 C CA . ASN B 1 96 ? -8.766 19.859 -7.762 1 94.44 96 ASN B CA 1
ATOM 2746 C C . ASN B 1 96 ? -8.086 18.5 -7.703 1 94.44 96 ASN B C 1
ATOM 2748 O O . ASN B 1 96 ? -7.816 17.984 -6.621 1 94.44 96 ASN B O 1
ATOM 2752 N N . VAL B 1 97 ? -7.797 17.969 -8.805 1 95.88 97 VAL B N 1
ATOM 2753 C CA . VAL B 1 97 ? -7.152 16.656 -8.898 1 95.88 97 VAL B CA 1
ATOM 2754 C C . VAL B 1 97 ? -5.793 16.703 -8.203 1 95.88 97 VAL B C 1
ATOM 2756 O O . VAL B 1 97 ? -4.957 17.547 -8.516 1 95.88 97 VAL B O 1
ATOM 2759 N N . LEU B 1 98 ? -5.574 15.812 -7.301 1 97.81 98 LEU B N 1
ATOM 2760 C CA . LEU B 1 98 ? -4.422 15.875 -6.406 1 97.81 98 LEU B CA 1
ATOM 2761 C C . LEU B 1 98 ? -3.328 14.914 -6.859 1 97.81 98 LEU B C 1
ATOM 2763 O O . LEU B 1 98 ? -2.139 15.195 -6.676 1 97.81 98 LEU B O 1
ATOM 2767 N N . PHE B 1 99 ? -3.637 13.75 -7.379 1 96.81 99 PHE B N 1
ATOM 2768 C CA . PHE B 1 99 ? -2.635 12.836 -7.918 1 96.81 99 PHE B CA 1
ATOM 2769 C C . PHE B 1 99 ? -2.189 13.281 -9.305 1 96.81 99 PHE B C 1
ATOM 2771 O O . PHE B 1 99 ? -2.994 13.789 -10.086 1 96.81 99 PHE B O 1
ATOM 2778 N N . PRO B 1 100 ? -0.929 13.086 -9.602 1 95.44 100 PRO B N 1
ATOM 2779 C CA . PRO B 1 100 ? -0.492 13.422 -10.961 1 95.44 100 PRO B CA 1
ATOM 2780 C C . PRO B 1 100 ? -1.093 12.5 -12.016 1 95.44 100 PRO B C 1
ATOM 2782 O O . PRO B 1 100 ? -1.453 11.359 -11.711 1 95.44 100 PRO B O 1
ATOM 2785 N N . LYS B 1 101 ? -1.167 12.961 -13.227 1 92.88 101 LYS B N 1
ATOM 2786 C CA . LYS B 1 101 ? -1.708 12.188 -14.344 1 92.88 101 LYS B CA 1
ATOM 2787 C C . LYS B 1 101 ? -0.688 11.18 -14.859 1 92.88 101 LYS B C 1
ATOM 2789 O O . LYS B 1 101 ? -1.053 10.086 -15.289 1 92.88 101 LYS B O 1
ATOM 2794 N N . ASP B 1 102 ? 0.569 11.57 -14.859 1 96.06 102 ASP B N 1
ATOM 2795 C CA . ASP B 1 102 ? 1.629 10.695 -15.352 1 96.06 102 ASP B CA 1
ATOM 2796 C C . ASP B 1 102 ? 1.8 9.477 -14.453 1 96.06 102 ASP B C 1
ATOM 2798 O O . ASP B 1 102 ? 2.027 9.609 -13.25 1 96.06 102 ASP B O 1
ATOM 2802 N N . PRO B 1 103 ? 1.721 8.297 -15.039 1 96.38 103 PRO B N 1
ATOM 2803 C CA . PRO B 1 103 ? 1.787 7.07 -14.242 1 96.38 103 PRO B CA 1
ATOM 2804 C C . PRO B 1 103 ? 3.09 6.953 -13.453 1 96.38 103 PRO B C 1
ATOM 2806 O O . PRO B 1 103 ? 3.094 6.426 -12.336 1 96.38 103 PRO B O 1
ATOM 2809 N N . TYR B 1 104 ? 4.164 7.371 -14.031 1 97.19 104 TYR B N 1
ATOM 2810 C CA . TYR B 1 104 ? 5.445 7.281 -13.336 1 97.19 104 TYR B CA 1
ATOM 2811 C C . TYR B 1 104 ? 5.473 8.203 -12.125 1 97.19 104 TYR B C 1
ATOM 2813 O O . TYR B 1 104 ? 5.934 7.816 -11.047 1 97.19 104 TYR B O 1
ATOM 2821 N N . ASP B 1 105 ? 4.992 9.414 -12.32 1 96.25 105 ASP B N 1
ATOM 2822 C CA . ASP B 1 105 ? 4.934 10.359 -11.203 1 96.25 105 ASP B CA 1
ATOM 2823 C C . ASP B 1 105 ? 4.039 9.828 -10.086 1 96.25 105 ASP B C 1
ATOM 2825 O O . ASP B 1 105 ? 4.355 9.984 -8.906 1 96.25 105 ASP B O 1
ATOM 2829 N N . LYS B 1 106 ? 2.922 9.25 -10.453 1 96.38 106 LYS B N 1
ATOM 2830 C CA . LYS B 1 106 ? 2.031 8.633 -9.469 1 96.38 106 LYS B CA 1
ATOM 2831 C C . LYS B 1 106 ? 2.746 7.539 -8.688 1 96.38 106 LYS B C 1
ATOM 2833 O O . LYS B 1 106 ? 2.637 7.469 -7.465 1 96.38 106 LYS B O 1
ATOM 2838 N N . ALA B 1 107 ? 3.475 6.727 -9.398 1 96.94 107 ALA B N 1
ATOM 2839 C CA . ALA B 1 107 ? 4.238 5.645 -8.781 1 96.94 107 ALA B CA 1
ATOM 2840 C C . ALA B 1 107 ? 5.289 6.191 -7.816 1 96.94 107 ALA B C 1
ATOM 2842 O O . ALA B 1 107 ? 5.461 5.672 -6.715 1 96.94 107 ALA B O 1
ATOM 2843 N N . ARG B 1 108 ? 5.945 7.211 -8.219 1 95.69 108 ARG B N 1
ATOM 2844 C CA . ARG B 1 108 ? 6.984 7.816 -7.387 1 95.69 108 ARG B CA 1
ATOM 2845 C C . ARG B 1 108 ? 6.402 8.336 -6.078 1 95.69 108 ARG B C 1
ATOM 2847 O O . ARG B 1 108 ? 7.027 8.211 -5.02 1 95.69 108 ARG B O 1
ATOM 2854 N N . ILE B 1 109 ? 5.277 8.891 -6.156 1 96.5 109 ILE B N 1
ATOM 2855 C CA . ILE B 1 109 ? 4.609 9.391 -4.965 1 96.5 109 ILE B CA 1
ATOM 2856 C C . ILE B 1 109 ? 4.348 8.242 -3.994 1 96.5 109 ILE B C 1
ATOM 2858 O O . ILE B 1 109 ? 4.617 8.359 -2.795 1 96.5 109 ILE B O 1
ATOM 2862 N N . LYS B 1 110 ? 3.842 7.191 -4.52 1 95.81 110 LYS B N 1
ATOM 2863 C CA . LYS B 1 110 ? 3.555 6.031 -3.682 1 95.81 110 LYS B CA 1
ATOM 2864 C C . LYS B 1 110 ? 4.828 5.484 -3.047 1 95.81 110 LYS B C 1
ATOM 2866 O O . LYS B 1 110 ? 4.816 5.051 -1.894 1 95.81 110 LYS B O 1
ATOM 2871 N N . LEU B 1 111 ? 5.918 5.516 -3.754 1 95.12 111 LEU B N 1
ATOM 2872 C CA . LEU B 1 111 ? 7.199 5.059 -3.227 1 95.12 111 LEU B CA 1
ATOM 2873 C C . LEU B 1 111 ? 7.691 5.988 -2.123 1 95.12 111 LEU B C 1
ATOM 2875 O O . LEU B 1 111 ? 8.242 5.531 -1.119 1 95.12 111 LEU B O 1
ATOM 2879 N N . LEU B 1 112 ? 7.504 7.25 -2.318 1 96.5 112 LEU B N 1
ATOM 2880 C CA . LEU B 1 112 ? 7.91 8.219 -1.306 1 96.5 112 LEU B CA 1
ATOM 2881 C C . LEU B 1 112 ? 7.082 8.055 -0.036 1 96.5 112 LEU B C 1
ATOM 2883 O O . LEU B 1 112 ? 7.605 8.188 1.073 1 96.5 112 LEU B O 1
ATOM 2887 N N . VAL B 1 113 ? 5.797 7.789 -0.206 1 96.19 113 VAL B N 1
ATOM 2888 C CA . VAL B 1 113 ? 4.934 7.531 0.942 1 96.19 113 VAL B CA 1
ATOM 2889 C C . VAL B 1 113 ? 5.418 6.281 1.68 1 96.19 113 VAL B C 1
ATOM 2891 O O . VAL B 1 113 ? 5.492 6.273 2.91 1 96.19 113 VAL B O 1
ATOM 2894 N N . SER B 1 114 ? 5.715 5.293 0.912 1 93.31 114 SER B N 1
ATOM 2895 C CA . SER B 1 114 ? 6.246 4.07 1.503 1 93.31 114 SER B CA 1
ATOM 2896 C C . SER B 1 114 ? 7.559 4.332 2.234 1 93.31 114 SER B C 1
ATOM 2898 O O . SER B 1 114 ? 7.789 3.791 3.316 1 93.31 114 SER B O 1
ATOM 2900 N N . ALA B 1 115 ? 8.445 5.109 1.678 1 93.06 115 ALA B N 1
ATOM 2901 C CA . ALA B 1 115 ? 9.727 5.449 2.291 1 93.06 115 ALA B CA 1
ATOM 2902 C C . ALA B 1 115 ? 9.523 6.188 3.611 1 93.06 115 ALA B C 1
ATOM 2904 O O . ALA B 1 115 ? 10.43 6.23 4.449 1 93.06 115 ALA B O 1
ATOM 2905 N N . PHE B 1 116 ? 8.383 6.73 3.803 1 95 116 PHE B N 1
ATOM 2906 C CA . PHE B 1 116 ? 8.039 7.508 4.988 1 95 116 PHE B CA 1
ATOM 2907 C C . PHE B 1 116 ? 7.539 6.602 6.105 1 95 116 PHE B C 1
ATOM 2909 O O . PHE B 1 116 ? 7.395 7.043 7.25 1 95 116 PHE B O 1
ATOM 2916 N N . ASP B 1 117 ? 7.375 5.348 5.887 1 91 117 ASP B N 1
ATOM 2917 C CA . ASP B 1 117 ? 6.75 4.383 6.789 1 91 117 ASP B CA 1
ATOM 2918 C C . ASP B 1 117 ? 7.492 4.316 8.125 1 91 117 ASP B C 1
ATOM 2920 O O . ASP B 1 117 ? 6.871 4.195 9.18 1 91 117 ASP B O 1
ATOM 2924 N N . PRO B 1 118 ? 8.797 4.43 8.18 1 88 118 PRO B N 1
ATOM 2925 C CA . PRO B 1 118 ? 9.508 4.336 9.453 1 88 118 PRO B CA 1
ATOM 2926 C C . PRO B 1 118 ? 9.141 5.465 10.414 1 88 118 PRO B C 1
ATOM 2928 O O . PRO B 1 118 ? 9.336 5.332 11.625 1 88 118 PRO B O 1
ATOM 2931 N N . VAL B 1 119 ? 8.625 6.516 9.852 1 89 119 VAL B N 1
ATOM 2932 C CA . VAL B 1 119 ? 8.273 7.672 10.664 1 89 119 VAL B CA 1
ATOM 2933 C C . VAL B 1 119 ? 6.875 7.477 11.258 1 89 119 VAL B C 1
ATOM 2935 O O . VAL B 1 119 ? 6.562 8.031 12.312 1 89 119 VAL B O 1
ATOM 2938 N N . VAL B 1 120 ? 6.082 6.66 10.695 1 87.19 120 VAL B N 1
ATOM 2939 C CA . VAL B 1 120 ? 4.652 6.539 10.953 1 87.19 120 VAL B CA 1
ATOM 2940 C C . VAL B 1 120 ? 4.426 6.062 12.383 1 87.19 120 VAL B C 1
ATOM 2942 O O . VAL B 1 120 ? 3.604 6.625 13.109 1 87.19 120 VAL B O 1
ATOM 2945 N N . PRO B 1 121 ? 5.238 5.133 12.828 1 76.81 121 PRO B N 1
ATOM 2946 C CA . PRO B 1 121 ? 5.016 4.672 14.195 1 76.81 121 PRO B CA 1
ATOM 2947 C C . PRO B 1 121 ? 5.324 5.742 15.242 1 76.81 121 PRO B C 1
ATOM 2949 O O . PRO B 1 121 ? 4.793 5.699 16.359 1 76.81 121 PRO B O 1
ATOM 2952 N N . LEU B 1 122 ? 6.188 6.633 14.93 1 69.44 122 LEU B N 1
ATOM 2953 C CA . LEU B 1 122 ? 6.59 7.676 15.867 1 69.44 122 LEU B CA 1
ATOM 2954 C C . LEU B 1 122 ? 5.473 8.695 16.062 1 69.44 122 LEU B C 1
ATOM 2956 O O . LEU B 1 122 ? 5.406 9.359 17.094 1 69.44 122 LEU B O 1
ATOM 2960 N N . GLY B 1 123 ? 4.727 8.805 15.039 1 63 123 GLY B N 1
ATOM 2961 C CA . GLY B 1 123 ? 3.631 9.758 15.109 1 63 123 GLY B CA 1
ATOM 2962 C C . GLY B 1 123 ? 2.326 9.133 15.562 1 63 123 GLY B C 1
ATOM 2963 O O . GLY B 1 123 ? 1.384 9.836 15.93 1 63 123 GLY B O 1
ATOM 2964 N N . ALA B 1 124 ? 2.379 7.777 15.383 1 58.97 124 ALA B N 1
ATOM 2965 C CA . ALA B 1 124 ? 1.185 7.082 15.859 1 58.97 124 ALA B CA 1
ATOM 2966 C C . ALA B 1 124 ? 1.26 6.828 17.359 1 58.97 124 ALA B C 1
ATOM 2968 O O . ALA B 1 124 ? 2.25 6.285 17.859 1 58.97 124 ALA B O 1
ATOM 2969 N N . TYR B 1 125 ? 0.484 7.512 18.109 1 58.81 125 TYR B N 1
ATOM 2970 C CA . TYR B 1 125 ? 0.508 7.605 19.562 1 58.81 125 TYR B CA 1
ATOM 2971 C C . TYR B 1 125 ? 0.856 6.262 20.203 1 58.81 125 TYR B C 1
ATOM 2973 O O . TYR B 1 125 ? 1.733 6.18 21.062 1 58.81 125 TYR B O 1
ATOM 2981 N N . PRO B 1 126 ? 0.25 5.176 19.688 1 52.06 126 PRO B N 1
ATOM 2982 C CA . PRO B 1 126 ? 0.552 3.934 20.406 1 52.06 126 PRO B CA 1
ATOM 2983 C C . PRO B 1 126 ? 2.014 3.516 20.266 1 52.06 126 PRO B C 1
ATOM 2985 O O . PRO B 1 126 ? 2.623 3.057 21.234 1 52.06 126 PRO B O 1
ATOM 2988 N N . ALA B 1 127 ? 2.506 3.66 19.141 1 52.62 127 ALA B N 1
ATOM 2989 C CA . ALA B 1 127 ? 3.838 3.109 18.891 1 52.62 127 ALA B CA 1
ATOM 2990 C C . ALA B 1 127 ? 4.914 3.965 19.562 1 52.62 127 ALA B C 1
ATOM 2992 O O . ALA B 1 127 ? 5.875 3.438 20.125 1 52.62 127 ALA B O 1
ATOM 2993 N N . TYR B 1 128 ? 4.734 5.227 19.484 1 54.31 128 TYR B N 1
ATOM 2994 C CA . TYR B 1 128 ? 5.707 6.141 20.078 1 54.31 128 TYR B CA 1
ATOM 2995 C C . TYR B 1 128 ? 5.805 5.926 21.578 1 54.31 128 TYR B C 1
ATOM 2997 O O . TYR B 1 128 ? 6.902 5.906 22.141 1 54.31 128 TYR B O 1
ATOM 3005 N N . CYS B 1 129 ? 4.613 5.766 22.125 1 53.25 129 CYS B N 1
ATOM 3006 C CA . CYS B 1 129 ? 4.566 5.719 23.578 1 53.25 129 CYS B CA 1
ATOM 3007 C C . CYS B 1 129 ? 5.094 4.387 24.094 1 53.25 129 CYS B C 1
ATOM 3009 O O . CYS B 1 129 ? 5.602 4.312 25.219 1 53.25 129 CYS B O 1
ATOM 3011 N N . LYS B 1 130 ? 4.996 3.471 23.141 1 54.22 130 LYS B N 1
ATOM 3012 C CA . LYS B 1 130 ? 5.426 2.156 23.609 1 54.22 130 LYS B CA 1
ATOM 3013 C C . LYS B 1 130 ? 6.848 1.846 23.141 1 54.22 130 LYS B C 1
ATOM 3015 O O . LYS B 1 130 ? 7.387 0.778 23.453 1 54.22 130 LYS B O 1
ATOM 3020 N N . SER B 1 131 ? 7.203 2.877 22.469 1 56.81 131 SER B N 1
ATOM 3021 C CA . SER B 1 131 ? 8.484 2.539 21.859 1 56.81 131 SER B CA 1
ATOM 3022 C C . SER B 1 131 ? 9.586 2.445 22.906 1 56.81 131 SER B C 1
ATOM 3024 O O . SER B 1 131 ? 9.711 3.32 23.766 1 56.81 131 SER B O 1
ATOM 3026 N N . THR B 1 132 ? 9.961 1.279 23.031 1 59.19 132 THR B N 1
ATOM 3027 C CA . THR B 1 132 ? 11.172 1.007 23.781 1 59.19 132 THR B CA 1
ATOM 3028 C C . THR B 1 132 ? 12.414 1.349 22.969 1 59.19 132 THR B C 1
ATOM 3030 O O . THR B 1 132 ? 13.539 1.034 23.359 1 59.19 132 THR B O 1
ATOM 3033 N N . ALA B 1 133 ? 12.086 2.02 21.922 1 60.25 133 ALA B N 1
ATOM 3034 C CA . ALA B 1 133 ? 13.219 2.318 21.062 1 60.25 133 ALA B CA 1
ATOM 3035 C C . ALA B 1 133 ? 14.164 3.326 21.719 1 60.25 133 ALA B C 1
ATOM 3037 O O . ALA B 1 133 ? 13.719 4.246 22.406 1 60.25 133 ALA B O 1
ATOM 3038 N N . THR B 1 134 ? 15.398 2.996 21.594 1 66.81 134 THR B N 1
ATOM 3039 C CA . THR B 1 134 ? 16.422 3.938 22.047 1 66.81 134 THR B CA 1
ATOM 3040 C C . THR B 1 134 ? 16.391 5.207 21.203 1 66.81 134 THR B C 1
ATOM 3042 O O . THR B 1 134 ? 15.82 5.223 20.109 1 66.81 134 THR B O 1
ATOM 3045 N N . ASP B 1 135 ? 16.828 6.141 21.75 1 70.75 135 ASP B N 1
ATOM 3046 C CA . ASP B 1 135 ? 16.969 7.41 21.047 1 70.75 135 ASP B CA 1
ATOM 3047 C C . ASP B 1 135 ? 17.625 7.219 19.688 1 70.75 135 ASP B C 1
ATOM 3049 O O . ASP B 1 135 ? 17.234 7.855 18.703 1 70.75 135 ASP B O 1
ATOM 3053 N N . LYS B 1 136 ? 18.516 6.281 19.672 1 75.44 136 LYS B N 1
ATOM 3054 C CA . LYS B 1 136 ? 19.234 6.02 18.438 1 75.44 136 LYS B CA 1
ATOM 3055 C C . LYS B 1 136 ? 18.328 5.375 17.391 1 75.44 136 LYS B C 1
ATOM 3057 O O . LYS B 1 136 ? 18.406 5.703 16.203 1 75.44 136 LYS B O 1
ATOM 3062 N N . GLU B 1 137 ? 17.469 4.551 17.766 1 76.94 137 GLU B N 1
ATOM 3063 C CA . GLU B 1 137 ? 16.547 3.863 16.859 1 76.94 137 GLU B CA 1
ATOM 3064 C C . GLU B 1 137 ? 15.508 4.82 16.297 1 76.94 137 GLU B C 1
ATOM 3066 O O . GLU B 1 137 ? 15.164 4.75 15.109 1 76.94 137 GLU B O 1
ATOM 3071 N N . VAL B 1 138 ? 15.148 5.668 17.141 1 75.81 138 VAL B N 1
ATOM 3072 C CA . VAL B 1 138 ? 14.172 6.668 16.734 1 75.81 138 VAL B CA 1
ATOM 3073 C C . VAL B 1 138 ? 14.797 7.613 15.703 1 75.81 138 VAL B C 1
ATOM 3075 O O . VAL B 1 138 ? 14.188 7.906 14.672 1 75.81 138 VAL B O 1
ATOM 3078 N N . GLU B 1 139 ? 15.945 7.984 16.016 1 79.31 139 GLU B N 1
ATOM 3079 C CA . GLU B 1 139 ? 16.656 8.859 15.094 1 79.31 139 GLU B CA 1
ATOM 3080 C C . GLU B 1 139 ? 16.875 8.188 13.742 1 79.31 139 GLU B C 1
ATOM 3082 O O . GLU B 1 139 ? 16.672 8.805 12.695 1 79.31 139 GLU B O 1
ATOM 3087 N N . ALA B 1 140 ? 17.281 6.996 13.758 1 83.06 140 ALA B N 1
ATOM 3088 C CA . ALA B 1 140 ? 17.5 6.242 12.523 1 83.06 140 ALA B CA 1
ATOM 3089 C C . ALA B 1 140 ? 16.219 6.141 11.703 1 83.06 140 ALA B C 1
ATOM 3091 O O . ALA B 1 140 ? 16.234 6.305 10.484 1 83.06 140 ALA B O 1
ATOM 3092 N N . ALA B 1 141 ? 15.172 5.895 12.367 1 82.62 141 ALA B N 1
ATOM 3093 C CA . ALA B 1 141 ? 13.875 5.801 11.695 1 82.62 141 ALA B CA 1
ATOM 3094 C C . ALA B 1 141 ? 13.492 7.133 11.055 1 82.62 141 ALA B C 1
ATOM 3096 O O . ALA B 1 141 ? 13.008 7.168 9.922 1 82.62 141 ALA B O 1
ATOM 3097 N N . LEU B 1 142 ? 13.742 8.109 11.766 1 86.12 142 LEU B N 1
ATOM 3098 C CA . LEU B 1 142 ? 13.438 9.445 11.258 1 86.12 142 LEU B CA 1
ATOM 3099 C C . LEU B 1 142 ? 14.266 9.758 10.016 1 86.12 142 LEU B C 1
ATOM 3101 O O . LEU B 1 142 ? 13.734 10.25 9.016 1 86.12 142 LEU B O 1
ATOM 3105 N N . LEU B 1 143 ? 15.516 9.453 10.117 1 87.94 143 LEU B N 1
ATOM 3106 C CA . LEU B 1 143 ? 16.391 9.719 8.984 1 87.94 143 LEU B CA 1
ATOM 3107 C C . LEU B 1 143 ? 15.969 8.914 7.766 1 87.94 143 LEU B C 1
ATOM 3109 O O . LEU B 1 143 ? 15.906 9.445 6.652 1 87.94 143 LEU B O 1
ATOM 3113 N N . THR B 1 144 ? 15.586 7.754 7.977 1 88.62 144 THR B N 1
ATOM 3114 C CA . THR B 1 144 ? 15.188 6.863 6.891 1 88.62 144 THR B CA 1
ATOM 3115 C C . THR B 1 144 ? 13.914 7.371 6.219 1 88.62 144 THR B C 1
ATOM 3117 O O . THR B 1 144 ? 13.742 7.219 5.008 1 88.62 144 THR B O 1
ATOM 3120 N N . GLY B 1 145 ? 13.148 7.953 6.969 1 92.81 145 GLY B N 1
ATOM 3121 C CA . GLY B 1 145 ? 11.859 8.383 6.441 1 92.81 145 GLY B CA 1
ATOM 3122 C C . GLY B 1 145 ? 11.867 9.812 5.945 1 92.81 145 GLY B C 1
ATOM 3123 O O . GLY B 1 145 ? 11.117 10.164 5.027 1 92.81 145 GLY B O 1
ATOM 3124 N N . LEU B 1 146 ? 12.727 10.688 6.484 1 95.88 146 LEU B N 1
ATOM 3125 C CA . LEU B 1 146 ? 12.695 12.109 6.18 1 95.88 146 LEU B CA 1
ATOM 3126 C C . LEU B 1 146 ? 13.672 12.453 5.059 1 95.88 146 LEU B C 1
ATOM 3128 O O . LEU B 1 146 ? 13.43 13.367 4.273 1 95.88 146 LEU B O 1
ATOM 3132 N N . GLU B 1 147 ? 14.695 11.727 4.926 1 96 147 GLU B N 1
ATOM 3133 C CA . GLU B 1 147 ? 15.758 12.055 3.977 1 96 147 GLU B CA 1
ATOM 3134 C C . GLU B 1 147 ? 15.25 12 2.537 1 96 147 GLU B C 1
ATOM 3136 O O . GLU B 1 147 ? 15.516 12.898 1.741 1 96 147 GLU B O 1
ATOM 3141 N N . PRO B 1 148 ? 14.5 10.938 2.209 1 95.69 148 PRO B N 1
ATOM 3142 C CA . PRO B 1 148 ? 13.969 10.914 0.844 1 95.69 148 PRO B CA 1
ATOM 3143 C C . PRO B 1 148 ? 13.062 12.109 0.54 1 95.69 148 PRO B C 1
ATOM 3145 O O . PRO B 1 148 ? 13.039 12.594 -0.592 1 95.69 148 PRO B O 1
ATOM 3148 N N . LEU B 1 149 ? 12.336 12.57 1.488 1 97.81 149 LEU B N 1
ATOM 3149 C CA . LEU B 1 149 ? 11.453 13.719 1.298 1 97.81 149 LEU B CA 1
ATOM 3150 C C . LEU B 1 149 ? 12.266 15 1.136 1 97.81 149 LEU B C 1
ATOM 3152 O O . LEU B 1 149 ? 11.953 15.836 0.289 1 97.81 149 LEU B O 1
ATOM 3156 N N . GLU B 1 150 ? 13.273 15.133 1.958 1 98.31 150 GLU B N 1
ATOM 3157 C CA . GLU B 1 150 ? 14.18 16.266 1.813 1 98.31 150 GLU B CA 1
ATOM 3158 C C . GLU B 1 150 ? 14.812 16.297 0.425 1 98.31 150 GLU B C 1
ATOM 3160 O O . GLU B 1 150 ? 14.859 17.344 -0.218 1 98.31 150 GLU B O 1
ATOM 3165 N N . ALA B 1 151 ? 15.273 15.164 -0.017 1 96.75 151 ALA B N 1
ATOM 3166 C CA . ALA B 1 151 ? 15.891 15.047 -1.335 1 96.75 151 ALA B CA 1
ATOM 3167 C C . ALA B 1 151 ? 14.898 15.406 -2.441 1 96.75 151 ALA B C 1
ATOM 3169 O O . ALA B 1 151 ? 15.266 16.062 -3.416 1 96.75 151 ALA B O 1
ATOM 3170 N N . GLU B 1 152 ? 13.68 14.984 -2.273 1 97.19 152 GLU B N 1
ATOM 3171 C CA . GLU B 1 152 ? 12.648 15.266 -3.262 1 97.19 152 GLU B CA 1
ATOM 3172 C C . GLU B 1 152 ? 12.406 16.766 -3.393 1 97.19 152 GLU B C 1
ATOM 3174 O O . GLU B 1 152 ? 12.359 17.297 -4.504 1 97.19 152 GLU B O 1
ATOM 3179 N N . LEU B 1 153 ? 12.258 17.453 -2.301 1 98.12 153 LEU B N 1
ATOM 3180 C CA . LEU B 1 153 ? 12.031 18.891 -2.328 1 98.12 153 LEU B CA 1
ATOM 3181 C C . LEU B 1 153 ? 13.227 19.609 -2.928 1 98.12 153 LEU B C 1
ATOM 3183 O O . LEU B 1 153 ? 13.07 20.625 -3.613 1 98.12 153 LEU B O 1
ATOM 3187 N N . THR B 1 154 ? 14.406 19.109 -2.621 1 97.31 154 THR B N 1
ATOM 3188 C CA . THR B 1 154 ? 15.617 19.688 -3.184 1 97.31 154 THR B CA 1
ATOM 3189 C C . THR B 1 154 ? 15.617 19.562 -4.707 1 97.31 154 THR B C 1
ATOM 3191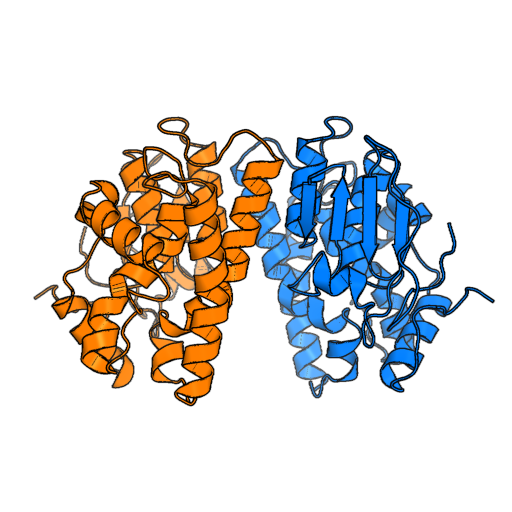 O O . THR B 1 154 ? 15.922 20.531 -5.406 1 97.31 154 THR B O 1
ATOM 3194 N N . GLN B 1 155 ? 15.227 18.469 -5.18 1 95.88 155 GLN B N 1
ATOM 3195 C CA . GLN B 1 155 ? 15.203 18.219 -6.617 1 95.88 155 GLN B CA 1
ATOM 3196 C C . GLN B 1 155 ? 14.125 19.047 -7.305 1 95.88 155 GLN B C 1
ATOM 3198 O O . GLN B 1 155 ? 14.344 19.578 -8.391 1 95.88 155 GLN B O 1
ATOM 3203 N N . LEU B 1 156 ? 12.961 19.125 -6.742 1 95.88 156 LEU B N 1
ATOM 3204 C CA . LEU B 1 156 ? 11.836 19.844 -7.32 1 95.88 156 LEU B CA 1
ATOM 3205 C C . LEU B 1 156 ? 12.094 21.344 -7.332 1 95.88 156 LEU B C 1
ATOM 3207 O O . LEU B 1 156 ? 11.703 22.047 -8.273 1 95.88 156 LEU B O 1
ATOM 3211 N N . SER B 1 157 ? 12.727 21.828 -6.238 1 97.19 157 SER B N 1
ATOM 3212 C CA . SER B 1 157 ? 12.945 23.266 -6.031 1 97.19 157 SER B CA 1
ATOM 3213 C C . SER B 1 157 ? 11.625 24.031 -6.09 1 97.19 157 SER B C 1
ATOM 3215 O O . SER B 1 157 ? 11.547 25.078 -6.742 1 97.19 157 SER B O 1
ATOM 3217 N N . THR B 1 158 ? 10.586 23.484 -5.641 1 97.81 158 THR B N 1
ATOM 3218 C CA . THR B 1 158 ? 9.258 24.078 -5.531 1 97.81 158 THR B CA 1
ATOM 3219 C C . THR B 1 158 ? 8.828 24.172 -4.07 1 97.81 158 THR B C 1
ATOM 3221 O O . THR B 1 158 ? 9.375 23.469 -3.211 1 97.81 158 THR B O 1
ATOM 3224 N N . PRO B 1 159 ? 7.922 25.016 -3.777 1 98.38 159 PRO B N 1
ATOM 3225 C CA . PRO B 1 159 ? 7.504 25.219 -2.391 1 98.38 159 PRO B CA 1
ATOM 3226 C C . PRO B 1 159 ? 6.848 23.984 -1.782 1 98.38 159 PRO B C 1
ATOM 3228 O O . PRO B 1 159 ? 6.91 23.781 -0.566 1 98.38 159 PRO B O 1
ATOM 3231 N N . PHE B 1 160 ? 6.172 23.203 -2.605 1 98.75 160 PHE B N 1
ATOM 3232 C CA . PHE B 1 160 ? 5.488 22 -2.145 1 98.75 160 PHE B CA 1
ATOM 3233 C C . PHE B 1 160 ? 5.902 20.797 -2.973 1 98.75 160 PHE B C 1
ATOM 3235 O O . PHE B 1 160 ? 6.496 20.938 -4.043 1 98.75 160 PHE B O 1
ATOM 3242 N N . PHE B 1 161 ? 5.621 19.562 -2.459 1 98.31 161 PHE B N 1
ATOM 3243 C CA . PHE B 1 161 ? 5.832 18.359 -3.246 1 98.31 161 PHE B CA 1
ATOM 3244 C C . PHE B 1 161 ? 5.008 18.391 -4.527 1 98.31 161 PHE B C 1
ATOM 3246 O O . PHE B 1 161 ? 5.426 17.859 -5.559 1 98.31 161 PHE B O 1
ATOM 3253 N N . GLY B 1 162 ? 3.863 19.094 -4.527 1 96.75 162 GLY B N 1
ATOM 3254 C CA . GLY B 1 162 ? 2.977 19.234 -5.672 1 96.75 162 GLY B CA 1
ATOM 3255 C C . GLY B 1 162 ? 3.367 20.375 -6.594 1 96.75 162 GLY B C 1
ATOM 3256 O O . GLY B 1 162 ? 2.631 20.703 -7.523 1 96.75 162 GLY B O 1
ATOM 3257 N N . GLY B 1 163 ? 4.438 21 -6.34 1 97.06 163 GLY B N 1
ATOM 3258 C CA . GLY B 1 163 ? 4.828 22.172 -7.117 1 97.06 163 GLY B CA 1
ATOM 3259 C C . GLY B 1 163 ? 4.523 23.484 -6.422 1 97.06 163 GLY B C 1
ATOM 3260 O O . GLY B 1 163 ? 4.984 23.719 -5.301 1 97.06 163 GLY B O 1
ATOM 3261 N N . ASN B 1 164 ? 3.701 24.25 -7.059 1 97.12 164 ASN B N 1
ATOM 3262 C CA . ASN B 1 164 ? 3.408 25.578 -6.527 1 97.12 164 ASN B CA 1
ATOM 3263 C C . ASN B 1 164 ? 2.275 25.531 -5.508 1 97.12 164 ASN B C 1
ATOM 3265 O O . ASN B 1 164 ? 2.064 26.484 -4.766 1 97.12 164 ASN B O 1
ATOM 3269 N N . LYS B 1 165 ? 1.599 24.484 -5.488 1 97.25 165 LYS B N 1
ATOM 3270 C CA . LYS B 1 165 ? 0.557 24.25 -4.492 1 97.25 165 LYS B CA 1
ATOM 3271 C C . LYS B 1 165 ? 0.622 22.828 -3.957 1 97.25 165 LYS B C 1
ATOM 3273 O O . LYS B 1 165 ? 1.143 21.938 -4.621 1 97.25 165 LYS B O 1
ATOM 3278 N N . PRO B 1 166 ? 0.043 22.594 -2.73 1 98.25 166 PRO B N 1
ATOM 3279 C CA . PRO B 1 166 ? 0.05 21.234 -2.197 1 98.25 166 PRO B CA 1
ATOM 3280 C C . PRO B 1 166 ? -0.753 20.25 -3.057 1 98.25 166 PRO B C 1
ATOM 3282 O O . PRO B 1 166 ? -1.775 20.641 -3.633 1 98.25 166 PRO B O 1
ATOM 3285 N N . ARG B 1 167 ? -0.276 19.125 -3.107 1 97.75 167 ARG B N 1
ATOM 3286 C CA . ARG B 1 167 ? -0.983 18.016 -3.727 1 97.75 167 ARG B CA 1
ATOM 3287 C C . ARG B 1 167 ? -0.964 16.781 -2.826 1 97.75 167 ARG B C 1
ATOM 3289 O O . ARG B 1 167 ? -0.891 16.906 -1.602 1 97.75 167 ARG B O 1
ATOM 3296 N N . ILE B 1 168 ? -1.107 15.609 -3.375 1 98.62 168 ILE B N 1
ATOM 3297 C CA . ILE B 1 168 ? -1.464 14.43 -2.596 1 98.62 168 ILE B CA 1
ATOM 3298 C C . ILE B 1 168 ? -0.335 14.094 -1.625 1 98.62 168 ILE B C 1
ATOM 3300 O O . ILE B 1 168 ? -0.585 13.773 -0.459 1 98.62 168 ILE B O 1
ATOM 3304 N N . LEU B 1 169 ? 0.931 14.094 -2.064 1 98.62 169 LEU B N 1
ATOM 3305 C CA . LEU B 1 169 ? 2.029 13.727 -1.175 1 98.62 169 LEU B CA 1
ATOM 3306 C C . LEU B 1 169 ? 2.102 14.672 0.017 1 98.62 169 LEU B C 1
ATOM 3308 O O . LEU B 1 169 ? 2.359 14.242 1.144 1 98.62 169 LEU B O 1
ATOM 3312 N N . ASP B 1 170 ? 1.883 15.961 -0.199 1 98.81 170 ASP B N 1
ATOM 3313 C CA . ASP B 1 170 ? 1.869 16.938 0.883 1 98.81 170 ASP B CA 1
ATOM 3314 C C . ASP B 1 170 ? 0.871 16.547 1.969 1 98.81 170 ASP B C 1
ATOM 3316 O O . ASP B 1 170 ? 1.185 16.609 3.16 1 98.81 170 ASP B O 1
ATOM 3320 N N . PHE B 1 171 ? -0.28 16.109 1.514 1 98.69 171 PHE B N 1
ATOM 3321 C CA . PHE B 1 171 ? -1.366 15.812 2.443 1 98.69 171 PHE B CA 1
ATOM 3322 C C . PHE B 1 171 ? -1.158 14.461 3.113 1 98.69 171 PHE B C 1
ATOM 3324 O O . PHE B 1 171 ? -1.565 14.258 4.258 1 98.69 171 PHE B O 1
ATOM 3331 N N . LEU B 1 172 ? -0.499 13.539 2.451 1 98.12 172 LEU B N 1
ATOM 3332 C CA . LEU B 1 172 ? -0.342 12.188 2.98 1 98.12 172 LEU B CA 1
ATOM 3333 C C . LEU B 1 172 ? 0.719 12.156 4.074 1 98.12 172 LEU B C 1
ATOM 3335 O O . LEU B 1 172 ? 0.651 11.328 4.988 1 98.12 172 LEU B O 1
ATOM 3339 N N . VAL B 1 173 ? 1.681 13.094 4.055 1 97.81 173 VAL B N 1
ATOM 3340 C CA . VAL B 1 173 ? 2.758 13.023 5.039 1 97.81 173 VAL B CA 1
ATOM 3341 C C . VAL B 1 173 ? 2.557 14.102 6.102 1 97.81 173 VAL B C 1
ATOM 3343 O O . VAL B 1 173 ? 3.055 13.977 7.223 1 97.81 173 VAL B O 1
ATOM 3346 N N . TRP B 1 174 ? 1.784 15.07 5.891 1 97.88 174 TRP B N 1
ATOM 3347 C CA . TRP B 1 174 ? 1.634 16.266 6.727 1 97.88 174 TRP B CA 1
ATOM 3348 C C . TRP B 1 174 ? 1.222 15.875 8.141 1 97.88 174 TRP B C 1
ATOM 3350 O O . TRP B 1 174 ? 1.756 16.406 9.117 1 97.88 174 TRP B O 1
ATOM 3360 N N . PRO B 1 175 ? 0.277 14.953 8.352 1 96.81 175 PRO B N 1
ATOM 3361 C CA . PRO B 1 175 ? -0.247 14.727 9.695 1 96.81 175 PRO B CA 1
ATOM 3362 C C . PRO B 1 175 ? 0.852 14.422 10.711 1 96.81 175 PRO B C 1
ATOM 3364 O O . PRO B 1 175 ? 0.731 14.789 11.883 1 96.81 175 PRO B O 1
ATOM 3367 N N . TRP B 1 176 ? 1.888 13.852 10.273 1 94.69 176 TRP B N 1
ATOM 3368 C CA . TRP B 1 176 ? 2.986 13.531 11.18 1 94.69 176 TRP B CA 1
ATOM 3369 C C . TRP B 1 176 ? 3.811 14.781 11.492 1 94.69 176 TRP B C 1
ATOM 3371 O O . TRP B 1 176 ? 4.246 14.969 12.633 1 94.69 176 TRP B O 1
ATOM 3381 N N . PHE B 1 177 ? 4.02 15.578 10.508 1 95.44 177 PHE B N 1
ATOM 3382 C CA . PHE B 1 177 ? 4.789 16.797 10.711 1 95.44 177 PHE B CA 1
ATOM 3383 C C . PHE B 1 177 ? 4.043 17.766 11.633 1 95.44 177 PHE B C 1
ATOM 3385 O O . PHE B 1 177 ? 4.66 18.469 12.438 1 95.44 177 PHE B O 1
ATOM 3392 N N . GLU B 1 178 ? 2.762 17.766 11.5 1 95.06 178 GLU B N 1
ATOM 3393 C CA . GLU B 1 178 ? 1.928 18.578 12.375 1 95.06 178 GLU B CA 1
ATOM 3394 C C . GLU B 1 178 ? 2.15 18.219 13.844 1 95.06 178 GLU B C 1
ATOM 3396 O O . GLU B 1 178 ? 1.989 19.047 14.727 1 95.06 178 GLU B O 1
ATOM 3401 N N . ARG B 1 179 ? 2.516 17.062 14.117 1 91.81 179 ARG B N 1
ATOM 3402 C CA . ARG B 1 179 ? 2.633 16.531 15.477 1 91.81 179 ARG B CA 1
ATOM 3403 C C . ARG B 1 179 ? 4.055 16.703 16.016 1 91.81 179 ARG B C 1
ATOM 3405 O O . ARG B 1 179 ? 4.301 16.516 17.203 1 91.81 179 ARG B O 1
ATOM 3412 N N . PHE B 1 180 ? 5 17.094 15.164 1 90.69 180 PHE B N 1
ATOM 3413 C CA . PHE B 1 180 ? 6.398 17.203 15.562 1 90.69 180 PHE B CA 1
ATOM 3414 C C . PHE B 1 180 ? 6.566 18.219 16.672 1 90.69 180 PHE B C 1
ATOM 3416 O O . PHE B 1 180 ? 7.32 18 17.625 1 90.69 180 PHE B O 1
ATOM 3423 N N . PRO B 1 181 ? 5.871 19.344 16.672 1 91.56 181 PRO B N 1
ATOM 3424 C CA . PRO B 1 181 ? 6 20.281 17.797 1 91.56 181 PRO B CA 1
ATOM 3425 C C . PRO B 1 181 ? 5.559 19.672 19.125 1 91.56 181 PRO B C 1
ATOM 3427 O O . PRO B 1 181 ? 6.184 19.906 20.156 1 91.56 181 PRO B O 1
ATOM 3430 N N . ALA B 1 182 ? 4.504 18.891 19.094 1 89.62 182 ALA B N 1
ATOM 3431 C CA . ALA B 1 182 ? 4.074 18.203 20.312 1 89.62 182 ALA B CA 1
ATOM 3432 C C . ALA B 1 182 ? 5.129 17.203 20.781 1 89.62 182 ALA B C 1
ATOM 3434 O O . ALA B 1 182 ? 5.41 17.109 21.984 1 89.62 182 ALA B O 1
ATOM 3435 N N . PHE B 1 183 ? 5.711 16.562 19.844 1 84.69 183 PHE B N 1
ATOM 3436 C CA . PHE B 1 183 ? 6.758 15.609 20.188 1 84.69 183 PHE B CA 1
ATOM 3437 C C . PHE B 1 183 ? 7.984 16.328 20.734 1 84.69 183 PHE B C 1
ATOM 3439 O O . PHE B 1 183 ? 8.656 15.805 21.625 1 84.69 183 PHE B O 1
ATOM 3446 N N . HIS B 1 184 ? 8.25 17.406 20.172 1 86.69 184 HIS B N 1
ATOM 3447 C CA . HIS B 1 184 ? 9.344 18.219 20.703 1 86.69 184 HIS B CA 1
ATOM 3448 C C . HIS B 1 184 ? 9.125 18.562 22.156 1 86.69 184 HIS B C 1
ATOM 3450 O O . HIS B 1 184 ? 10.031 18.438 22.984 1 86.69 184 HIS B O 1
ATOM 3456 N N . GLU B 1 185 ? 7.961 18.953 22.484 1 87.12 185 GLU B N 1
ATOM 3457 C CA . GLU B 1 185 ? 7.629 19.328 23.859 1 87.12 185 GLU B CA 1
ATOM 3458 C C . GLU B 1 185 ? 7.707 18.125 24.797 1 87.12 185 GLU B C 1
ATOM 3460 O O . GLU B 1 185 ? 8.133 18.266 25.953 1 87.12 185 GLU B O 1
ATOM 3465 N N . LEU B 1 186 ? 7.387 17.016 24.344 1 84.12 186 LEU B N 1
ATOM 3466 C CA . LEU B 1 186 ? 7.242 15.844 25.203 1 84.12 186 LEU B CA 1
ATOM 3467 C C . LEU B 1 186 ? 8.555 15.078 25.297 1 84.12 186 LEU B C 1
ATOM 3469 O O . LEU B 1 186 ? 8.836 14.438 26.312 1 84.12 186 LEU B O 1
ATOM 3473 N N . SER B 1 187 ? 9.344 15.117 24.25 1 79.56 187 SER B N 1
ATOM 3474 C CA . SER B 1 187 ? 10.508 14.234 24.234 1 79.56 187 SER B CA 1
ATOM 3475 C C . SER B 1 187 ? 11.773 15 23.875 1 79.56 187 SER B C 1
ATOM 3477 O O . SER B 1 187 ? 12.875 14.453 23.953 1 79.56 187 SER B O 1
ATOM 3479 N N . GLY B 1 188 ? 11.609 16.188 23.406 1 80.62 188 GLY B N 1
ATOM 3480 C CA . GLY B 1 188 ? 12.773 16.969 23.016 1 80.62 188 GLY B CA 1
ATOM 3481 C C . GLY B 1 188 ? 13.156 16.766 21.562 1 80.62 188 GLY B C 1
ATOM 3482 O O . GLY B 1 188 ? 14.102 17.391 21.078 1 80.62 188 GLY B O 1
ATOM 3483 N N . PHE B 1 189 ? 12.383 15.977 20.875 1 80.62 189 PHE B N 1
ATOM 3484 C CA . PHE B 1 189 ? 12.672 15.742 19.469 1 80.62 189 PHE B CA 1
ATOM 3485 C C . PHE B 1 189 ? 12.562 17.031 18.672 1 80.62 189 PHE B C 1
ATOM 3487 O O . PHE B 1 189 ? 11.609 17.797 18.844 1 80.62 189 PHE B O 1
ATOM 3494 N N . GLN B 1 190 ? 13.562 17.281 17.844 1 85.19 190 GLN B N 1
ATOM 3495 C CA . GLN B 1 190 ? 13.508 18.422 16.922 1 85.19 190 GLN B CA 1
ATOM 3496 C C . GLN B 1 190 ? 14.086 18.062 15.555 1 85.19 190 GLN B C 1
ATOM 3498 O O . GLN B 1 190 ? 15.172 17.484 15.469 1 85.19 190 GLN B O 1
ATOM 3503 N N . MET B 1 191 ? 13.266 18.375 14.539 1 89.31 191 MET B N 1
ATOM 3504 C CA . MET B 1 191 ? 13.781 18.203 13.188 1 89.31 191 MET B CA 1
ATOM 3505 C C . MET B 1 191 ? 14.867 19.219 12.875 1 89.31 191 MET B C 1
ATOM 3507 O O . MET B 1 191 ? 14.609 20.422 12.883 1 89.31 191 MET B O 1
ATOM 3511 N N . SER B 1 192 ? 16.062 18.797 12.617 1 92.25 192 SER B N 1
ATOM 3512 C CA . SER B 1 192 ? 17.219 19.656 12.414 1 92.25 192 SER B CA 1
ATOM 3513 C C . SER B 1 192 ? 17.016 20.578 11.219 1 92.25 192 SER B C 1
ATOM 3515 O O . SER B 1 192 ? 16.734 20.125 10.109 1 92.25 192 SER B O 1
ATOM 3517 N N . GLU B 1 193 ? 17.219 21.828 11.422 1 94.75 193 GLU B N 1
ATOM 3518 C CA . GLU B 1 193 ? 17.156 22.797 10.336 1 94.75 193 GLU B CA 1
ATOM 3519 C C . GLU B 1 193 ? 18.312 22.625 9.359 1 94.75 193 GLU B C 1
ATOM 3521 O O . GLU B 1 193 ? 18.156 22.859 8.156 1 94.75 193 GLU B O 1
ATOM 3526 N N . GLU B 1 194 ? 19.438 22.266 9.828 1 95.38 194 GLU B N 1
ATOM 3527 C CA . GLU B 1 194 ? 20.625 22.078 9.008 1 95.38 194 GLU B CA 1
ATOM 3528 C C . GLU B 1 194 ? 20.484 20.875 8.102 1 95.38 194 GLU B C 1
ATOM 3530 O O . GLU B 1 194 ? 20.797 20.938 6.91 1 95.38 194 GLU B O 1
ATOM 3535 N N . ARG B 1 195 ? 19.938 19.875 8.656 1 94.94 195 ARG B N 1
ATOM 3536 C CA . ARG B 1 195 ? 19.859 18.625 7.914 1 94.94 195 ARG B CA 1
ATOM 3537 C C . ARG B 1 195 ? 18.656 18.625 6.977 1 94.94 195 ARG B C 1
ATOM 3539 O O . ARG B 1 195 ? 18.703 18.016 5.898 1 94.94 195 ARG B O 1
ATOM 3546 N N . PHE B 1 196 ? 17.625 19.312 7.453 1 97.44 196 PHE B N 1
ATOM 3547 C CA . PHE B 1 196 ? 16.375 19.266 6.691 1 97.44 196 PHE B CA 1
ATOM 3548 C C . PHE B 1 196 ? 15.867 20.688 6.414 1 97.44 196 PHE B C 1
ATOM 3550 O O . PHE B 1 196 ? 14.727 21.016 6.758 1 97.44 196 PHE B O 1
ATOM 3557 N N . PRO B 1 197 ? 16.641 21.5 5.738 1 98.06 197 PRO B N 1
ATOM 3558 C CA . PRO B 1 197 ? 16.234 22.891 5.504 1 98.06 197 PRO B CA 1
ATOM 3559 C C . PRO B 1 197 ? 14.984 23 4.633 1 98.06 197 PRO B C 1
ATOM 3561 O O . PRO B 1 197 ? 14.117 23.828 4.898 1 98.06 197 PRO B O 1
ATOM 3564 N N . ASN B 1 198 ? 14.859 22.203 3.617 1 98.44 198 ASN B N 1
ATOM 3565 C CA . ASN B 1 198 ? 13.711 22.281 2.715 1 98.44 198 ASN B CA 1
ATOM 3566 C C . ASN B 1 198 ? 12.43 21.812 3.396 1 98.44 198 ASN B C 1
ATOM 3568 O O . ASN B 1 198 ? 11.367 22.406 3.201 1 98.44 198 ASN B O 1
ATOM 3572 N N . LEU B 1 199 ? 12.523 20.781 4.172 1 98.38 199 LEU B N 1
ATOM 3573 C CA . LEU B 1 199 ? 11.359 20.281 4.906 1 98.38 199 LEU B CA 1
ATOM 3574 C C . LEU B 1 199 ? 10.875 21.328 5.91 1 98.38 199 LEU B C 1
ATOM 3576 O O . LEU B 1 199 ? 9.672 21.516 6.086 1 98.38 199 LEU B O 1
ATOM 3580 N N . ASN B 1 200 ? 11.828 21.953 6.602 1 97.94 200 ASN B N 1
ATOM 3581 C CA . ASN B 1 200 ? 11.438 23 7.539 1 97.94 200 ASN B CA 1
ATOM 3582 C C . ASN B 1 200 ? 10.703 24.141 6.84 1 97.94 200 ASN B C 1
ATOM 3584 O O . ASN B 1 200 ? 9.688 24.625 7.336 1 97.94 200 ASN B O 1
ATOM 3588 N N . ARG B 1 201 ? 11.172 24.547 5.711 1 98.31 201 ARG B N 1
ATOM 3589 C CA . ARG B 1 201 ? 10.492 25.594 4.941 1 98.31 201 ARG B CA 1
ATOM 3590 C C . ARG B 1 201 ? 9.133 25.109 4.457 1 98.31 201 ARG B C 1
ATOM 3592 O O . ARG B 1 201 ? 8.156 25.875 4.473 1 98.31 201 ARG B O 1
ATOM 3599 N N . TRP B 1 202 ? 9.102 23.859 3.99 1 98.75 202 TRP B N 1
ATOM 3600 C CA . TRP B 1 202 ? 7.852 23.25 3.547 1 98.75 202 TRP B CA 1
ATOM 3601 C C . TRP B 1 202 ? 6.82 23.234 4.668 1 98.75 202 TRP B C 1
ATOM 3603 O O . TRP B 1 202 ? 5.652 23.578 4.453 1 98.75 202 TRP B O 1
ATOM 3613 N N . VAL B 1 203 ? 7.242 22.922 5.887 1 98.31 203 VAL B N 1
ATOM 3614 C CA . VAL B 1 203 ? 6.355 22.891 7.043 1 98.31 203 VAL B CA 1
ATOM 3615 C C . VAL B 1 203 ? 5.758 24.281 7.27 1 98.31 203 VAL B C 1
ATOM 3617 O O . VAL B 1 203 ? 4.551 24.422 7.473 1 98.31 203 VAL B O 1
ATOM 3620 N N . GLU B 1 204 ? 6.547 25.25 7.219 1 98 204 GLU B N 1
ATOM 3621 C CA . GLU B 1 204 ? 6.082 26.609 7.398 1 98 204 GLU B CA 1
ATOM 3622 C C . GLU B 1 204 ? 5.023 26.984 6.363 1 98 204 GLU B C 1
ATOM 3624 O O . GLU B 1 204 ? 4.008 27.594 6.695 1 98 204 GLU B O 1
ATOM 3629 N N . ARG B 1 205 ? 5.27 26.625 5.164 1 98.56 205 ARG B N 1
ATOM 3630 C CA . ARG B 1 205 ? 4.336 26.922 4.082 1 98.56 205 ARG B CA 1
ATOM 3631 C C . ARG B 1 205 ? 3.033 26.141 4.254 1 98.56 205 ARG B C 1
ATOM 3633 O O . ARG B 1 205 ? 1.952 26.672 3.977 1 98.56 205 ARG B O 1
ATOM 3640 N N . MET B 1 206 ? 3.131 24.891 4.652 1 98.69 206 MET B N 1
ATOM 3641 C CA . MET B 1 206 ? 1.957 24.047 4.836 1 98.69 206 MET B CA 1
ATOM 3642 C C . MET B 1 206 ? 1.019 24.641 5.883 1 98.69 206 MET B C 1
ATOM 3644 O O . MET B 1 206 ? -0.203 24.578 5.73 1 98.69 206 MET B O 1
ATOM 3648 N N . TYR B 1 207 ? 1.539 25.25 6.93 1 97.94 207 TYR B N 1
ATOM 3649 C CA . TYR B 1 207 ? 0.711 25.859 7.961 1 97.94 207 TYR B CA 1
ATOM 3650 C C . TYR B 1 207 ? -0.179 26.953 7.371 1 97.94 207 TYR B C 1
ATOM 3652 O O . TYR B 1 207 ? -1.235 27.266 7.926 1 97.94 207 TYR B O 1
ATOM 3660 N N . GLY B 1 208 ? 0.198 27.484 6.266 1 97.56 208 GLY B N 1
ATOM 3661 C CA . GLY B 1 208 ? -0.558 28.547 5.637 1 97.56 208 GLY B CA 1
ATOM 3662 C C . GLY B 1 208 ? -1.637 28.047 4.695 1 97.56 208 GLY B C 1
ATOM 3663 O O . GLY B 1 208 ? -2.428 28.828 4.172 1 97.56 208 GLY B O 1
ATOM 3664 N N . GLN B 1 209 ? -1.745 26.797 4.492 1 98.06 209 GLN B N 1
ATOM 3665 C CA . GLN B 1 209 ? -2.707 26.219 3.549 1 98.06 209 GLN B CA 1
ATOM 3666 C C . GLN B 1 209 ? -4.078 26.047 4.199 1 98.06 209 GLN B C 1
ATOM 3668 O O . GLN B 1 209 ? -4.172 25.625 5.352 1 98.06 209 GLN B O 1
ATOM 3673 N N . MET B 1 210 ? -5.109 26.344 3.494 1 97.38 210 MET B N 1
ATOM 3674 C CA . MET B 1 210 ? -6.477 26.312 4.012 1 97.38 210 MET B CA 1
ATOM 3675 C C . MET B 1 210 ? -6.84 24.922 4.512 1 97.38 210 MET B C 1
ATOM 3677 O O . MET B 1 210 ? -7.402 24.781 5.598 1 97.38 210 MET B O 1
ATOM 3681 N N . ALA B 1 211 ? -6.547 23.875 3.738 1 98 211 ALA B N 1
ATOM 3682 C CA . ALA B 1 211 ? -6.871 22.516 4.137 1 98 211 ALA B CA 1
ATOM 3683 C C . ALA B 1 211 ? -6.234 22.156 5.477 1 98 211 ALA B C 1
ATOM 3685 O O . ALA B 1 211 ? -6.852 21.5 6.312 1 98 211 ALA B O 1
ATOM 3686 N N . VAL B 1 212 ? -4.977 22.578 5.707 1 98.38 212 VAL B N 1
ATOM 3687 C CA . VAL B 1 212 ? -4.262 22.328 6.953 1 98.38 212 VAL B CA 1
ATOM 3688 C C . VAL B 1 212 ? -4.918 23.109 8.094 1 98.38 212 VAL B C 1
ATOM 3690 O O . VAL B 1 212 ? -5.176 22.547 9.164 1 98.38 212 VAL B O 1
ATOM 3693 N N . GLN B 1 213 ? -5.273 24.297 7.871 1 97.62 213 GLN B N 1
ATOM 3694 C CA . GLN B 1 213 ? -5.848 25.156 8.898 1 97.62 213 GLN B CA 1
ATOM 3695 C C . GLN B 1 213 ? -7.191 24.625 9.375 1 97.62 213 GLN B C 1
ATOM 3697 O O . GLN B 1 213 ? -7.508 24.703 10.57 1 97.62 213 GLN B O 1
ATOM 3702 N N . VAL B 1 214 ? -7.922 24.078 8.484 1 95.94 214 VAL B N 1
ATOM 3703 C CA . VAL B 1 214 ? -9.258 23.641 8.859 1 95.94 214 VAL B CA 1
ATOM 3704 C C . VAL B 1 214 ? -9.18 22.281 9.555 1 95.94 214 VAL B C 1
ATOM 3706 O O . VAL B 1 214 ? -10.055 21.938 10.352 1 95.94 214 VAL B O 1
ATOM 3709 N N . CYS B 1 215 ? -8.125 21.531 9.328 1 96.88 215 CYS B N 1
ATOM 3710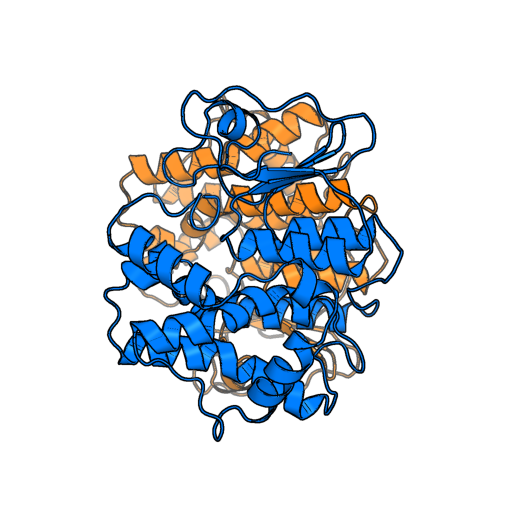 C CA . CYS B 1 215 ? -8.055 20.172 9.844 1 96.88 215 CYS B CA 1
ATOM 3711 C C . CYS B 1 215 ? -7.184 20.094 11.086 1 96.88 215 CYS B C 1
ATOM 3713 O O . CYS B 1 215 ? -7.277 19.141 11.859 1 96.88 215 CYS B O 1
ATOM 3715 N N . MET B 1 216 ? -6.32 21.062 11.312 1 96.06 216 MET B N 1
ATOM 3716 C CA . MET B 1 216 ? -5.25 20.938 12.297 1 96.06 216 MET B CA 1
ATOM 3717 C C . MET B 1 216 ? -5.789 21.109 13.711 1 96.06 216 MET B C 1
ATOM 3719 O O . MET B 1 216 ? -6.863 21.688 13.906 1 96.06 216 MET B O 1
ATOM 3723 N N . HIS B 1 217 ? -5.082 20.547 14.664 1 94.38 217 HIS B N 1
ATOM 3724 C CA . HIS B 1 217 ? -5.273 20.781 16.094 1 94.38 217 HIS B CA 1
ATOM 3725 C C . HIS B 1 217 ? -4.137 21.625 16.672 1 94.38 217 HIS B C 1
ATOM 3727 O O . HIS B 1 217 ? -2.975 21.453 16.297 1 94.38 217 HIS B O 1
ATOM 3733 N N . PRO B 1 218 ? -4.516 22.469 17.609 1 95 218 PRO B N 1
ATOM 3734 C CA . PRO B 1 218 ? -3.438 23.203 18.281 1 95 218 PRO B CA 1
ATOM 3735 C C . PRO B 1 218 ? -2.455 22.281 19 1 95 218 PRO B C 1
ATOM 3737 O O . PRO B 1 218 ? -2.857 21.25 19.547 1 95 218 PRO B O 1
ATOM 3740 N N . THR B 1 219 ? -1.216 22.688 18.984 1 94.12 219 THR B N 1
ATOM 3741 C CA . THR B 1 219 ? -0.141 21.875 19.547 1 94.12 219 THR B CA 1
ATOM 3742 C C . THR B 1 219 ? -0.445 21.5 21 1 94.12 219 THR B C 1
ATOM 3744 O O . THR B 1 219 ? -0.277 20.344 21.391 1 94.12 219 THR B O 1
ATOM 3747 N N . PRO B 1 220 ? -0.976 22.406 21.812 1 94.56 220 PRO B N 1
ATOM 3748 C CA . PRO B 1 220 ? -1.26 22.031 23.203 1 94.56 220 PRO B CA 1
ATOM 3749 C C . PRO B 1 220 ? -2.281 20.891 23.312 1 94.56 220 PRO B C 1
ATOM 3751 O O . PRO B 1 220 ? -2.186 20.062 24.203 1 94.56 220 PRO B O 1
ATOM 3754 N N . LEU B 1 221 ? -3.209 20.938 22.391 1 94.44 221 LEU B N 1
ATOM 3755 C CA . LEU B 1 221 ? -4.199 19.859 22.391 1 94.44 221 LEU B CA 1
ATOM 3756 C C . LEU B 1 221 ? -3.559 18.531 22 1 94.44 221 LEU B C 1
ATOM 3758 O O . LEU B 1 221 ? -3.875 17.5 22.594 1 94.44 221 LEU B O 1
ATOM 3762 N N . LEU B 1 222 ? -2.697 18.562 21.062 1 92.31 222 LEU B N 1
ATOM 3763 C CA . LEU B 1 222 ? -1.975 17.359 20.656 1 92.31 222 LEU B CA 1
ATOM 3764 C C . LEU B 1 222 ? -1.102 16.844 21.797 1 92.31 222 LEU B C 1
ATOM 3766 O O . LEU B 1 222 ? -1.032 15.633 22.031 1 92.31 222 LEU B O 1
ATOM 3770 N N . VAL B 1 223 ? -0.46 17.719 22.531 1 91.44 223 VAL B N 1
ATOM 3771 C CA . VAL B 1 223 ? 0.376 17.344 23.656 1 91.44 223 VAL B CA 1
ATOM 3772 C C . VAL B 1 223 ? -0.469 16.641 24.719 1 91.44 223 VAL B C 1
ATOM 3774 O O . VAL B 1 223 ? -0.096 15.562 25.203 1 91.44 223 VAL B O 1
ATOM 3777 N N . LYS B 1 224 ? -1.562 17.219 24.969 1 92.44 224 LYS B N 1
ATOM 3778 C CA . LYS B 1 224 ? -2.453 16.641 25.969 1 92.44 224 LYS B CA 1
ATOM 3779 C C . LYS B 1 224 ? -2.951 15.266 25.516 1 92.44 224 LYS B C 1
ATOM 3781 O O . LYS B 1 224 ? -2.988 14.32 26.312 1 92.44 224 LYS B O 1
ATOM 3786 N N . ALA B 1 225 ? -3.324 15.195 24.297 1 90.88 225 ALA B N 1
ATOM 3787 C CA . ALA B 1 225 ? -3.814 13.938 23.766 1 90.88 225 ALA B CA 1
ATOM 3788 C C . ALA B 1 225 ? -2.75 12.844 23.859 1 90.88 225 ALA B C 1
ATOM 3790 O O . ALA B 1 225 ? -3.039 11.719 24.25 1 90.88 225 ALA B O 1
ATOM 3791 N N . VAL B 1 226 ? -1.565 13.203 23.547 1 85.94 226 VAL B N 1
ATOM 3792 C CA . VAL B 1 226 ? -0.466 12.242 23.562 1 85.94 226 VAL B CA 1
ATOM 3793 C C . VAL B 1 226 ? -0.179 11.812 25 1 85.94 226 VAL B C 1
ATOM 3795 O O . VAL B 1 226 ? 0.042 10.633 25.281 1 85.94 226 VAL B O 1
ATOM 3798 N N . GLN B 1 227 ? -0.17 12.727 25.891 1 87 227 GLN B N 1
ATOM 3799 C CA . GLN B 1 227 ? 0.075 12.422 27.312 1 87 227 GLN B CA 1
ATOM 3800 C C . GLN B 1 227 ? -0.984 11.477 27.859 1 87 227 GLN B C 1
ATOM 3802 O O . GLN B 1 227 ? -0.659 10.508 28.547 1 87 227 GLN B O 1
ATOM 3807 N N . LEU B 1 228 ? -2.191 11.781 27.547 1 88.75 228 LEU B N 1
ATOM 3808 C CA . LEU B 1 228 ? -3.281 10.922 28 1 88.75 228 LEU B CA 1
ATOM 3809 C C . LEU B 1 228 ? -3.152 9.523 27.406 1 88.75 228 LEU B C 1
ATOM 3811 O O . LEU B 1 228 ? -3.379 8.531 28.094 1 88.75 228 LEU B O 1
ATOM 3815 N N . TYR B 1 229 ? -2.822 9.477 26.219 1 83.94 229 TYR B N 1
ATOM 3816 C CA . TYR B 1 229 ? -2.625 8.188 25.562 1 83.94 229 TYR B CA 1
ATOM 3817 C C . TYR B 1 229 ? -1.526 7.387 26.25 1 83.94 229 TYR B C 1
ATOM 3819 O O . TYR B 1 229 ? -1.688 6.191 26.516 1 83.94 229 TYR B O 1
ATOM 3827 N N . LYS B 1 230 ? -0.463 8.023 26.578 1 79.56 230 LYS B N 1
ATOM 3828 C CA . LYS B 1 230 ? 0.664 7.391 27.266 1 79.56 230 LYS B CA 1
ATOM 3829 C C . LYS B 1 230 ? 0.254 6.867 28.641 1 79.56 230 LYS B C 1
ATOM 3831 O O . LYS B 1 230 ? 0.742 5.824 29.078 1 79.56 230 LYS B O 1
ATOM 3836 N N . ASP B 1 231 ? -0.625 7.562 29.219 1 84.62 231 ASP B N 1
ATOM 3837 C CA . ASP B 1 231 ? -1.076 7.211 30.562 1 84.62 231 ASP B CA 1
ATOM 3838 C C . ASP B 1 231 ? -2.219 6.199 30.516 1 84.62 231 ASP B C 1
ATOM 3840 O O . ASP B 1 231 ? -2.834 5.895 31.531 1 84.62 231 ASP B O 1
ATOM 3844 N N . ASN B 1 232 ? -2.471 5.746 29.266 1 83.62 232 ASN B N 1
ATOM 3845 C CA . ASN B 1 232 ? -3.555 4.793 29.047 1 83.62 232 ASN B CA 1
ATOM 3846 C C . ASN B 1 232 ? -4.902 5.371 29.469 1 83.62 232 ASN B C 1
ATOM 3848 O O . ASN B 1 232 ? -5.727 4.672 30.062 1 83.62 232 ASN B O 1
ATOM 3852 N N . LYS B 1 233 ? -4.957 6.621 29.297 1 87.56 233 LYS B N 1
ATOM 3853 C CA . LYS B 1 233 ? -6.215 7.328 29.531 1 87.56 233 LYS B CA 1
ATOM 3854 C C . LYS B 1 233 ? -6.875 7.723 28.203 1 87.56 233 LYS B C 1
ATOM 3856 O O . LYS B 1 233 ? -6.215 7.773 27.172 1 87.56 233 LYS B O 1
ATOM 3861 N N . SER B 1 234 ? -8.133 7.922 28.328 1 87.06 234 SER B N 1
ATOM 3862 C CA . SER B 1 234 ? -8.852 8.305 27.109 1 87.06 234 SER B CA 1
ATOM 3863 C C . SER B 1 234 ? -8.453 9.703 26.656 1 87.06 234 SER B C 1
ATOM 3865 O O . SER B 1 234 ? -8.477 10.648 27.438 1 87.06 234 SER B O 1
ATOM 3867 N N . PHE B 1 235 ? -8.117 9.852 25.438 1 89.38 235 PHE B N 1
ATOM 3868 C CA . PHE B 1 235 ? -7.664 11.109 24.859 1 89.38 235 PHE B CA 1
ATOM 3869 C C . PHE B 1 235 ? -8.633 11.594 23.781 1 89.38 235 PHE B C 1
ATOM 3871 O O . PHE B 1 235 ? -8.477 12.695 23.25 1 89.38 235 PHE B O 1
ATOM 3878 N N . HIS B 1 236 ? -9.617 10.812 23.469 1 90.56 236 HIS B N 1
ATOM 3879 C CA . HIS B 1 236 ? -10.43 10.977 22.266 1 90.56 236 HIS B CA 1
ATOM 3880 C C . HIS B 1 236 ? -11.234 12.273 22.328 1 90.56 236 HIS B C 1
ATOM 3882 O O . HIS B 1 236 ? -11.547 12.859 21.281 1 90.56 236 HIS B O 1
ATOM 3888 N N . ASP B 1 237 ? -11.531 12.711 23.547 1 91.38 237 ASP B N 1
ATOM 3889 C CA . ASP B 1 237 ? -12.422 13.859 23.688 1 91.38 237 ASP B CA 1
ATOM 3890 C C . ASP B 1 237 ? -11.688 15.055 24.281 1 91.38 237 ASP B C 1
ATOM 3892 O O . ASP B 1 237 ? -12.312 15.992 24.766 1 91.38 237 ASP B O 1
ATOM 3896 N N . VAL B 1 238 ? -10.461 14.977 24.188 1 90.5 238 VAL B N 1
ATOM 3897 C CA . VAL B 1 238 ? -9.664 16.078 24.719 1 90.5 238 VAL B CA 1
ATOM 3898 C C . VAL B 1 238 ? -9.992 17.359 23.953 1 90.5 238 VAL B C 1
ATOM 3900 O O . VAL B 1 238 ? -10.094 17.359 22.719 1 90.5 238 VAL B O 1
ATOM 3903 N N . GLY B 1 239 ? -10.18 18.453 24.656 1 89.38 239 GLY B N 1
ATOM 3904 C CA . GLY B 1 239 ? -10.453 19.75 24.047 1 89.38 239 GLY B CA 1
ATOM 3905 C C . GLY B 1 239 ? -11.93 20 23.797 1 89.38 239 GLY B C 1
ATOM 3906 O O . GLY B 1 239 ? -12.312 21.078 23.328 1 89.38 239 GLY B O 1
ATOM 3907 N N . LEU B 1 240 ? -12.711 18.938 23.922 1 89 240 LEU B N 1
ATOM 3908 C CA . LEU B 1 240 ? -14.141 19.094 23.688 1 89 240 LEU B CA 1
ATOM 3909 C C . LEU B 1 240 ? -14.867 19.484 24.969 1 89 240 LEU B C 1
ATOM 3911 O O . LEU B 1 240 ? -16.094 19.547 25 1 89 240 LEU B O 1
ATOM 3915 N N . ASP B 1 241 ? -14.258 20.141 25.984 1 67.88 241 ASP B N 1
ATOM 3916 C CA . ASP B 1 241 ? -14.984 20.578 27.172 1 67.88 241 ASP B CA 1
ATOM 3917 C C . ASP B 1 241 ? -16.172 21.469 26.797 1 67.88 241 ASP B C 1
ATOM 3919 O O . ASP B 1 241 ? -16.141 22.141 25.75 1 67.88 241 ASP B O 1
#